Protein 2DDF (pdb70)

Secondary structure (DSSP, 8-state):
--TTS-EEEEEEEE-HHHHHHTSTT-HHHHHHHHHHHHHHHHHHHHT--TTSSS----EEEEEEEEE--SPPP--TT---TTSSS-SS-TTSSS--HHHHHHHHHHHTHHHHTTSSEEEEEE----GGG--EEESSS-----SS--EEEETTTTEEEE--EEEEESEETTEEPPHHHHHHHHHHHHHHHTT--PPPTT-TTTS--GGGT---TT-SSPP-S-STTTTS--HHHHHHHHHHHHHHHHHH-B---/----EEEEEEEE-HHHHHHTSTT-HHHHHHHHHHHHHHHHHHHHT--TTSSS----EEEEEEEEE--SPBP--TT---TTBSS-SS-TTSSS--HHHHHHHHHHHTHHHHTTSSEEEEEE----GGG--EEESSSSSSTT-S-SSS--EEEETTTTEEEE--EEEEE-EETTEEPPHHHHHHHHHHHHHHHTT--PPPSSSBTTB--GGGT---TT-SSPP-S-SGGGGS--HHHHHHHHHHHHHHHHHH-B--

Nearest PDB structures (foldseek):
  3kmc-assembly1_A  TM=1.002E+00  e=5.615E-57  Homo sapiens
  3l0t-assembly1_A  TM=1.003E+00  e=7.213E-57  Homo sapiens
  2fv5-assembly1_A  TM=1.002E+00  e=1.733E-56  Homo sapiens
  3ewj-assembly1_A  TM=9.999E-01  e=1.267E-56  Homo sapiens
  3e8r-assembly1_A  TM=1.003E+00  e=1.134E-55  Homo sapiens

Structure (mmCIF, N/CA/C/O backbone):
data_2DDF
#
_entry.id   2DDF
#
_cell.length_a   74.394
_cell.length_b   75.639
_cell.length_c   103.713
_cell.angle_alpha   90.00
_cell.angle_beta   90.00
_cell.angle_gamma   90.00
#
_symmetry.space_group_name_H-M   'P 21 21 21'
#
loop_
_entity.id
_entity.type
_entity.pdbx_description
1 polymer 'ADAM 17'
2 non-polymer 'ZINC ION'
3 non-polymer 'CALCIUM ION'
4 non-polymer N-{(2R)-2-[2-(hydroxyamino)-2-oxoethyl]-4-methylpentanoyl}-3-methyl-L-valyl-N-(2-aminoethyl)-L-alaninamide
5 non-polymer 'ISOPROPYL ALCOHOL'
6 non-polymer IMIDAZOLE
7 non-polymer 'CITRIC ACID'
8 water water
#
loop_
_atom_site.group_PDB
_atom_site.id
_atom_site.type_symbol
_atom_site.label_atom_id
_atom_site.label_alt_id
_atom_site.label_comp_id
_atom_site.label_asym_id
_atom_site.label_entity_id
_atom_site.label_seq_id
_atom_site.pdbx_PDB_ins_code
_atom_site.Cartn_x
_atom_site.Cartn_y
_atom_site.Cartn_z
_atom_site.occupancy
_atom_site.B_iso_or_equiv
_atom_site.auth_seq_id
_atom_site.auth_comp_id
_atom_site.auth_asym_id
_atom_site.auth_atom_id
_atom_site.pdbx_PDB_model_num
ATOM 1 N N . PRO A 1 1 ? 19.719 31.699 41.170 1.00 55.25 218 PRO A N 1
ATOM 2 C CA . PRO A 1 1 ? 18.279 31.527 41.015 1.00 55.32 218 PRO A CA 1
ATOM 3 C C . PRO A 1 1 ? 17.526 32.572 41.818 1.00 54.99 218 PRO A C 1
ATOM 4 O O . PRO A 1 1 ? 18.070 33.124 42.779 1.00 55.88 218 PRO A O 1
ATOM 8 N N . ASP A 1 2 ? 16.286 32.837 41.430 1.00 53.80 219 ASP A N 1
ATOM 9 C CA . ASP A 1 2 ? 15.498 33.865 42.071 1.00 52.92 219 ASP A CA 1
ATOM 10 C C . ASP A 1 2 ? 14.410 33.178 42.887 1.00 52.84 219 ASP A C 1
ATOM 11 O O . ASP A 1 2 ? 13.450 32.644 42.317 1.00 52.77 219 ASP A O 1
ATOM 16 N N . PRO A 1 3 ? 14.535 33.214 44.228 1.00 51.91 220 PRO A N 1
ATOM 17 C CA . PRO A 1 3 ? 13.640 32.427 45.073 1.00 51.26 220 PRO A CA 1
ATOM 18 C C . PRO A 1 3 ? 12.190 32.894 44.917 1.00 50.82 220 PRO A C 1
ATOM 19 O O . PRO A 1 3 ? 11.260 32.137 45.226 1.00 51.18 220 PRO A O 1
ATOM 23 N N . MET A 1 4 ? 12.005 34.116 44.413 1.00 49.61 221 MET A N 1
ATOM 24 C CA . MET A 1 4 ? 10.672 34.636 44.119 1.00 48.59 221 MET A CA 1
ATOM 25 C C . MET A 1 4 ? 10.166 34.162 42.750 1.00 46.85 221 MET A C 1
ATOM 26 O O . MET A 1 4 ? 8.978 34.343 42.429 1.00 46.84 221 MET A O 1
ATOM 31 N N . LYS A 1 5 ? 11.072 33.567 41.965 1.00 43.85 222 LYS A N 1
ATOM 32 C CA . LYS A 1 5 ? 10.773 33.073 40.610 1.00 42.10 222 LYS A CA 1
ATOM 33 C C . LYS A 1 5 ? 11.479 31.734 40.317 1.00 40.42 222 LYS A C 1
ATOM 34 O O . LYS A 1 5 ? 12.262 31.602 39.366 1.00 39.04 222 LYS A O 1
ATOM 40 N N . ASN A 1 6 ? 11.207 30.740 41.160 1.00 37.79 223 ASN A N 1
ATOM 41 C CA . ASN A 1 6 ? 11.810 29.408 40.948 1.00 37.10 223 ASN A CA 1
ATOM 42 C C . ASN A 1 6 ? 10.803 28.274 40.763 1.00 35.29 223 ASN A C 1
ATOM 43 O O . ASN A 1 6 ? 11.189 27.115 40.733 1.00 35.51 223 ASN A O 1
ATOM 48 N N . THR A 1 7 ? 9.519 28.595 40.697 1.00 33.47 224 THR A N 1
ATOM 49 C CA . THR A 1 7 ? 8.488 27.536 40.665 1.00 32.35 224 THR A CA 1
ATOM 50 C C . THR A 1 7 ? 7.514 27.762 39.517 1.00 32.95 224 THR A C 1
ATOM 51 O O . THR A 1 7 ? 6.962 28.872 39.347 1.00 32.64 224 THR A O 1
ATOM 55 N N . CYS A 1 8 ? 7.316 26.706 38.734 1.00 31.07 225 CYS A N 1
ATOM 56 C CA . CYS A 1 8 ? 6.333 26.730 37.647 1.00 30.69 225 CYS A CA 1
ATOM 57 C C . CYS A 1 8 ? 5.021 26.212 38.217 1.00 31.53 225 CYS A C 1
ATOM 58 O O . CYS A 1 8 ? 4.917 25.019 38.552 1.00 30.75 225 CYS A O 1
ATOM 61 N N . LYS A 1 9 ? 4.039 27.105 38.375 1.00 30.20 226 LYS A N 1
ATOM 62 C CA . LYS A 1 9 ? 2.753 26.726 38.947 1.00 31.37 226 LYS A CA 1
ATOM 63 C C . LYS A 1 9 ? 1.921 26.077 37.857 1.00 30.04 226 LYS A C 1
ATOM 64 O O . LYS A 1 9 ? 1.879 26.591 36.713 1.00 31.37 226 LYS A O 1
ATOM 70 N N . LEU A 1 10 ? 1.206 25.011 38.206 1.00 29.46 227 LEU A N 1
ATOM 71 C CA . LEU A 1 10 ? 0.430 24.261 37.233 1.00 27.93 227 LEU A CA 1
ATOM 72 C C . LEU A 1 10 ? -1.072 24.340 37.445 1.00 28.06 227 LEU A C 1
ATOM 73 O O . LEU A 1 10 ? -1.566 24.362 38.583 1.00 27.43 227 LEU A O 1
ATOM 78 N N . LEU A 1 11 ? -1.789 24.400 36.322 1.00 27.17 228 LEU A N 1
ATOM 79 C CA . LEU A 1 11 ? -3.180 24.042 36.304 1.00 27.92 228 LEU A CA 1
ATOM 80 C C . LEU A 1 11 ? -3.209 22.570 35.914 1.00 28.22 228 LEU A C 1
ATOM 81 O O . LEU A 1 11 ? -2.778 22.206 34.821 1.00 28.17 228 LEU A O 1
ATOM 86 N N . VAL A 1 12 ? -3.714 21.739 36.808 1.00 27.60 229 VAL A N 1
ATOM 87 C CA . VAL A 1 12 ? -3.823 20.306 36.568 1.00 26.80 229 VAL A CA 1
ATOM 88 C C . VAL A 1 12 ? -5.278 20.023 36.319 1.00 28.12 229 VAL A C 1
ATOM 89 O O . VAL A 1 12 ? -6.134 20.450 37.109 1.00 27.96 229 VAL A O 1
ATOM 93 N N . VAL A 1 13 ? -5.567 19.339 35.212 1.00 25.67 230 VAL A N 1
ATOM 94 C CA . VAL A 1 13 ? -6.944 18.953 34.891 1.00 26.67 230 VAL A CA 1
ATOM 95 C C . VAL A 1 13 ? -7.102 17.438 34.902 1.00 27.51 230 VAL A C 1
ATOM 96 O O . VAL A 1 13 ? -6.363 16.733 34.233 1.00 27.93 230 VAL A O 1
ATOM 100 N N . ALA A 1 14 ? -8.070 16.936 35.657 1.00 27.94 231 ALA A N 1
ATOM 101 C CA . ALA A 1 14 ? -8.430 15.523 35.628 1.00 28.14 231 ALA A CA 1
ATOM 102 C C . ALA A 1 14 ? -9.722 15.409 34.833 1.00 28.53 231 ALA A C 1
ATOM 103 O O . ALA A 1 14 ? -10.742 15.968 35.250 1.00 27.60 231 ALA A O 1
ATOM 105 N N . ASP A 1 15 ? -9.711 14.694 33.705 1.00 27.64 232 ASP A N 1
ATOM 106 C CA . ASP A 1 15 ? -10.965 14.584 32.921 1.00 27.75 232 ASP A CA 1
ATOM 107 C C . ASP A 1 15 ? -11.856 13.523 33.533 1.00 27.97 232 ASP A C 1
ATOM 108 O O . ASP A 1 15 ? -11.473 12.913 34.534 1.00 28.41 232 ASP A O 1
ATOM 113 N N . HIS A 1 16 ? -13.048 13.353 32.969 1.00 28.24 233 HIS A N 1
ATOM 114 C CA . HIS A 1 16 ? -14.008 12.400 33.551 1.00 29.37 233 HIS A CA 1
ATOM 115 C C . HIS A 1 16 ? -13.504 10.953 33.556 1.00 29.69 233 HIS A C 1
ATOM 116 O O . HIS A 1 16 ? -13.940 10.126 34.381 1.00 30.46 233 HIS A O 1
ATOM 123 N N . ARG A 1 17 ? -12.622 10.635 32.622 1.00 29.53 234 ARG A N 1
ATOM 124 C CA . ARG A 1 17 ? -12.094 9.272 32.529 1.00 28.98 234 ARG A CA 1
ATOM 125 C C . ARG A 1 17 ? -11.175 9.044 33.705 1.00 29.16 234 ARG A C 1
ATOM 126 O O . ARG A 1 17 ? -11.229 8.015 34.386 1.00 28.87 234 ARG A O 1
ATOM 134 N N . PHE A 1 18 ? -10.346 10.036 33.977 1.00 27.53 235 PHE A N 1
ATOM 135 C CA . PHE A 1 18 ? -9.435 9.925 35.088 1.00 27.51 235 PHE A CA 1
ATOM 136 C C . PHE A 1 18 ? -10.208 9.873 36.405 1.00 28.79 235 PHE A C 1
ATOM 137 O O . PHE A 1 18 ? -9.891 9.089 37.281 1.00 28.40 235 PHE A O 1
ATOM 145 N N . TYR A 1 19 ? -11.233 10.719 36.521 1.00 28.95 236 TYR A N 1
ATOM 146 C CA . TYR A 1 19 ? -12.062 10.762 37.729 1.00 31.03 236 TYR A CA 1
ATOM 147 C C . TYR A 1 19 ? -12.690 9.393 37.999 1.00 31.34 236 TYR A C 1
ATOM 148 O O . TYR A 1 19 ? -12.632 8.888 39.134 1.00 32.17 236 TYR A O 1
ATOM 157 N N . ARG A 1 20 ? -13.254 8.797 36.955 1.00 31.91 237 ARG A N 1
ATOM 158 C CA . ARG A 1 20 ? -13.956 7.523 37.074 1.00 32.67 237 ARG A CA 1
ATOM 159 C C . ARG A 1 20 ? -12.982 6.401 37.400 1.00 32.69 237 ARG A C 1
ATOM 160 O O . ARG A 1 20 ? -13.189 5.667 38.356 1.00 33.36 237 ARG A O 1
ATOM 168 N N . TYR A 1 21 ? -11.920 6.285 36.607 1.00 31.88 238 TYR A N 1
ATOM 169 C CA . TYR A 1 21 ? -11.063 5.094 36.656 1.00 32.52 238 TYR A CA 1
ATOM 170 C C . TYR A 1 21 ? -9.849 5.140 37.566 1.00 32.74 238 TYR A C 1
ATOM 171 O O . TYR A 1 21 ? -9.355 4.067 37.973 1.00 34.25 238 TYR A O 1
ATOM 180 N N . MET A 1 22 ? -9.335 6.338 37.851 1.00 31.01 239 MET A N 1
ATOM 181 C CA . MET A 1 22 ? -8.260 6.508 38.829 1.00 30.93 239 MET A CA 1
ATOM 182 C C . MET A 1 22 ? -8.759 7.076 40.141 1.00 31.62 239 MET A C 1
ATOM 183 O O . MET A 1 22 ? -8.232 6.751 41.214 1.00 32.64 239 MET A O 1
ATOM 188 N N . GLY A 1 23 ? -9.748 7.954 40.044 1.00 32.52 240 GLY A N 1
ATOM 189 C CA . GLY A 1 23 ? -10.282 8.606 41.218 1.00 33.33 240 GLY A CA 1
ATOM 190 C C . GLY A 1 23 ? -11.373 7.840 41.923 1.00 35.02 240 GLY A C 1
ATOM 191 O O . GLY A 1 23 ? -11.811 8.271 42.988 1.00 35.80 240 GLY A O 1
ATOM 192 N N . ARG A 1 24 ? -11.820 6.740 41.322 1.00 35.64 241 ARG A N 1
ATOM 193 C CA . ARG A 1 24 ? -12.933 5.918 41.845 1.00 37.80 241 ARG A CA 1
ATOM 194 C C . ARG A 1 24 ? -14.217 6.730 41.980 1.00 38.39 241 ARG A C 1
ATOM 195 O O . ARG A 1 24 ? -15.086 6.398 42.799 1.00 39.18 241 ARG A O 1
ATOM 197 N N . GLY A 1 25 ? -14.344 7.777 41.164 1.00 38.10 242 GLY A N 1
ATOM 198 C CA . GLY A 1 25 ? -15.488 8.680 41.230 1.00 38.79 242 GLY A CA 1
ATOM 199 C C . GLY A 1 25 ? -15.522 9.486 42.512 1.00 39.37 242 GLY A C 1
ATOM 200 O O . GLY A 1 25 ? -16.607 9.886 42.975 1.00 39.30 242 GLY A O 1
ATOM 201 N N . GLU A 1 26 ? -14.350 9.718 43.104 1.00 38.95 243 GLU A N 1
ATOM 202 C CA . GLU A 1 26 ? -14.242 10.556 44.304 1.00 39.67 243 GLU A CA 1
ATOM 203 C C . GLU A 1 26 ? -13.247 11.696 44.131 1.00 38.95 243 GLU A C 1
ATOM 204 O O . GLU A 1 26 ? -12.134 11.490 43.617 1.00 39.21 243 GLU A O 1
ATOM 210 N N . GLU A 1 27 ? -13.634 12.898 44.550 1.00 37.99 244 GLU A N 1
ATOM 211 C CA . GLU A 1 27 ? -12.708 14.037 44.483 1.00 37.34 244 GLU A CA 1
ATOM 212 C C . GLU A 1 27 ? -11.443 13.792 45.292 1.00 37.03 244 GLU A C 1
ATOM 213 O O . GLU A 1 27 ? -10.351 14.083 44.816 1.00 37.02 244 GLU A O 1
ATOM 219 N N . SER A 1 28 ? -11.582 13.285 46.514 1.00 35.01 245 SER A N 1
ATOM 220 C CA . SER A 1 28 ? -10.419 13.158 47.406 1.00 35.27 245 SER A CA 1
ATOM 221 C C . SER A 1 28 ? -9.371 12.202 46.811 1.00 34.09 245 SER A C 1
ATOM 222 O O . SER A 1 28 ? -8.176 12.515 46.803 1.00 34.55 245 SER A O 1
ATOM 225 N N . THR A 1 29 ? -9.833 11.071 46.287 1.00 33.80 246 THR A N 1
ATOM 226 C CA . THR A 1 29 ? -8.945 10.041 45.739 1.00 33.43 246 THR A CA 1
ATOM 227 C C . THR A 1 29 ? -8.247 10.630 44.501 1.00 32.78 246 THR A C 1
ATOM 228 O O . THR A 1 29 ? -7.045 10.431 44.296 1.00 32.92 246 THR A O 1
ATOM 232 N N . THR A 1 30 ? -9.015 11.382 43.711 1.00 30.95 247 THR A N 1
ATOM 233 C CA . THR A 1 30 ? -8.494 11.978 42.483 1.00 30.41 247 THR A CA 1
ATOM 234 C C . THR A 1 30 ? -7.415 13.019 42.800 1.00 29.85 247 THR A C 1
ATOM 235 O O . THR A 1 30 ? -6.333 13.023 42.194 1.00 30.19 247 THR A O 1
ATOM 239 N N . THR A 1 31 ? -7.716 13.940 43.712 1.00 28.70 248 THR A N 1
ATOM 240 C CA . THR A 1 31 ? -6.787 15.041 44.010 1.00 28.54 248 THR A CA 1
ATOM 241 C C . THR A 1 31 ? -5.548 14.526 44.766 1.00 29.27 248 THR A C 1
ATOM 242 O O . THR A 1 31 ? -4.424 14.921 44.457 1.00 28.76 248 THR A O 1
ATOM 246 N N . ASN A 1 32 ? -5.755 13.592 45.690 1.00 29.81 249 ASN A N 1
ATOM 247 C CA . ASN A 1 32 ? -4.611 12.985 46.407 1.00 29.94 249 ASN A CA 1
ATOM 248 C C . ASN A 1 32 ? -3.606 12.346 45.431 1.00 28.95 249 ASN A C 1
ATOM 249 O O . ASN A 1 32 ? -2.388 12.510 45.575 1.00 29.08 249 ASN A O 1
ATOM 254 N N . TYR A 1 33 ? -4.125 11.607 44.464 1.00 28.61 250 TYR A N 1
ATOM 255 C CA . TYR A 1 33 ? -3.246 10.932 43.486 1.00 27.58 250 TYR A CA 1
ATOM 256 C C . TYR A 1 33 ? -2.365 11.968 42.798 1.00 27.75 250 TYR A C 1
ATOM 257 O O . TYR A 1 33 ? -1.133 11.797 42.680 1.00 26.78 250 TYR A O 1
ATOM 266 N N . LEU A 1 34 ? -3.006 13.040 42.310 1.00 25.88 251 LEU A N 1
ATOM 267 C CA . LEU A 1 34 ? -2.299 14.083 41.560 1.00 26.63 251 LEU A CA 1
ATOM 268 C C . LEU A 1 34 ? -1.348 14.923 42.400 1.00 25.55 251 LEU A C 1
ATOM 269 O O . LEU A 1 34 ? -0.254 15.277 41.964 1.00 25.85 251 LEU A O 1
ATOM 274 N N . ILE A 1 35 ? -1.781 15.283 43.610 1.00 25.29 252 ILE A N 1
ATOM 275 C CA . ILE A 1 35 ? -0.935 16.029 44.522 1.00 26.86 252 ILE A CA 1
ATOM 276 C C . ILE A 1 35 ? 0.343 15.207 44.791 1.00 26.70 252 ILE A C 1
ATOM 277 O O . ILE A 1 35 ? 1.452 15.742 44.730 1.00 26.27 252 ILE A O 1
ATOM 282 N N . GLU A 1 36 ? 0.175 13.922 45.058 1.00 27.21 253 GLU A N 1
ATOM 283 C CA . GLU A 1 36 ? 1.367 13.095 45.420 1.00 27.12 253 GLU A CA 1
ATOM 284 C C . GLU A 1 36 ? 2.286 12.934 44.206 1.00 26.53 253 GLU A C 1
ATOM 285 O O . GLU A 1 36 ? 3.510 13.037 44.299 1.00 26.79 253 GLU A O 1
ATOM 291 N N . LEU A 1 37 ? 1.685 12.748 43.042 1.00 25.53 254 LEU A N 1
ATOM 292 C CA . LEU A 1 37 ? 2.479 12.568 41.825 1.00 24.15 254 LEU A CA 1
ATOM 293 C C . LEU A 1 37 ? 3.298 13.797 41.513 1.00 24.37 254 LEU A C 1
ATOM 294 O O . LEU A 1 37 ? 4.477 13.707 41.278 1.00 24.48 254 LEU A O 1
ATOM 299 N N . ILE A 1 38 ? 2.652 14.969 41.503 1.00 23.55 255 ILE A N 1
ATOM 300 C CA . ILE A 1 38 ? 3.356 16.188 41.176 1.00 24.29 255 ILE A CA 1
ATOM 301 C C . ILE A 1 38 ? 4.450 16.466 42.200 1.00 25.23 255 ILE A C 1
ATOM 302 O O . ILE A 1 38 ? 5.529 16.908 41.825 1.00 26.54 255 ILE A O 1
ATOM 307 N N . ASP A 1 39 ? 4.198 16.140 43.475 1.00 26.24 256 ASP A N 1
ATOM 308 C CA . ASP A 1 39 ? 5.239 16.344 44.510 1.00 26.30 256 ASP A CA 1
ATOM 309 C C . ASP A 1 39 ? 6.451 15.419 44.219 1.00 26.89 256 ASP A C 1
ATOM 310 O O . ASP A 1 39 ? 7.593 15.841 44.306 1.00 27.04 256 ASP A O 1
ATOM 315 N N . ARG A 1 40 ? 6.208 14.180 43.806 1.00 26.80 257 ARG A N 1
ATOM 316 C CA . ARG A 1 40 ? 7.363 13.300 43.492 1.00 27.24 257 ARG A CA 1
ATOM 317 C C . ARG A 1 40 ? 8.134 13.767 42.249 1.00 27.70 257 ARG A C 1
ATOM 318 O O . ARG A 1 40 ? 9.390 13.737 42.211 1.00 28.36 257 ARG A O 1
ATOM 326 N N . VAL A 1 41 ? 7.404 14.257 41.236 1.00 26.67 258 VAL A N 1
ATOM 327 C CA . VAL A 1 41 ? 8.047 14.833 40.053 1.00 26.83 258 VAL A CA 1
ATOM 328 C C . VAL A 1 41 ? 8.840 16.089 40.452 1.00 27.18 258 VAL A C 1
ATOM 329 O O . VAL A 1 41 ? 9.980 16.259 40.023 1.00 27.10 258 VAL A O 1
ATOM 333 N N . ASP A 1 42 ? 8.236 16.932 41.290 1.00 27.84 259 ASP A N 1
ATOM 334 C CA . ASP A 1 42 ? 8.911 18.112 41.858 1.00 28.77 259 ASP A CA 1
ATOM 335 C C . ASP A 1 42 ? 10.263 17.718 42.500 1.00 29.20 259 ASP A C 1
ATOM 336 O O . ASP A 1 42 ? 11.273 18.371 42.253 1.00 28.56 259 ASP A O 1
ATOM 341 N N . ASP A 1 43 ? 10.298 16.636 43.279 1.00 28.75 260 ASP A N 1
ATOM 342 C CA . ASP A 1 43 ? 11.586 16.174 43.885 1.00 30.26 260 ASP A CA 1
ATOM 343 C C . ASP A 1 43 ? 12.664 15.955 42.816 1.00 29.84 260 ASP A C 1
ATOM 344 O O . ASP A 1 43 ? 13.842 16.279 43.017 1.00 31.19 260 ASP A O 1
ATOM 349 N N . ILE A 1 44 ? 12.265 15.415 41.669 1.00 29.07 261 ILE A N 1
ATOM 350 C CA . ILE A 1 44 ? 13.222 15.225 40.570 1.00 29.63 261 ILE A CA 1
ATOM 351 C C . ILE A 1 44 ? 13.734 16.580 40.068 1.00 29.04 261 ILE A C 1
ATOM 352 O O . ILE A 1 44 ? 14.944 16.785 39.929 1.00 28.97 261 ILE A O 1
ATOM 357 N N . TYR A 1 45 ? 12.800 17.500 39.782 1.00 28.68 262 TYR A N 1
ATOM 358 C CA . TYR A 1 45 ? 13.158 18.778 39.229 1.00 29.03 262 TYR A CA 1
ATOM 359 C C . TYR A 1 45 ? 14.036 19.565 40.197 1.00 29.81 262 TYR A C 1
ATOM 360 O O . TYR A 1 45 ? 15.078 20.091 39.804 1.00 29.32 262 TYR A O 1
ATOM 369 N N . ARG A 1 46 ? 13.588 19.637 41.437 1.00 31.09 263 ARG A N 1
ATOM 370 C CA . ARG A 1 46 ? 14.189 20.555 42.428 1.00 33.83 263 ARG A CA 1
ATOM 371 C C . ARG A 1 46 ? 15.648 20.159 42.691 1.00 33.65 263 ARG A C 1
ATOM 372 O O . ARG A 1 46 ? 16.507 21.025 42.912 1.00 33.87 263 ARG A O 1
ATOM 380 N N . ASN A 1 47 ? 15.918 18.851 42.636 1.00 33.64 264 ASN A N 1
ATOM 381 C CA . ASN A 1 47 ? 17.266 18.289 42.874 1.00 34.85 264 ASN A CA 1
ATOM 382 C C . ASN A 1 47 ? 18.205 18.281 41.665 1.00 35.16 264 ASN A C 1
ATOM 383 O O . ASN A 1 47 ? 19.369 17.927 41.789 1.00 36.38 264 ASN A O 1
ATOM 388 N N . THR A 1 48 ? 17.693 18.685 40.500 1.00 34.36 265 THR A N 1
ATOM 389 C CA . THR A 1 48 ? 18.469 18.672 39.270 1.00 33.67 265 THR A CA 1
ATOM 390 C C . THR A 1 48 ? 19.286 19.942 39.200 1.00 34.32 265 THR A C 1
ATOM 391 O O . THR A 1 48 ? 18.741 21.045 39.290 1.00 34.17 265 THR A O 1
ATOM 395 N N . ALA A 1 49 ? 20.585 19.767 38.999 1.00 34.78 266 ALA A N 1
ATOM 396 C CA . ALA A 1 49 ? 21.501 20.876 38.805 1.00 36.27 266 ALA A CA 1
ATOM 397 C C . ALA A 1 49 ? 21.632 21.125 37.317 1.00 36.93 266 ALA A C 1
ATOM 398 O O . ALA A 1 49 ? 22.310 20.369 36.650 1.00 37.86 266 ALA A O 1
ATOM 400 N N . TRP A 1 50 ? 20.956 22.148 36.790 1.00 37.84 267 TRP A N 1
ATOM 401 C CA . TRP A 1 50 ? 20.881 22.361 35.320 1.00 39.06 267 TRP A CA 1
ATOM 402 C C . TRP A 1 50 ? 22.230 22.651 34.658 1.00 40.93 267 TRP A C 1
ATOM 403 O O . TRP A 1 50 ? 22.371 22.487 33.448 1.00 40.91 267 TRP A O 1
ATOM 414 N N . ASP A 1 51 ? 23.205 23.079 35.466 1.00 42.87 268 ASP A N 1
ATOM 415 C CA . ASP A 1 51 ? 24.575 23.322 34.998 1.00 45.87 268 ASP A CA 1
ATOM 416 C C . ASP A 1 51 ? 25.609 22.338 35.565 1.00 47.94 268 ASP A C 1
ATOM 417 O O . ASP A 1 51 ? 26.795 22.397 35.194 1.00 49.25 268 ASP A O 1
ATOM 422 N N . ASN A 1 52 ? 25.169 21.474 36.489 1.00 49.77 269 ASN A N 1
ATOM 423 C CA . ASN A 1 52 ? 26.045 20.595 37.309 1.00 50.58 269 ASN A CA 1
ATOM 424 C C . ASN A 1 52 ? 26.826 21.311 38.414 1.00 51.32 269 ASN A C 1
ATOM 425 O O . ASN A 1 52 ? 27.978 20.966 38.701 1.00 52.25 269 ASN A O 1
ATOM 430 N N . ALA A 1 53 ? 26.190 22.286 39.046 1.00 51.86 270 ALA A N 1
ATOM 431 C CA . ALA A 1 53 ? 26.833 23.088 40.069 1.00 51.87 270 ALA A CA 1
ATOM 432 C C . ALA A 1 53 ? 25.798 23.558 41.073 1.00 51.87 270 ALA A C 1
ATOM 433 O O . ALA A 1 53 ? 25.151 22.739 41.726 1.00 52.10 270 ALA A O 1
ATOM 435 N N . GLY A 1 54 ? 25.631 24.872 41.200 1.00 52.09 271 GLY A N 1
ATOM 436 C CA . GLY A 1 54 ? 24.689 25.441 42.158 1.00 51.57 271 GLY A CA 1
ATOM 437 C C . GLY A 1 54 ? 23.368 25.839 41.529 1.00 50.99 271 GLY A C 1
ATOM 438 O O . GLY A 1 54 ? 22.523 26.488 42.166 1.00 51.73 271 GLY A O 1
ATOM 439 N N . PHE A 1 55 ? 23.173 25.468 40.268 1.00 49.53 272 PHE A N 1
ATOM 440 C CA . PHE A 1 55 ? 21.976 25.911 39.611 1.00 47.34 272 PHE A CA 1
ATOM 441 C C . PHE A 1 55 ? 20.893 24.839 39.710 1.00 45.68 272 PHE A C 1
ATOM 442 O O . PHE A 1 55 ? 20.599 24.151 38.745 1.00 44.55 272 PHE A O 1
ATOM 450 N N . LYS A 1 56 ? 20.356 24.709 40.922 1.00 43.84 273 LYS A N 1
ATOM 451 C CA . LYS A 1 56 ? 19.275 23.789 41.254 1.00 42.57 273 LYS A CA 1
ATOM 452 C C . LYS A 1 56 ? 18.222 24.564 42.027 1.00 40.57 273 LYS A C 1
ATOM 453 O O . LYS A 1 56 ? 18.447 25.718 42.395 1.00 40.71 273 LYS A O 1
ATOM 459 N N . GLY A 1 57 ? 17.084 23.928 42.288 1.00 37.97 274 GLY A N 1
ATOM 460 C CA . GLY A 1 57 ? 16.038 24.523 43.099 1.00 37.15 274 GLY A CA 1
ATOM 461 C C . GLY A 1 57 ? 14.807 24.942 42.316 1.00 36.40 274 GLY A C 1
ATOM 462 O O . GLY A 1 57 ? 13.865 25.461 42.899 1.00 37.75 274 GLY A O 1
ATOM 463 N N . TYR A 1 58 ? 14.811 24.695 41.005 1.00 35.75 275 TYR A N 1
ATOM 464 C CA . TYR A 1 58 ? 13.626 24.936 40.169 1.00 34.86 275 TYR A CA 1
ATOM 465 C C . TYR A 1 58 ? 12.679 23.765 40.205 1.00 33.36 275 TYR A C 1
ATOM 466 O O . TYR A 1 58 ? 13.107 22.612 40.142 1.00 33.57 275 TYR A O 1
ATOM 475 N N . GLY A 1 59 ? 11.384 24.050 40.298 1.00 33.08 276 GLY A N 1
ATOM 476 C CA . GLY A 1 59 ? 10.424 22.961 40.364 1.00 32.06 276 GLY A CA 1
ATOM 477 C C . GLY A 1 59 ? 9.018 23.341 39.972 1.00 32.37 276 GLY A C 1
ATOM 478 O O . GLY A 1 59 ? 8.801 24.327 39.267 1.00 31.43 276 GLY A O 1
ATOM 479 N N . ILE A 1 60 ? 8.078 22.542 40.446 1.00 32.62 277 ILE A N 1
ATOM 480 C CA . ILE A 1 60 ? 6.706 22.656 39.993 1.00 33.54 277 ILE A CA 1
ATOM 481 C C . ILE A 1 60 ? 5.767 22.525 41.177 1.00 33.50 277 ILE A C 1
ATOM 482 O O . ILE A 1 60 ? 6.027 21.739 42.104 1.00 34.01 277 ILE A O 1
ATOM 487 N N . GLN A 1 61 ? 4.679 23.294 41.161 1.00 32.18 278 GLN A N 1
ATOM 488 C CA . GLN A 1 61 ? 3.660 23.212 42.205 1.00 32.63 278 GLN A CA 1
ATOM 489 C C . GLN A 1 61 ? 2.299 23.389 41.596 1.00 31.55 278 GLN A C 1
ATOM 490 O O . GLN A 1 61 ? 2.172 24.097 40.620 1.00 33.55 278 GLN A O 1
ATOM 496 N N . ILE A 1 62 ? 1.296 22.726 42.152 1.00 31.04 279 ILE A N 1
ATOM 497 C CA . ILE A 1 62 ? -0.075 22.827 41.627 1.00 30.03 279 ILE A CA 1
ATOM 498 C C . ILE A 1 62 ? -0.753 24.091 42.168 1.00 31.19 279 ILE A C 1
ATOM 499 O O . ILE A 1 62 ? -0.779 24.312 43.386 1.00 32.56 279 ILE A O 1
ATOM 504 N N . GLU A 1 63 ? -1.299 24.902 41.258 1.00 31.21 280 GLU A N 1
ATOM 505 C CA . GLU A 1 63 ? -2.083 26.096 41.595 1.00 31.56 280 GLU A CA 1
ATOM 506 C C . GLU A 1 63 ? -3.554 25.736 41.760 1.00 31.40 280 GLU A C 1
ATOM 507 O O . GLU A 1 63 ? -4.246 26.243 42.655 1.00 31.10 280 GLU A O 1
ATOM 513 N N . GLN A 1 64 ? -4.037 24.903 40.844 1.00 29.34 281 GLN A N 1
ATOM 514 C CA . GLN A 1 64 ? -5.414 24.498 40.861 1.00 30.07 281 GLN A CA 1
ATOM 515 C C . GLN A 1 64 ? -5.546 23.127 40.228 1.00 29.04 281 GLN A C 1
ATOM 516 O O . GLN A 1 64 ? -4.874 22.830 39.225 1.00 29.41 281 GLN A O 1
ATOM 522 N N . ILE A 1 65 ? -6.437 22.302 40.777 1.00 29.30 282 ILE A N 1
ATOM 523 C CA . ILE A 1 65 ? -6.899 21.100 40.090 1.00 29.56 282 ILE A CA 1
ATOM 524 C C . ILE A 1 65 ? -8.353 21.236 39.686 1.00 30.65 282 ILE A C 1
ATOM 525 O O . ILE A 1 65 ? -9.217 21.408 40.551 1.00 30.80 282 ILE A O 1
ATOM 530 N N . ARG A 1 66 ? -8.604 21.162 38.382 1.00 28.73 283 ARG A N 1
ATOM 531 C CA . ARG A 1 66 ? -9.942 21.091 37.857 1.00 29.99 283 ARG A CA 1
ATOM 532 C C . ARG A 1 66 ? -10.308 19.612 37.758 1.00 30.68 283 ARG A C 1
ATOM 533 O O . ARG A 1 66 ? -9.560 18.795 37.175 1.00 30.41 283 ARG A O 1
ATOM 541 N N . ILE A 1 67 ? -11.471 19.280 38.291 1.00 31.48 284 ILE A N 1
ATOM 542 C CA . ILE A 1 67 ? -11.935 17.898 38.336 1.00 31.91 284 ILE A CA 1
ATOM 543 C C . ILE A 1 67 ? -13.229 17.841 37.552 1.00 32.37 284 ILE A C 1
ATOM 544 O O . ILE A 1 67 ? -14.255 18.422 37.972 1.00 31.94 284 ILE A O 1
ATOM 549 N N . LEU A 1 68 ? -13.175 17.177 36.406 1.00 30.78 285 LEU A N 1
ATOM 550 C CA . LEU A 1 68 ? -14.361 17.052 35.556 1.00 30.78 285 LEU A CA 1
ATOM 551 C C . LEU A 1 68 ? -15.051 15.745 35.876 1.00 32.27 285 LEU A C 1
ATOM 552 O O . LEU A 1 68 ? -14.580 14.670 35.507 1.00 31.87 285 LEU A O 1
ATOM 557 N N . LYS A 1 69 ? -16.170 15.821 36.593 1.00 33.73 286 LYS A N 1
ATOM 558 C CA . LYS A 1 69 ? -16.800 14.596 37.087 1.00 34.98 286 LYS A CA 1
ATOM 559 C C . LYS A 1 69 ? -17.601 13.828 36.040 1.00 35.85 286 LYS A C 1
ATOM 560 O O . LYS A 1 69 ? -17.775 12.604 36.160 1.00 36.41 286 LYS A O 1
ATOM 566 N N . SER A 1 70 ? -18.079 14.516 35.004 1.00 35.40 287 SER A N 1
ATOM 567 C CA . SER A 1 70 ? -18.863 13.859 33.966 1.00 36.66 287 SER A CA 1
ATOM 568 C C . SER A 1 70 ? -18.420 14.343 32.580 1.00 35.73 287 SER A C 1
ATOM 569 O O . SER A 1 70 ? -17.735 15.359 32.474 1.00 33.55 287 SER A O 1
ATOM 572 N N . PRO A 1 71 ? -18.820 13.627 31.523 1.00 36.08 288 PRO A N 1
ATOM 573 C CA . PRO A 1 71 ? -18.396 14.058 30.194 1.00 35.66 288 PRO A CA 1
ATOM 574 C C . PRO A 1 71 ? -18.978 15.412 29.810 1.00 36.30 288 PRO A C 1
ATOM 575 O O . PRO A 1 71 ? -20.064 15.777 30.281 1.00 35.91 288 PRO A O 1
ATOM 579 N N . GLN A 1 72 ? -18.252 16.155 28.981 1.00 34.88 289 GLN A N 1
ATOM 580 C CA . GLN A 1 72 ? -18.770 17.376 28.381 1.00 34.83 289 GLN A CA 1
ATOM 581 C C . GLN A 1 72 ? -19.765 17.019 27.287 1.00 34.67 289 GLN A C 1
ATOM 582 O O . GLN A 1 72 ? -19.419 16.378 26.294 1.00 33.65 289 GLN A O 1
ATOM 588 N N . GLU A 1 73 ? -21.017 17.425 27.461 1.00 35.73 290 GLU A N 1
ATOM 589 C CA . GLU A 1 73 ? -21.986 17.221 26.394 1.00 37.63 290 GLU A CA 1
ATOM 590 C C . GLU A 1 73 ? -21.629 18.134 25.230 1.00 36.94 290 GLU A C 1
ATOM 591 O O . GLU A 1 73 ? -21.182 19.268 25.413 1.00 36.43 290 GLU A O 1
ATOM 597 N N . VAL A 1 74 ? -21.776 17.610 24.023 1.00 38.59 291 VAL A N 1
ATOM 598 C CA . VAL A 1 74 ? -21.465 18.375 22.836 1.00 39.20 291 VAL A CA 1
ATOM 599 C C . VAL A 1 74 ? -22.621 18.253 21.837 1.00 40.93 291 VAL A C 1
ATOM 600 O O . VAL A 1 74 ? -23.404 17.288 21.873 1.00 41.70 291 VAL A O 1
ATOM 604 N N . LYS A 1 75 ? -22.698 19.229 20.950 1.00 42.53 292 LYS A N 1
ATOM 605 C CA . LYS A 1 75 ? -23.666 19.197 19.849 1.00 45.11 292 LYS A CA 1
ATOM 606 C C . LYS A 1 75 ? -23.093 18.350 18.716 1.00 45.64 292 LYS A C 1
ATOM 607 O O . LYS A 1 75 ? -21.882 18.108 18.688 1.00 44.78 292 LYS A O 1
ATOM 613 N N . PRO A 1 76 ? -23.947 17.874 17.777 1.00 46.31 293 PRO A N 1
ATOM 614 C CA . PRO A 1 76 ? -23.362 17.141 16.647 1.00 46.46 293 PRO A CA 1
ATOM 615 C C . PRO A 1 76 ? -22.297 17.983 15.952 1.00 46.44 293 PRO A C 1
ATOM 616 O O . PRO A 1 76 ? -22.461 19.191 15.832 1.00 46.14 293 PRO A O 1
ATOM 620 N N . GLY A 1 77 ? -21.193 17.359 15.546 1.00 46.18 294 GLY A N 1
ATOM 621 C CA . GLY A 1 77 ? -20.108 18.098 14.892 1.00 46.08 294 GLY A CA 1
ATOM 622 C C . GLY A 1 77 ? -19.127 18.810 15.814 1.00 45.48 294 GLY A C 1
ATOM 623 O O . GLY A 1 77 ? -18.020 19.155 15.395 1.00 46.85 294 GLY A O 1
ATOM 624 N N . GLU A 1 78 ? -19.527 19.059 17.058 1.00 43.79 295 GLU A N 1
ATOM 625 C CA . GLU A 1 78 ? -18.677 19.776 18.008 1.00 42.16 295 GLU A CA 1
ATOM 626 C C . GLU A 1 78 ? -17.815 18.786 18.802 1.00 39.61 295 GLU A C 1
ATOM 627 O O . GLU A 1 78 ? -18.264 17.688 19.107 1.00 39.43 295 GLU A O 1
ATOM 633 N N . LYS A 1 79 ? -16.582 19.169 19.123 1.00 36.91 296 LYS A N 1
ATOM 634 C CA . LYS A 1 79 ? -15.757 18.315 19.992 1.00 35.55 296 LYS A CA 1
ATOM 635 C C . LYS A 1 79 ? -15.177 19.081 21.176 1.00 33.62 296 LYS A C 1
ATOM 636 O O . LYS A 1 79 ? -15.140 20.309 21.176 1.00 33.42 296 LYS A O 1
ATOM 642 N N . HIS A 1 80 ? -14.746 18.348 22.196 1.00 30.60 297 HIS A N 1
ATOM 643 C CA . HIS A 1 80 ? -14.221 18.963 23.420 1.00 29.46 297 HIS A CA 1
ATOM 644 C C . HIS A 1 80 ? -13.361 17.879 24.053 1.00 27.92 297 HIS A C 1
ATOM 645 O O . HIS A 1 80 ? -13.732 16.729 24.021 1.00 28.83 297 HIS A O 1
ATOM 652 N N . TYR A 1 81 ? -12.226 18.241 24.631 1.00 26.68 298 TYR A N 1
ATOM 653 C CA . TYR A 1 81 ? -11.351 17.203 25.173 1.00 26.77 298 TYR A CA 1
ATOM 654 C C . TYR A 1 81 ? -11.985 16.320 26.239 1.00 26.65 298 TYR A C 1
ATOM 655 O O . TYR A 1 81 ? -11.517 15.193 26.472 1.00 27.31 298 TYR A O 1
ATOM 664 N N . ASN A 1 82 ? -13.002 16.840 26.927 1.00 28.07 299 ASN A N 1
ATOM 665 C CA . ASN A 1 82 ? -13.711 16.082 27.951 1.00 28.16 299 ASN A CA 1
ATOM 666 C C . ASN A 1 82 ? -15.018 15.414 27.501 1.00 28.53 299 ASN A C 1
ATOM 667 O O . ASN A 1 82 ? -15.779 14.918 28.334 1.00 27.73 299 ASN A O 1
ATOM 672 N N . MET A 1 83 ? -15.243 15.352 26.195 1.00 28.26 300 MET A N 1
ATOM 673 C CA . MET A 1 83 ? -16.481 14.734 25.692 1.00 30.09 300 MET A CA 1
ATOM 674 C C . MET A 1 83 ? -16.420 13.218 25.887 1.00 30.09 300 MET A C 1
ATOM 675 O O . MET A 1 83 ? -15.335 12.670 26.140 1.00 29.75 300 MET A O 1
ATOM 680 N N . ALA A 1 84 ? -17.570 12.536 25.786 1.00 30.75 301 ALA A N 1
ATOM 681 C CA . ALA A 1 84 ? -17.624 11.092 26.033 1.00 31.64 301 ALA A CA 1
ATOM 682 C C . ALA A 1 84 ? -16.843 10.273 25.015 1.00 31.84 301 ALA A C 1
ATOM 683 O O . ALA A 1 84 ? -16.105 9.358 25.381 1.00 33.43 301 ALA A O 1
ATOM 685 N N . LYS A 1 85 ? -17.035 10.595 23.742 1.00 31.84 302 LYS A N 1
ATOM 686 C CA . LYS A 1 85 ? -16.509 9.831 22.622 1.00 32.46 302 LYS A CA 1
ATOM 687 C C . LYS A 1 85 ? -15.055 10.186 22.359 1.00 31.96 302 LYS A C 1
ATOM 688 O O . LYS A 1 85 ? -14.640 11.320 22.561 1.00 32.45 302 LYS A O 1
ATOM 690 N N . SER A 1 86 ? -14.302 9.195 21.893 1.00 33.08 303 SER A N 1
ATOM 691 C CA . SER A 1 86 ? -12.968 9.428 21.338 1.00 32.20 303 SER A CA 1
ATOM 692 C C . SER A 1 86 ? -13.029 10.107 19.965 1.00 32.43 303 SER A C 1
ATOM 693 O O . SER A 1 86 ? -14.009 9.952 19.207 1.00 32.78 303 SER A O 1
ATOM 696 N N . TYR A 1 87 ? -11.977 10.844 19.619 1.00 32.19 304 TYR A N 1
ATOM 697 C CA . TYR A 1 87 ? -11.895 11.507 18.330 1.00 33.74 304 TYR A CA 1
ATOM 698 C C . TYR A 1 87 ? -10.481 11.289 17.747 1.00 33.84 304 TYR A C 1
ATOM 699 O O . TYR A 1 87 ? -9.507 11.415 18.493 1.00 31.37 304 TYR A O 1
ATOM 708 N N . PRO A 1 88 ? -10.360 11.016 16.420 1.00 34.37 305 PRO A N 1
ATOM 709 C CA . PRO A 1 88 ? -11.404 11.060 15.370 1.00 35.32 305 PRO A CA 1
ATOM 710 C C . PRO A 1 88 ? -12.188 9.763 15.188 1.00 36.92 305 PRO A C 1
ATOM 711 O O . PRO A 1 88 ? -13.108 9.724 14.361 1.00 37.69 305 PRO A O 1
ATOM 715 N N . ASN A 1 89 ? -11.835 8.716 15.930 1.00 36.92 306 ASN A N 1
ATOM 716 C CA . ASN A 1 89 ? -12.534 7.424 15.803 1.00 37.91 306 ASN A CA 1
ATOM 717 C C . ASN A 1 89 ? -13.276 7.056 17.076 1.00 38.38 306 ASN A C 1
ATOM 718 O O . ASN A 1 89 ? -12.678 6.588 18.044 1.00 37.03 306 ASN A O 1
ATOM 723 N N . GLU A 1 90 ? -14.595 7.273 17.087 1.00 37.97 307 GLU A N 1
ATOM 724 C CA . GLU A 1 90 ? -15.407 7.007 18.265 1.00 39.22 307 GLU A CA 1
ATOM 725 C C . GLU A 1 90 ? -15.441 5.533 18.705 1.00 38.71 307 GLU A C 1
ATOM 726 O O . GLU A 1 90 ? -15.847 5.232 19.824 1.00 38.50 307 GLU A O 1
ATOM 732 N N . GLU A 1 91 ? -15.028 4.627 17.824 1.00 39.07 308 GLU A N 1
ATOM 733 C CA . GLU A 1 91 ? -14.985 3.194 18.157 1.00 39.36 308 GLU A CA 1
ATOM 734 C C . GLU A 1 91 ? -13.747 2.782 18.985 1.00 38.59 308 GLU A C 1
ATOM 735 O O . GLU A 1 91 ? -13.725 1.693 19.574 1.00 38.84 308 GLU A O 1
ATOM 741 N N . LYS A 1 92 ? -12.735 3.648 19.020 1.00 36.74 309 LYS A N 1
ATOM 742 C CA . LYS A 1 92 ? -11.501 3.370 19.786 1.00 34.88 309 LYS A CA 1
ATOM 743 C C . LYS A 1 92 ? -11.612 3.835 21.230 1.00 33.48 309 LYS A C 1
ATOM 744 O O . LYS A 1 92 ? -12.373 4.749 21.541 1.00 32.17 309 LYS A O 1
ATOM 746 N N . ASP A 1 93 ? -10.825 3.230 22.115 1.00 31.99 310 ASP A N 1
ATOM 747 C CA . ASP A 1 93 ? -10.823 3.623 23.530 1.00 31.59 310 ASP A CA 1
ATOM 748 C C . ASP A 1 93 ? -10.320 5.047 23.745 1.00 31.48 310 ASP A C 1
ATOM 749 O O . ASP A 1 93 ? -10.697 5.693 24.715 1.00 32.71 310 ASP A O 1
ATOM 754 N N . ALA A 1 94 ? -9.443 5.492 22.862 1.00 29.91 311 ALA A N 1
ATOM 755 C CA . ALA A 1 94 ? -8.751 6.776 23.022 1.00 29.72 311 ALA A CA 1
ATOM 756 C C . ALA A 1 94 ? -8.770 7.673 21.779 1.00 28.64 311 ALA A C 1
ATOM 757 O O . ALA A 1 94 ? -8.925 7.214 20.631 1.00 28.47 311 ALA A O 1
ATOM 759 N N . TRP A 1 95 ? -8.577 8.971 22.026 1.00 28.09 312 TRP A N 1
ATOM 760 C CA . TRP A 1 95 ? -8.324 9.929 20.954 1.00 27.87 312 TRP A CA 1
ATOM 761 C C . TRP A 1 95 ? -7.023 9.620 20.253 1.00 28.21 312 TRP A C 1
ATOM 762 O O . TRP A 1 95 ? -6.158 8.907 20.821 1.00 28.08 312 TRP A O 1
ATOM 773 N N . ASP A 1 96 ? -6.852 10.191 19.059 1.00 27.45 313 ASP A N 1
ATOM 774 C CA . ASP A 1 96 ? -5.512 10.369 18.499 1.00 28.54 313 ASP A CA 1
ATOM 775 C C . ASP A 1 96 ? -4.816 11.347 19.455 1.00 27.68 313 ASP A C 1
ATOM 776 O O . ASP A 1 96 ? -5.326 12.421 19.713 1.00 26.70 313 ASP A O 1
ATOM 781 N N . VAL A 1 97 ? -3.643 10.968 19.975 1.00 27.85 314 VAL A N 1
ATOM 782 C CA . VAL A 1 97 ? -3.045 11.742 21.069 1.00 27.41 314 VAL A CA 1
ATOM 783 C C . VAL A 1 97 ? -2.689 13.196 20.649 1.00 28.27 314 VAL A C 1
ATOM 784 O O . VAL A 1 97 ? -2.874 14.137 21.423 1.00 27.48 314 VAL A O 1
ATOM 788 N N . LYS A 1 98 ? -2.182 13.386 19.427 1.00 28.80 315 LYS A N 1
ATOM 789 C CA . LYS A 1 98 ? -1.834 14.747 18.963 1.00 30.03 315 LYS A CA 1
ATOM 790 C C . LYS A 1 98 ? -3.088 15.631 18.886 1.00 29.29 315 LYS A C 1
ATOM 791 O O . LYS A 1 98 ? -3.090 16.763 19.359 1.00 28.85 315 LYS A O 1
ATOM 797 N N . MET A 1 99 ? -4.160 15.098 18.301 1.00 28.88 316 MET A N 1
ATOM 798 C CA . MET A 1 99 ? -5.436 15.807 18.253 1.00 30.15 316 MET A CA 1
ATOM 799 C C . MET A 1 99 ? -5.977 16.118 19.654 1.00 29.60 316 MET A C 1
ATOM 800 O O . MET A 1 99 ? -6.535 17.202 19.882 1.00 29.21 316 MET A O 1
ATOM 805 N N . LEU A 1 100 ? -5.808 15.194 20.601 1.00 27.71 317 LEU A N 1
ATOM 806 C CA . LEU A 1 100 ? -6.286 15.446 21.971 1.00 26.40 317 LEU A CA 1
ATOM 807 C C . LEU A 1 100 ? -5.503 16.617 22.603 1.00 25.94 317 LEU A C 1
ATOM 808 O O . LEU A 1 100 ? -6.076 17.488 23.265 1.00 25.74 317 LEU A O 1
ATOM 813 N N . LEU A 1 101 ? -4.182 16.628 22.429 1.00 25.82 318 LEU A N 1
ATOM 814 C CA . LEU A 1 101 ? -3.407 17.743 23.001 1.00 25.81 318 LEU A CA 1
ATOM 815 C C . LEU A 1 101 ? -3.820 19.114 22.429 1.00 26.44 318 LEU A C 1
ATOM 816 O O . LEU A 1 101 ? -3.933 20.115 23.166 1.00 26.65 318 LEU A O 1
ATOM 821 N N . GLU A 1 102 ? -4.022 19.137 21.106 1.00 26.96 319 GLU A N 1
ATOM 822 C CA . GLU A 1 102 ? -4.483 20.339 20.396 1.00 29.50 319 GLU A CA 1
ATOM 823 C C . GLU A 1 102 ? -5.838 20.768 20.950 1.00 28.08 319 GLU A C 1
ATOM 824 O O . GLU A 1 102 ? -6.055 21.961 21.254 1.00 28.46 319 GLU A O 1
ATOM 830 N N . GLN A 1 103 ? -6.741 19.796 21.113 1.00 26.72 320 GLN A N 1
ATOM 831 C CA . GLN A 1 103 ? -8.081 20.117 21.582 1.00 26.58 320 GLN A CA 1
ATOM 832 C C . GLN A 1 103 ? -8.078 20.651 23.016 1.00 26.59 320 GLN A C 1
ATOM 833 O O . GLN A 1 103 ? -8.784 21.614 23.354 1.00 26.25 320 GLN A O 1
ATOM 839 N N . PHE A 1 104 ? -7.301 19.995 23.870 1.00 26.05 321 PHE A N 1
ATOM 840 C CA . PHE A 1 104 ? -7.183 20.419 25.262 1.00 25.66 321 PHE A CA 1
ATOM 841 C C . PHE A 1 104 ? -6.691 21.860 25.301 1.00 26.46 321 PHE A C 1
ATOM 842 O O . PHE A 1 104 ? -7.279 22.719 25.959 1.00 26.15 321 PHE A O 1
ATOM 850 N N . SER A 1 105 ? -5.625 22.116 24.556 1.00 27.13 322 SER A N 1
ATOM 851 C CA . SER A 1 105 ? -5.050 23.477 24.500 1.00 27.03 322 SER A CA 1
ATOM 852 C C . SER A 1 105 ? -6.086 24.518 24.022 1.00 27.55 322 SER A C 1
ATOM 853 O O . SER A 1 105 ? -6.212 25.608 24.600 1.00 27.62 322 SER A O 1
ATOM 856 N N . PHE A 1 106 ? -6.886 24.125 23.036 1.00 27.07 323 PHE A N 1
ATOM 857 C CA . PHE A 1 106 ? -7.973 25.000 22.560 1.00 27.25 323 PHE A CA 1
ATOM 858 C C . PHE A 1 106 ? -8.973 25.286 23.679 1.00 27.35 323 PHE A C 1
ATOM 859 O O . PHE A 1 106 ? -9.311 26.453 23.975 1.00 28.32 323 PHE A O 1
ATOM 867 N N . ASP A 1 107 ? -9.479 24.226 24.299 1.00 27.18 324 ASP A N 1
ATOM 868 C CA . ASP A 1 107 ? -10.559 24.365 25.276 1.00 26.31 324 ASP A CA 1
ATOM 869 C C . ASP A 1 107 ? -10.155 25.068 26.561 1.00 27.62 324 ASP A C 1
ATOM 870 O O . ASP A 1 107 ? -10.987 25.735 27.201 1.00 28.72 324 ASP A O 1
ATOM 875 N N . ILE A 1 108 ? -8.876 24.927 26.925 1.00 27.59 325 ILE A N 1
ATOM 876 C CA . ILE A 1 108 ? -8.325 25.465 28.178 1.00 28.54 325 ILE A CA 1
ATOM 877 C C . ILE A 1 108 ? -7.604 26.816 27.999 1.00 27.72 325 ILE A C 1
ATOM 878 O O . ILE A 1 108 ? -7.011 27.346 28.942 1.00 27.96 325 ILE A O 1
ATOM 883 N N . ALA A 1 109 ? -7.675 27.375 26.791 1.00 28.34 326 ALA A N 1
ATOM 884 C CA . ALA A 1 109 ? -6.866 28.553 26.440 1.00 28.82 326 ALA A CA 1
ATOM 885 C C . ALA A 1 109 ? -6.962 29.708 27.432 1.00 29.21 326 ALA A C 1
ATOM 886 O O . ALA A 1 109 ? -5.927 30.281 27.796 1.00 30.00 326 ALA A O 1
ATOM 888 N N . GLU A 1 110 ? -8.179 30.070 27.839 1.00 30.70 327 GLU A N 1
ATOM 889 C CA . GLU A 1 110 ? -8.355 31.208 28.767 1.00 31.85 327 GLU A CA 1
ATOM 890 C C . GLU A 1 110 ? -7.580 30.937 30.052 1.00 31.00 327 GLU A C 1
ATOM 891 O O . GLU A 1 110 ? -6.831 31.785 30.526 1.00 30.69 327 GLU A O 1
ATOM 897 N N . GLU A 1 111 ? -7.757 29.729 30.587 1.00 30.09 328 GLU A N 1
ATOM 898 C CA . GLU A 1 111 ? -7.076 29.344 31.816 1.00 30.05 328 GLU A CA 1
ATOM 899 C C . GLU A 1 111 ? -5.549 29.219 31.630 1.00 28.66 328 GLU A C 1
ATOM 900 O O . GLU A 1 111 ? -4.777 29.616 32.505 1.00 27.71 328 GLU A O 1
ATOM 906 N N . ALA A 1 112 ? -5.137 28.669 30.492 1.00 28.31 329 ALA A N 1
ATOM 907 C CA . ALA A 1 112 ? -3.728 28.417 30.244 1.00 27.22 329 ALA A CA 1
ATOM 908 C C . ALA A 1 112 ? -2.954 29.721 30.130 1.00 27.28 329 ALA A C 1
ATOM 909 O O . ALA A 1 112 ? -1.792 29.758 30.466 1.00 27.48 329 ALA A O 1
ATOM 911 N N . SER A 1 113 ? -3.623 30.789 29.702 1.00 26.88 330 SER A N 1
ATOM 912 C CA . SER A 1 113 ? -2.947 32.098 29.603 1.00 27.92 330 SER A CA 1
ATOM 913 C C . SER A 1 113 ? -2.484 32.661 30.957 1.00 28.22 330 SER A C 1
ATOM 914 O O . SER A 1 113 ? -1.651 33.578 31.002 1.00 29.90 330 SER A O 1
ATOM 917 N N . LYS A 1 114 ? -3.014 32.120 32.047 1.00 29.05 331 LYS A N 1
ATOM 918 C CA . LYS A 1 114 ? -2.772 32.686 33.382 1.00 30.22 331 LYS A CA 1
ATOM 919 C C . LYS A 1 114 ? -1.822 31.850 34.228 1.00 30.52 331 LYS A C 1
ATOM 920 O O . LYS A 1 114 ? -1.584 32.191 35.409 1.00 31.08 331 LYS A O 1
ATOM 926 N N . VAL A 1 115 ? -1.313 30.750 33.663 1.00 28.85 332 VAL A N 1
ATOM 927 C CA . VAL A 1 115 ? -0.441 29.844 34.414 1.00 29.34 332 VAL A CA 1
ATOM 928 C C . VAL A 1 115 ? 0.808 29.484 33.627 1.00 29.01 332 VAL A C 1
ATOM 929 O O . VAL A 1 115 ? 0.836 29.540 32.395 1.00 27.61 332 VAL A O 1
ATOM 933 N N . CYS A 1 116 ? 1.847 29.081 34.354 1.00 28.53 333 CYS A N 1
ATOM 934 C CA . CYS A 1 116 ? 3.075 28.608 33.724 1.00 28.34 333 CYS A CA 1
ATOM 935 C C . CYS A 1 116 ? 2.819 27.421 32.770 1.00 28.08 333 CYS A C 1
ATOM 936 O O . CYS A 1 116 ? 3.256 27.459 31.613 1.00 28.75 333 CYS A O 1
ATOM 939 N N . LEU A 1 117 ? 2.090 26.409 33.260 1.00 27.51 334 LEU A N 1
ATOM 940 C CA . LEU A 1 117 ? 1.736 25.219 32.471 1.00 26.52 334 LEU A CA 1
ATOM 941 C C . LEU A 1 117 ? 0.373 24.705 32.822 1.00 25.61 334 LEU A C 1
ATOM 942 O O . LEU A 1 117 ? -0.049 24.825 33.983 1.00 26.32 334 LEU A O 1
ATOM 947 N N . ALA A 1 118 ? -0.271 24.089 31.838 1.00 24.72 335 ALA A N 1
ATOM 948 C CA . ALA A 1 118 ? -1.472 23.305 32.074 1.00 24.90 335 ALA A CA 1
ATOM 949 C C . ALA A 1 118 ? -1.130 21.870 31.713 1.00 24.99 335 ALA A C 1
ATOM 950 O O . ALA A 1 118 ? -0.422 21.614 30.718 1.00 25.57 335 ALA A O 1
ATOM 952 N N . HIS A 1 119 ? -1.663 20.939 32.495 1.00 25.57 336 HIS A N 1
ATOM 953 C CA . HIS A 1 119 ? -1.435 19.498 32.193 1.00 24.50 336 HIS A CA 1
ATOM 954 C C . HIS A 1 119 ? -2.732 18.717 32.382 1.00 25.51 336 HIS A C 1
ATOM 955 O O . HIS A 1 119 ? -3.397 18.870 33.425 1.00 26.53 336 HIS A O 1
ATOM 962 N N . LEU A 1 120 ? -3.087 17.934 31.364 1.00 23.27 337 LEU A N 1
ATOM 963 C CA . LEU A 1 120 ? -4.256 17.045 31.379 1.00 23.98 337 LEU A CA 1
ATOM 964 C C . LEU A 1 120 ? -3.829 15.677 31.833 1.00 24.53 337 LEU A C 1
ATOM 965 O O . LEU A 1 120 ? -2.931 15.085 31.219 1.00 25.06 337 LEU A O 1
ATOM 970 N N . PHE A 1 121 ? -4.538 15.165 32.841 1.00 24.41 338 PHE A N 1
ATOM 971 C CA . PHE A 1 121 ? -4.422 13.763 33.256 1.00 24.42 338 PHE A CA 1
ATOM 972 C C . PHE A 1 121 ? -5.661 13.023 32.800 1.00 26.02 338 PHE A C 1
ATOM 973 O O . PHE A 1 121 ? -6.781 13.417 33.124 1.00 26.34 338 PHE A O 1
ATOM 981 N N . THR A 1 122 ? -5.450 11.970 32.023 1.00 24.56 339 THR A N 1
ATOM 982 C CA . THR A 1 122 ? -6.577 11.220 31.450 1.00 25.63 339 THR A CA 1
ATOM 983 C C . THR A 1 122 ? -6.356 9.724 31.661 1.00 25.24 339 THR A C 1
ATOM 984 O O . THR A 1 122 ? -5.357 9.304 32.256 1.00 26.55 339 THR A O 1
ATOM 988 N N . TYR A 1 123 ? -7.329 8.930 31.222 1.00 25.10 340 TYR A N 1
ATOM 989 C CA . TYR A 1 123 ? -7.252 7.486 31.378 1.00 26.02 340 TYR A CA 1
ATOM 990 C C . TYR A 1 123 ? -7.849 6.903 30.118 1.00 27.07 340 TYR A C 1
ATOM 991 O O . TYR A 1 123 ? -9.046 6.585 30.076 1.00 27.74 340 TYR A O 1
ATOM 1000 N N . GLN A 1 124 ? -7.019 6.746 29.090 1.00 26.27 341 GLN A N 1
ATOM 1001 C CA . GLN A 1 124 ? -7.429 6.186 27.805 1.00 27.05 341 GLN A CA 1
ATOM 1002 C C . GLN A 1 124 ? -6.223 5.540 27.116 1.00 27.24 341 GLN A C 1
ATOM 1003 O O . GLN A 1 124 ? -5.077 5.975 27.291 1.00 25.93 341 GLN A O 1
ATOM 1009 N N . ASP A 1 125 ? -6.477 4.483 26.354 1.00 26.96 342 ASP A N 1
ATOM 1010 C CA . ASP A 1 125 ? -5.410 3.635 25.869 1.00 26.96 342 ASP A CA 1
ATOM 1011 C C . ASP A 1 125 ? -5.010 4.110 24.482 1.00 26.98 342 ASP A C 1
ATOM 1012 O O . ASP A 1 125 ? -5.547 3.626 23.450 1.00 26.75 342 ASP A O 1
ATOM 1017 N N . PHE A 1 126 ? -4.083 5.071 24.429 1.00 26.39 343 PHE A N 1
ATOM 1018 C CA . PHE A 1 126 ? -3.562 5.511 23.134 1.00 26.43 343 PHE A CA 1
ATOM 1019 C C . PHE A 1 126 ? -2.966 4.364 22.355 1.00 26.90 343 PHE A C 1
ATOM 1020 O O . PHE A 1 126 ? -2.322 3.485 22.917 1.00 26.54 343 PHE A O 1
ATOM 1028 N N . ASP A 1 127 ? -3.214 4.367 21.059 1.00 29.54 344 ASP A N 1
ATOM 1029 C CA . ASP A 1 127 ? -2.646 3.352 20.165 1.00 30.22 344 ASP A CA 1
ATOM 1030 C C . ASP A 1 127 ? -1.130 3.167 20.314 1.00 30.87 344 ASP A C 1
ATOM 1031 O O . ASP A 1 127 ? -0.349 4.122 20.526 1.00 30.19 344 ASP A O 1
ATOM 1036 N N . MET A 1 128 ? -0.715 1.914 20.195 1.00 31.08 345 MET A N 1
ATOM 1037 C CA . MET A 1 128 ? 0.694 1.563 20.056 1.00 34.25 345 MET A CA 1
ATOM 1038 C C . MET A 1 128 ? 1.580 2.000 21.225 1.00 31.42 345 MET A C 1
ATOM 1039 O O . MET A 1 128 ? 2.768 2.224 21.060 1.00 31.18 345 MET A O 1
ATOM 1044 N N . GLY A 1 129 ? 1.000 2.034 22.417 1.00 29.18 346 GLY A N 1
ATOM 1045 C CA . GLY A 1 129 ? 1.804 2.139 23.630 1.00 27.59 346 GLY A CA 1
ATOM 1046 C C . GLY A 1 129 ? 2.140 3.562 24.056 1.00 26.77 346 GLY A C 1
ATOM 1047 O O . GLY A 1 129 ? 2.820 3.763 25.069 1.00 26.41 346 GLY A O 1
ATOM 1048 N N . THR A 1 130 ? 1.607 4.545 23.350 1.00 26.16 347 THR A N 1
ATOM 1049 C CA . THR A 1 130 ? 1.847 5.949 23.739 1.00 26.27 347 THR A CA 1
ATOM 1050 C C . THR A 1 130 ? 1.265 6.308 25.118 1.00 26.51 347 THR A C 1
ATOM 1051 O O . THR A 1 130 ? 0.110 5.993 25.408 1.00 26.25 347 THR A O 1
ATOM 1055 N N . LEU A 1 131 ? 2.052 7.025 25.934 1.00 25.05 348 LEU A N 1
ATOM 1056 C CA . LEU A 1 131 ? 1.653 7.345 27.307 1.00 24.11 348 LEU A CA 1
ATOM 1057 C C . LEU A 1 131 ? 1.341 8.822 27.530 1.00 24.36 348 LEU A C 1
ATOM 1058 O O . LEU A 1 131 ? 0.634 9.172 28.477 1.00 24.58 348 LEU A O 1
ATOM 1063 N N . GLY A 1 132 ? 1.907 9.673 26.698 1.00 24.38 349 GLY A N 1
ATOM 1064 C CA . GLY A 1 132 ? 1.729 11.138 26.894 1.00 25.27 349 GLY A CA 1
ATOM 1065 C C . GLY A 1 132 ? 2.303 11.952 25.755 1.00 25.87 349 GLY A C 1
ATOM 1066 O O . GLY A 1 132 ? 2.854 11.403 24.790 1.00 25.24 349 GLY A O 1
ATOM 1067 N N . LEU A 1 133 ? 2.156 13.277 25.853 1.00 25.35 350 LEU A N 1
ATOM 1068 C CA . LEU A 1 133 ? 2.591 14.180 24.786 1.00 25.38 350 LEU A CA 1
ATOM 1069 C C . LEU A 1 133 ? 2.660 15.587 25.353 1.00 25.65 350 LEU A C 1
ATOM 1070 O O . LEU A 1 133 ? 1.928 15.935 26.300 1.00 24.80 350 LEU A O 1
ATOM 1075 N N . ALA A 1 134 ? 3.557 16.391 24.798 1.00 25.38 351 ALA A N 1
ATOM 1076 C CA . ALA A 1 134 ? 3.706 17.755 25.291 1.00 25.59 351 ALA A CA 1
ATOM 1077 C C . ALA A 1 134 ? 4.222 18.646 24.196 1.00 27.08 351 ALA A C 1
ATOM 1078 O O . ALA A 1 134 ? 4.853 18.156 23.232 1.00 27.42 351 ALA A O 1
ATOM 1080 N N . TYR A 1 135 ? 3.958 19.953 24.327 1.00 26.26 352 TYR A N 1
ATOM 1081 C CA . TYR A 1 135 ? 4.627 20.957 23.463 1.00 27.69 352 TYR A CA 1
ATOM 1082 C C . TYR A 1 135 ? 5.925 21.398 24.103 1.00 28.43 352 TYR A C 1
ATOM 1083 O O . TYR A 1 135 ? 6.054 21.423 25.337 1.00 28.62 352 TYR A O 1
ATOM 1092 N N . GLY A 1 136 ? 6.878 21.764 23.250 1.00 30.25 353 GLY A N 1
ATOM 1093 C CA . GLY A 1 136 ? 8.210 22.169 23.691 1.00 31.82 353 GLY A CA 1
ATOM 1094 C C . GLY A 1 136 ? 9.160 21.038 23.401 1.00 33.25 353 GLY A C 1
ATOM 1095 O O . GLY A 1 136 ? 8.757 19.879 23.361 1.00 34.35 353 GLY A O 1
ATOM 1096 N N . GLY A 1 137 ? 10.431 21.365 23.202 1.00 35.16 354 GLY A N 1
ATOM 1097 C CA . GLY A 1 137 ? 11.449 20.335 23.075 1.00 35.70 354 GLY A CA 1
ATOM 1098 C C . GLY A 1 137 ? 11.179 19.350 21.948 1.00 37.80 354 GLY A C 1
ATOM 1099 O O . GLY A 1 137 ? 11.448 18.164 22.084 1.00 37.11 354 GLY A O 1
ATOM 1100 N N . SER A 1 138 ? 10.636 19.844 20.844 1.00 38.85 355 SER A N 1
ATOM 1101 C CA . SER A 1 138 ? 10.440 19.025 19.652 1.00 41.52 355 SER A CA 1
ATOM 1102 C C . SER A 1 138 ? 11.348 19.494 18.523 1.00 43.11 355 SER A C 1
ATOM 1103 O O . SER A 1 138 ? 11.463 20.708 18.278 1.00 43.71 355 SER A O 1
ATOM 1106 N N . PRO A 1 139 ? 11.995 18.536 17.824 1.00 44.46 356 PRO A N 1
ATOM 1107 C CA . PRO A 1 139 ? 12.836 18.910 16.701 1.00 45.55 356 PRO A CA 1
ATOM 1108 C C . PRO A 1 139 ? 11.953 19.225 15.499 1.00 46.21 356 PRO A C 1
ATOM 1109 O O . PRO A 1 139 ? 12.415 19.885 14.572 1.00 47.77 356 PRO A O 1
ATOM 1113 N N . HIS A 1 144 ? 6.875 24.990 18.392 1.00 42.35 361 HIS A N 1
ATOM 1114 C CA . HIS A 1 144 ? 7.427 25.386 19.689 1.00 41.69 361 HIS A CA 1
ATOM 1115 C C . HIS A 1 144 ? 6.404 25.202 20.813 1.00 40.48 361 HIS A C 1
ATOM 1116 O O . HIS A 1 144 ? 5.406 24.476 20.636 1.00 40.51 361 HIS A O 1
ATOM 1118 N N . GLY A 1 145 ? 6.665 25.844 21.957 1.00 38.57 362 GLY A N 1
ATOM 1119 C CA . GLY A 1 145 ? 5.828 25.726 23.145 1.00 35.20 362 GLY A CA 1
ATOM 1120 C C . GLY A 1 145 ? 6.590 25.386 24.424 1.00 33.41 362 GLY A C 1
ATOM 1121 O O . GLY A 1 145 ? 7.830 25.419 24.467 1.00 34.21 362 GLY A O 1
ATOM 1122 N N . GLY A 1 146 ? 5.834 25.056 25.465 1.00 30.96 363 GLY A N 1
ATOM 1123 C CA . GLY A 1 146 ? 6.414 24.675 26.750 1.00 30.15 363 GLY A CA 1
ATOM 1124 C C . GLY A 1 146 ? 6.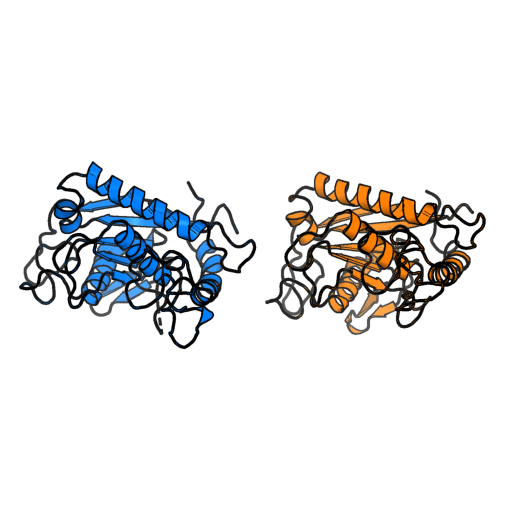143 25.753 27.790 1.00 29.34 363 GLY A C 1
ATOM 1125 O O . GLY A 1 146 ? 5.152 26.479 27.690 1.00 28.55 363 GLY A O 1
ATOM 1126 N N . VAL A 1 147 ? 7.018 25.866 28.797 1.00 28.85 364 VAL A N 1
ATOM 1127 C CA . VAL A 1 147 ? 6.729 26.703 29.959 1.00 28.65 364 VAL A CA 1
ATOM 1128 C C . VAL A 1 147 ? 6.473 28.145 29.536 1.00 29.33 364 VAL A C 1
ATOM 1129 O O . VAL A 1 147 ? 7.117 28.627 28.617 1.00 29.70 364 VAL A O 1
ATOM 1133 N N . CYS A 1 148 ? 5.505 28.756 30.211 1.00 29.50 365 CYS A N 1
ATOM 1134 C CA . CYS A 1 148 ? 5.017 30.133 29.970 1.00 29.24 365 CYS A CA 1
ATOM 1135 C C . CYS A 1 148 ? 4.173 30.236 28.708 1.00 28.12 365 CYS A C 1
ATOM 1136 O O . CYS A 1 148 ? 4.623 29.833 27.649 1.00 28.41 365 CYS A O 1
ATOM 1139 N N . PRO A 1 149 ? 2.943 30.769 28.827 1.00 28.66 366 PRO A N 1
ATOM 1140 C CA . PRO A 1 149 ? 2.049 30.654 27.661 1.00 28.49 366 PRO A CA 1
ATOM 1141 C C . PRO A 1 149 ? 2.613 31.388 26.457 1.00 28.71 366 PRO A C 1
ATOM 1142 O O . PRO A 1 149 ? 3.043 32.534 26.564 1.00 28.46 366 PRO A O 1
ATOM 1146 N N . LYS A 1 150 ? 2.613 30.701 25.323 1.00 29.35 367 LYS A N 1
ATOM 1147 C CA . LYS A 1 150 ? 3.033 31.279 24.046 1.00 28.90 367 LYS A CA 1
ATOM 1148 C C . LYS A 1 150 ? 1.865 31.096 23.080 1.00 29.36 367 LYS A C 1
ATOM 1149 O O . LYS A 1 150 ? 1.321 29.979 22.926 1.00 27.99 367 LYS A O 1
ATOM 1155 N N . ALA A 1 151 ? 1.421 32.208 22.491 1.00 28.54 368 ALA A N 1
ATOM 1156 C CA . ALA A 1 151 ? 0.229 32.157 21.660 1.00 28.75 368 ALA A CA 1
ATOM 1157 C C . ALA A 1 151 ? 0.511 31.507 20.301 1.00 27.86 368 ALA A C 1
ATOM 1158 O O . ALA A 1 151 ? 1.602 31.635 19.733 1.00 29.02 368 ALA A O 1
ATOM 1160 N N . TYR A 1 152 ? -0.505 30.808 19.805 1.00 28.39 369 TYR A N 1
ATOM 1161 C CA . TYR A 1 152 ? -0.512 30.304 18.466 1.00 28.92 369 TYR A CA 1
ATOM 1162 C C . TYR A 1 152 ? -1.896 30.633 17.941 1.00 28.50 369 TYR A C 1
ATOM 1163 O O . TYR A 1 152 ? -2.882 30.229 18.542 1.00 27.95 369 TYR A O 1
ATOM 1172 N N . TYR A 1 153 ? -1.981 31.366 16.836 1.00 28.88 370 TYR A N 1
ATOM 1173 C CA . TYR A 1 153 ? -3.314 31.595 16.266 1.00 29.47 370 TYR A CA 1
ATOM 1174 C C . TYR A 1 153 ? -3.731 30.391 15.428 1.00 30.36 370 TYR A C 1
ATOM 1175 O O . TYR A 1 153 ? -3.119 30.082 14.403 1.00 31.94 370 TYR A O 1
ATOM 1184 N N . SER A 1 154 ? -4.779 29.728 15.868 1.00 31.17 371 SER A N 1
ATOM 1185 C CA . SER A 1 154 ? -5.241 28.511 15.201 1.00 32.98 371 SER A CA 1
ATOM 1186 C C . SER A 1 154 ? -6.173 28.892 14.047 1.00 33.52 371 SER A C 1
ATOM 1187 O O . SER A 1 154 ? -7.262 29.387 14.291 1.00 33.25 371 SER A O 1
ATOM 1190 N N . PRO A 1 155 ? -5.737 28.665 12.798 1.00 35.25 372 PRO A N 1
ATOM 1191 C CA . PRO A 1 155 ? -6.579 29.056 11.648 1.00 36.34 372 PRO A CA 1
ATOM 1192 C C . PRO A 1 155 ? -7.901 28.303 11.655 1.00 36.88 372 PRO A C 1
ATOM 1193 O O . PRO A 1 155 ? -8.952 28.877 11.338 1.00 38.32 372 PRO A O 1
ATOM 1197 N N . VAL A 1 156 ? -7.850 27.036 12.066 1.00 37.52 373 VAL A N 1
ATOM 1198 C CA . VAL A 1 156 ? -9.054 26.221 12.225 1.00 37.98 373 VAL A CA 1
ATOM 1199 C C . VAL A 1 156 ? -9.905 26.646 13.431 1.00 37.66 373 VAL A C 1
ATOM 1200 O O . VAL A 1 156 ? -11.134 26.802 13.317 1.00 37.95 373 VAL A O 1
ATOM 1204 N N . GLY A 1 157 ? -9.268 26.874 14.583 1.00 36.80 374 GLY A N 1
ATOM 1205 C CA . GLY A 1 157 ? -9.999 27.278 15.794 1.00 36.48 374 GLY A CA 1
ATOM 1206 C C . GLY A 1 157 ? -10.510 28.710 15.820 1.00 35.21 374 GLY A C 1
ATOM 1207 O O . GLY A 1 157 ? -11.397 29.068 16.634 1.00 35.24 374 GLY A O 1
ATOM 1208 N N . LYS A 1 158 ? -9.926 29.533 14.944 1.00 34.10 375 LYS A N 1
ATOM 1209 C CA . LYS A 1 158 ? -10.213 30.973 14.827 1.00 32.79 375 LYS A CA 1
ATOM 1210 C C . LYS A 1 158 ? -9.926 31.823 16.078 1.00 32.57 375 LYS A C 1
ATOM 1211 O O . LYS A 1 158 ? -10.546 32.869 16.305 1.00 32.20 375 LYS A O 1
ATOM 1217 N N . LYS A 1 159 ? -8.972 31.396 16.893 1.00 30.83 376 LYS A N 1
ATOM 1218 C CA . LYS A 1 159 ? -8.621 32.167 18.101 1.00 30.63 376 LYS A CA 1
ATOM 1219 C C . LYS A 1 159 ? -7.227 31.756 18.523 1.00 28.78 376 LYS A C 1
ATOM 1220 O O . LYS A 1 159 ? -6.691 30.758 18.018 1.00 28.57 376 LYS A O 1
ATOM 1226 N N . ASN A 1 160 ? -6.641 32.521 19.445 1.00 28.27 377 ASN A N 1
ATOM 1227 C CA . ASN A 1 160 ? -5.350 32.119 19.995 1.00 28.33 377 ASN A CA 1
ATOM 1228 C C . ASN A 1 160 ? -5.515 30.978 20.991 1.00 28.39 377 ASN A C 1
ATOM 1229 O O . ASN A 1 160 ? -6.421 31.005 21.799 1.00 28.07 377 ASN A O 1
ATOM 1234 N N . ILE A 1 161 ? -4.637 29.986 20.892 1.00 27.86 378 ILE A N 1
ATOM 1235 C CA . ILE A 1 161 ? -4.471 28.954 21.923 1.00 29.22 378 ILE A CA 1
ATOM 1236 C C . ILE A 1 161 ? -3.060 29.115 22.454 1.00 28.17 378 ILE A C 1
ATOM 1237 O O . ILE A 1 161 ? -2.260 29.860 21.868 1.00 28.55 378 ILE A O 1
ATOM 1242 N N . TYR A 1 162 ? -2.741 28.471 23.570 1.00 27.02 379 TYR A N 1
ATOM 1243 C CA . TYR A 1 162 ? -1.389 28.640 24.134 1.00 25.98 379 TYR A CA 1
ATOM 1244 C C . TYR A 1 162 ? -0.713 27.293 24.210 1.00 26.99 379 TYR A C 1
ATOM 1245 O O . TYR A 1 162 ? -1.373 26.281 24.410 1.00 27.13 379 TYR A O 1
ATOM 1254 N N . LEU A 1 163 ? 0.585 27.300 23.996 1.00 26.67 380 LEU A N 1
ATOM 1255 C CA . LEU A 1 163 ? 1.367 26.078 23.805 1.00 26.19 380 LEU A CA 1
ATOM 1256 C C . LEU A 1 163 ? 2.063 25.619 25.075 1.00 26.45 380 LEU A C 1
ATOM 1257 O O . LEU A 1 163 ? 3.011 24.822 25.013 1.00 25.57 380 LEU A O 1
ATOM 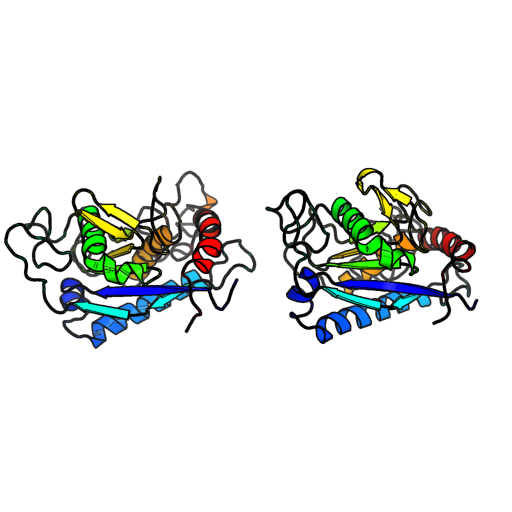1262 N N . ASN A 1 164 ? 1.554 26.059 26.210 1.00 24.85 381 ASN A N 1
ATOM 1263 C CA . ASN A 1 164 ? 2.138 25.718 27.514 1.00 25.44 381 ASN A CA 1
ATOM 1264 C C . ASN A 1 164 ? 1.388 24.516 28.114 1.00 25.51 381 ASN A C 1
ATOM 1265 O O . ASN A 1 164 ? 0.787 24.603 29.185 1.00 26.74 381 ASN A O 1
ATOM 1270 N N . SER A 1 165 ? 1.381 23.411 27.365 1.00 24.25 382 SER A N 1
ATOM 1271 C CA . SER A 1 165 ? 0.469 22.304 27.728 1.00 24.38 382 SER A CA 1
ATOM 1272 C C . SER A 1 165 ? 1.107 20.941 27.485 1.00 24.05 382 SER A C 1
ATOM 1273 O O . SER A 1 165 ? 2.077 20.821 26.753 1.00 24.70 382 SER A O 1
ATOM 1276 N N . GLY A 1 166 ? 0.487 19.915 28.061 1.00 24.15 383 GLY A N 1
ATOM 1277 C CA . GLY A 1 166 ? 0.986 18.538 27.968 1.00 23.77 383 GLY A CA 1
ATOM 1278 C C . GLY A 1 166 ? -0.079 17.641 28.529 1.00 24.05 383 GLY A C 1
ATOM 1279 O O . GLY A 1 166 ? -1.014 18.121 29.176 1.00 24.59 383 GLY A O 1
ATOM 1280 N N . LEU A 1 167 ? 0.078 16.327 28.338 1.00 22.96 384 LEU A N 1
ATOM 1281 C CA . LEU A 1 167 ? -0.876 15.383 28.922 1.00 23.48 384 LEU A CA 1
ATOM 1282 C C . LEU A 1 167 ? -0.206 14.074 29.267 1.00 23.56 384 LEU A C 1
ATOM 1283 O O . LEU A 1 167 ? 0.828 13.717 28.663 1.00 23.08 384 LEU A O 1
ATOM 1288 N N . THR A 1 168 ? -0.851 13.360 30.190 1.00 23.91 385 THR A N 1
ATOM 1289 C CA . THR A 1 168 ? -0.399 12.050 30.663 1.00 23.52 385 THR A CA 1
ATOM 1290 C C . THR A 1 168 ? -1.620 11.162 30.713 1.00 24.17 385 THR A C 1
ATOM 1291 O O . THR A 1 168 ? -2.668 11.579 31.241 1.00 23.99 385 THR A O 1
ATOM 1295 N N . SER A 1 169 ? -1.506 9.938 30.172 1.00 23.44 386 SER A N 1
ATOM 1296 C CA . SER A 1 169 ? -2.544 8.937 30.460 1.00 23.90 386 SER A CA 1
ATOM 1297 C C . SER A 1 169 ? -1.955 7.906 31.402 1.00 24.54 386 SER A C 1
ATOM 1298 O O . SER A 1 169 ? -0.810 7.498 31.214 1.00 25.50 386 SER A O 1
ATOM 1301 N N . THR A 1 170 ? -2.743 7.463 32.378 1.00 24.75 387 THR A N 1
ATOM 1302 C CA . THR A 1 170 ? -2.298 6.415 33.290 1.00 24.71 387 THR A CA 1
ATOM 1303 C C . THR A 1 170 ? -2.916 5.050 32.941 1.00 25.32 387 THR A C 1
ATOM 1304 O O . THR A 1 170 ? -2.893 4.141 33.786 1.00 25.60 387 THR A O 1
ATOM 1308 N N . LYS A 1 171 ? -3.440 4.934 31.709 1.00 25.29 388 LYS A N 1
ATOM 1309 C CA . LYS A 1 171 ? -3.841 3.642 31.132 1.00 25.85 388 LYS A CA 1
ATOM 1310 C C . LYS A 1 171 ? -2.957 3.268 29.960 1.00 25.67 388 LYS A C 1
ATOM 1311 O O . LYS A 1 171 ? -2.702 4.095 29.073 1.00 24.81 388 LYS A O 1
ATOM 1317 N N . ASN A 1 172 ? -2.522 2.013 29.921 1.00 25.22 389 ASN A N 1
ATOM 1318 C CA . ASN A 1 172 ? -1.758 1.552 28.781 1.00 25.83 389 ASN A CA 1
ATOM 1319 C C . ASN A 1 172 ? -1.897 0.035 28.660 1.00 25.67 389 ASN A C 1
ATOM 1320 O O . ASN A 1 172 ? -1.696 -0.702 29.635 1.00 25.62 389 ASN A O 1
ATOM 1325 N N . TYR A 1 173 ? -2.245 -0.394 27.458 1.00 27.22 390 TYR A N 1
ATOM 1326 C CA . TYR A 1 173 ? -2.443 -1.823 27.179 1.00 27.61 390 TYR A CA 1
ATOM 1327 C C . TYR A 1 173 ? -3.435 -2.430 28.153 1.00 27.41 390 TYR A C 1
ATOM 1328 O O . TYR A 1 173 ? -3.164 -3.458 28.756 1.00 28.12 390 TYR A O 1
ATOM 1337 N N . GLY A 1 174 ? -4.573 -1.756 28.326 1.00 26.84 391 GLY A N 1
ATOM 1338 C CA . GLY A 1 174 ? -5.702 -2.272 29.064 1.00 28.88 391 GLY A CA 1
ATOM 1339 C C . GLY A 1 174 ? -5.547 -2.351 30.575 1.00 29.77 391 GLY A C 1
ATOM 1340 O O . GLY A 1 174 ? -6.332 -3.035 31.266 1.00 31.88 391 GLY A O 1
ATOM 1341 N N . LYS A 1 175 ? -4.544 -1.678 31.127 1.00 29.03 392 LYS A N 1
ATOM 1342 C CA . LYS A 1 175 ? -4.478 -1.609 32.570 1.00 29.90 392 LYS A CA 1
ATOM 1343 C C . LYS A 1 175 ? -3.883 -0.307 33.083 1.00 28.96 392 LYS A C 1
ATOM 1344 O O . LYS A 1 175 ? -3.247 0.427 32.333 1.00 29.04 392 LYS A O 1
ATOM 1350 N N . THR A 1 176 ? -4.112 -0.043 34.355 1.00 27.35 393 THR A N 1
ATOM 1351 C CA . THR A 1 176 ? -3.526 1.113 35.017 1.00 27.01 393 THR A CA 1
ATOM 1352 C C . THR A 1 176 ? -2.038 0.907 35.147 1.00 26.85 393 THR A C 1
ATOM 1353 O O . THR A 1 176 ? -1.570 -0.120 35.630 1.00 26.36 393 THR A O 1
ATOM 1357 N N . ILE A 1 177 ? -1.280 1.918 34.743 1.00 25.38 394 ILE A N 1
ATOM 1358 C CA . ILE A 1 177 ? 0.174 1.808 34.857 1.00 24.92 394 ILE A CA 1
ATOM 1359 C C . ILE A 1 177 ? 0.586 1.932 36.323 1.00 24.52 394 ILE A C 1
ATOM 1360 O O . ILE A 1 177 ? -0.167 2.467 37.131 1.00 24.99 394 ILE A O 1
ATOM 1365 N N . LEU A 1 178 ? 1.792 1.468 36.677 1.00 24.66 395 LEU A N 1
ATOM 1366 C CA . LEU A 1 178 ? 2.254 1.611 38.063 1.00 25.13 395 LEU A CA 1
ATOM 1367 C C . LEU A 1 178 ? 2.427 3.089 38.402 1.00 26.23 395 LEU A C 1
ATOM 1368 O O . LEU A 1 178 ? 2.779 3.884 37.515 1.00 26.54 395 LEU A O 1
ATOM 1373 N N . THR A 1 179 ? 2.272 3.456 39.674 1.00 26.42 396 THR A N 1
ATOM 1374 C CA . THR A 1 179 ? 2.654 4.832 40.027 1.00 28.97 396 THR A CA 1
ATOM 1375 C C . THR A 1 179 ? 4.094 5.177 39.650 1.00 28.23 396 THR A C 1
ATOM 1376 O O . THR A 1 179 ? 4.368 6.311 39.237 1.00 28.40 396 THR A O 1
ATOM 1380 N N . LYS A 1 180 ? 5.036 4.219 39.767 1.00 28.48 397 LYS A N 1
ATOM 1381 C CA . LYS A 1 180 ? 6.429 4.517 39.435 1.00 28.66 397 LYS A CA 1
ATOM 1382 C C . LYS A 1 180 ? 6.610 4.821 37.935 1.00 28.33 397 LYS A C 1
ATOM 1383 O O . LYS A 1 180 ? 7.531 5.561 37.538 1.00 29.82 397 LYS A O 1
ATOM 1389 N N . GLU A 1 181 ? 5.731 4.238 37.123 1.00 26.70 398 GLU A N 1
ATOM 1390 C CA . GLU A 1 181 ? 5.676 4.485 35.687 1.00 26.66 398 GLU A CA 1
ATOM 1391 C C . GLU A 1 181 ? 4.981 5.815 35.402 1.00 26.55 398 GLU A C 1
ATOM 1392 O O . GLU A 1 181 ? 5.445 6.558 34.536 1.00 27.10 398 GLU A O 1
ATOM 1398 N N . ALA A 1 182 ? 3.892 6.086 36.111 1.00 26.60 399 ALA A N 1
ATOM 1399 C CA . ALA A 1 182 ? 3.140 7.381 35.927 1.00 26.01 399 ALA A CA 1
ATOM 1400 C C . ALA A 1 182 ? 4.045 8.587 36.192 1.00 26.47 399 ALA A C 1
ATOM 1401 O O . ALA A 1 182 ? 4.059 9.581 35.428 1.00 27.23 399 ALA A O 1
ATOM 1403 N N . ASP A 1 183 ? 4.823 8.496 37.273 1.00 26.57 400 ASP A N 1
ATOM 1404 C CA . ASP A 1 183 ? 5.779 9.562 37.614 1.00 26.80 400 ASP A CA 1
ATOM 1405 C C . A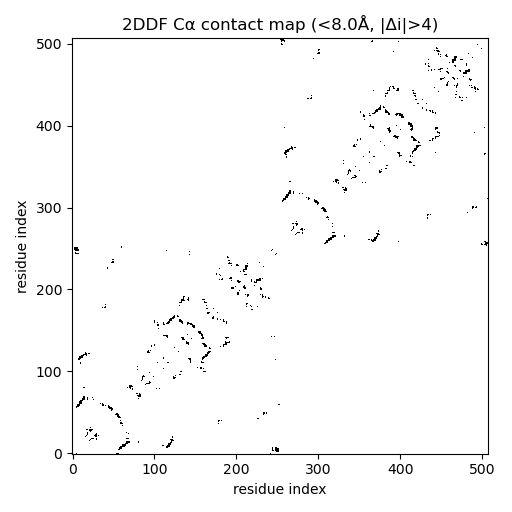SP A 1 183 ? 6.732 9.859 36.463 1.00 27.44 400 ASP A C 1
ATOM 1406 O O . ASP A 1 183 ? 7.025 11.026 36.171 1.00 27.91 400 ASP A O 1
ATOM 1411 N N . LEU A 1 184 ? 7.210 8.792 35.819 1.00 26.86 401 LEU A N 1
ATOM 1412 C CA . LEU A 1 184 ? 8.123 8.914 34.687 1.00 28.29 401 LEU A CA 1
ATOM 1413 C C . LEU A 1 184 ? 7.443 9.581 33.486 1.00 26.50 401 LEU A C 1
ATOM 1414 O O . LEU A 1 184 ? 8.080 10.386 32.795 1.00 26.24 401 LEU A O 1
ATOM 1419 N N . VAL A 1 185 ? 6.185 9.225 33.200 1.00 26.54 402 VAL A N 1
ATOM 1420 C CA . VAL A 1 185 ? 5.469 9.828 32.050 1.00 25.61 402 VAL A CA 1
ATOM 1421 C C . VAL A 1 185 ? 5.399 11.355 32.272 1.00 25.19 402 VAL A C 1
ATOM 1422 O O . VAL A 1 185 ? 5.834 12.165 31.435 1.00 24.42 402 VAL A O 1
ATOM 1426 N N . THR A 1 186 ? 4.871 11.743 33.420 1.00 24.74 403 THR A N 1
ATOM 1427 C CA . THR A 1 186 ? 4.657 13.186 33.674 1.00 24.44 403 THR A CA 1
ATOM 1428 C C . THR A 1 186 ? 6.001 13.927 33.720 1.00 24.55 403 THR A C 1
ATOM 1429 O O . THR A 1 186 ? 6.126 15.024 33.212 1.00 24.79 403 THR A O 1
ATOM 1433 N N . THR A 1 187 ? 7.035 13.285 34.267 1.00 24.36 404 THR A N 1
ATOM 1434 C CA . THR A 1 187 ? 8.383 13.914 34.277 1.00 24.37 404 THR A CA 1
ATOM 1435 C C . THR A 1 187 ? 8.882 14.133 32.840 1.00 24.66 404 THR A C 1
ATOM 1436 O O . THR A 1 187 ? 9.399 15.206 32.494 1.00 24.56 404 THR A O 1
ATOM 1440 N N . HIS A 1 188 ? 8.730 13.111 31.988 1.00 25.09 405 HIS A N 1
ATOM 1441 C CA . HIS A 1 188 ? 9.106 13.211 30.581 1.00 24.71 405 HIS A CA 1
ATOM 1442 C C . HIS A 1 188 ? 8.364 14.350 29.838 1.00 24.62 405 HIS A C 1
ATOM 1443 O O . HIS A 1 188 ? 8.997 15.146 29.130 1.00 24.58 405 HIS A O 1
ATOM 1450 N N . GLU A 1 189 ? 7.039 14.413 29.990 1.00 24.64 406 GLU A N 1
ATOM 1451 C CA . GLU A 1 189 ? 6.265 15.431 29.278 1.00 24.88 406 GLU A CA 1
ATOM 1452 C C . GLU A 1 189 ? 6.602 16.826 29.797 1.00 24.32 406 GLU A C 1
ATOM 1453 O O . GLU A 1 189 ? 6.765 17.766 29.007 1.00 25.34 406 GLU A O 1
ATOM 1459 N N . LEU A 1 190 ? 6.681 16.973 31.114 1.00 24.13 407 LEU A N 1
ATOM 1460 C CA . LEU A 1 190 ? 7.128 18.261 31.659 1.00 27.01 407 LEU A CA 1
ATOM 1461 C C . LEU A 1 190 ? 8.542 18.571 31.208 1.00 25.80 407 LEU A C 1
ATOM 1462 O O . LEU A 1 190 ? 8.911 19.733 31.090 1.00 26.48 407 LEU A O 1
ATOM 1467 N N . GLY A 1 191 ? 9.349 17.539 30.970 1.00 26.15 408 GLY A N 1
ATOM 1468 C CA . GLY A 1 191 ? 10.714 17.768 30.466 1.00 25.94 408 GLY A CA 1
ATOM 1469 C C . GLY A 1 191 ? 10.732 18.423 29.101 1.00 26.12 408 GLY A C 1
ATOM 1470 O O . GLY A 1 191 ? 11.510 19.336 28.837 1.00 26.66 408 GLY A O 1
ATOM 1471 N N . HIS A 1 192 ? 9.875 17.952 28.197 1.00 24.79 409 HIS A N 1
ATOM 1472 C CA . HIS A 1 192 ? 9.675 18.639 26.924 1.00 25.88 409 HIS A CA 1
ATOM 1473 C C . HIS A 1 192 ? 9.247 20.079 27.181 1.00 26.14 409 HIS A C 1
ATOM 1474 O O . HIS A 1 192 ? 9.777 21.025 26.540 1.00 26.67 409 HIS A O 1
ATOM 1481 N N . ASN A 1 193 ? 8.280 20.248 28.095 1.00 26.36 410 ASN A N 1
ATOM 1482 C CA . ASN A 1 193 ? 7.778 21.611 28.414 1.00 26.42 410 ASN A CA 1
ATOM 1483 C C . ASN A 1 193 ? 8.914 22.531 28.837 1.00 27.69 410 ASN A C 1
ATOM 1484 O O . ASN A 1 193 ? 8.921 23.710 28.476 1.00 27.62 410 ASN A O 1
ATOM 1489 N N . PHE A 1 194 ? 9.832 22.001 29.646 1.00 26.13 411 PHE A N 1
ATOM 1490 C CA . PHE A 1 194 ? 11.006 22.765 30.092 1.00 28.31 411 PHE A CA 1
ATOM 1491 C C . PHE A 1 194 ? 12.053 22.923 29.031 1.00 29.94 411 PHE A C 1
ATOM 1492 O O . PHE A 1 194 ? 13.007 23.680 29.254 1.00 30.92 411 PHE A O 1
ATOM 1500 N N . GLY A 1 195 ? 11.884 22.267 27.885 1.00 28.68 412 GLY A N 1
ATOM 1501 C CA . GLY A 1 195 ? 12.794 22.465 26.743 1.00 30.26 412 GLY A CA 1
ATOM 1502 C C . GLY A 1 195 ? 13.667 21.312 26.282 1.00 30.41 412 GLY A C 1
ATOM 1503 O O . GLY A 1 195 ? 14.415 21.466 25.318 1.00 30.57 412 GLY A O 1
ATOM 1504 N N . ALA A 1 196 ? 13.562 20.153 26.932 1.00 30.42 413 ALA A N 1
ATOM 1505 C CA . ALA A 1 196 ? 14.386 19.008 26.567 1.00 29.12 413 ALA A CA 1
ATOM 1506 C C . ALA A 1 196 ? 13.833 18.285 25.338 1.00 29.68 413 ALA A C 1
ATOM 1507 O O . ALA A 1 196 ? 12.606 18.104 25.225 1.00 29.24 413 ALA A O 1
ATOM 1509 N N . GLU A 1 197 ? 14.732 17.850 24.455 1.00 29.52 414 GLU A N 1
ATOM 1510 C CA . GLU A 1 197 ? 14.382 16.898 23.389 1.00 30.04 414 GLU A CA 1
ATOM 1511 C C . GLU A 1 197 ? 14.649 15.457 23.834 1.00 28.47 414 GLU A C 1
ATOM 1512 O O . GLU A 1 197 ? 15.149 15.214 24.947 1.00 27.94 414 GLU A O 1
ATOM 1518 N N . HIS A 1 198 ? 14.278 14.489 23.001 1.00 27.81 415 HIS A N 1
ATOM 1519 C CA . HIS A 1 198 ? 14.617 13.097 23.342 1.00 27.88 415 HIS A CA 1
ATOM 1520 C C . HIS A 1 198 ? 16.123 12.835 23.329 1.00 29.57 415 HIS A C 1
ATOM 1521 O O . HIS A 1 198 ? 16.858 13.337 22.457 1.00 30.73 415 HIS A O 1
ATOM 1528 N N . ASP A 1 199 ? 16.574 12.057 24.303 1.00 29.93 416 ASP A N 1
ATOM 1529 C CA . ASP A 1 199 ? 17.987 11.583 24.336 1.00 29.28 416 ASP A CA 1
ATOM 1530 C C . ASP A 1 199 ? 18.291 10.663 23.146 1.00 29.92 416 ASP A C 1
ATOM 1531 O O . ASP A 1 199 ? 17.553 9.729 22.887 1.00 29.86 416 ASP A O 1
ATOM 1536 N N . PRO A 1 200 ? 19.378 10.945 22.398 1.00 30.68 417 PRO A N 1
ATOM 1537 C CA . PRO A 1 200 ? 19.746 10.103 21.239 1.00 31.95 417 PRO A CA 1
ATOM 1538 C C . PRO A 1 200 ? 20.719 8.974 21.551 1.00 32.22 417 PRO A C 1
ATOM 1539 O O . PRO A 1 200 ? 21.645 9.157 22.349 1.00 32.19 417 PRO A O 1
ATOM 1543 N N . ASP A 1 201 ? 20.519 7.812 20.925 1.00 32.08 418 ASP A N 1
ATOM 1544 C CA . ASP A 1 201 ? 21.446 6.675 21.068 1.00 33.82 418 ASP A CA 1
ATOM 1545 C C . ASP A 1 201 ? 22.898 7.040 20.745 1.00 34.27 418 ASP A C 1
ATOM 1546 O O . ASP A 1 201 ? 23.859 6.486 21.327 1.00 34.60 418 ASP A O 1
ATOM 1551 N N . GLY A 1 202 ? 23.047 7.963 19.810 1.00 33.22 419 GLY A N 1
ATOM 1552 C CA . GLY A 1 202 ? 24.362 8.369 19.331 1.00 34.21 419 GLY A CA 1
ATOM 1553 C C . GLY A 1 202 ? 25.200 9.159 20.317 1.00 33.87 419 GLY A C 1
ATOM 1554 O O . GLY A 1 202 ? 26.349 9.475 20.021 1.00 33.92 419 GLY A O 1
ATOM 1555 N N . LEU A 1 203 ? 24.623 9.534 21.461 1.00 33.28 420 LEU A N 1
ATOM 1556 C CA . LEU A 1 203 ? 25.413 10.153 22.544 1.00 33.84 420 LEU A CA 1
ATOM 1557 C C . LEU A 1 203 ? 25.333 9.251 23.769 1.00 33.95 420 LEU A C 1
ATOM 1558 O O . LEU A 1 203 ? 24.381 9.331 24.549 1.00 34.40 420 LEU A O 1
ATOM 1563 N N . ALA A 1 204 ? 26.323 8.362 23.911 1.00 34.13 421 ALA A N 1
ATOM 1564 C CA . ALA A 1 204 ? 26.357 7.382 25.001 1.00 34.17 421 ALA A CA 1
ATOM 1565 C C . ALA A 1 204 ? 26.180 7.975 26.403 1.00 34.15 421 ALA A C 1
ATOM 1566 O O . ALA A 1 204 ? 25.550 7.360 27.263 1.00 33.57 421 ALA A O 1
ATOM 1568 N N . GLU A 1 205 ? 26.706 9.177 26.607 1.00 33.58 422 GLU A N 1
ATOM 1569 C CA . GLU A 1 205 ? 26.564 9.882 27.881 1.00 35.27 422 GLU A CA 1
ATOM 1570 C C . GLU A 1 205 ? 25.092 10.087 28.214 1.00 34.30 422 GLU A C 1
ATOM 1571 O O . GLU A 1 205 ? 24.704 10.014 29.394 1.00 33.60 422 GLU A O 1
ATOM 1577 N N . CYS A 1 206 ? 24.307 10.350 27.168 1.00 32.99 423 CYS A N 1
ATOM 1578 C CA . CYS A 1 206 ? 22.876 10.682 27.349 1.00 32.94 423 CYS A CA 1
ATOM 1579 C C . CYS A 1 206 ? 21.954 9.492 27.217 1.00 32.86 423 CYS A C 1
ATOM 1580 O O . CYS A 1 206 ? 20.758 9.606 27.516 1.00 31.62 423 CYS A O 1
ATOM 1583 N N . ALA A 1 207 ? 22.497 8.360 26.792 1.00 32.05 424 ALA A N 1
ATOM 1584 C CA . ALA A 1 207 ? 21.700 7.147 26.633 1.00 33.37 424 ALA A CA 1
ATOM 1585 C C . ALA A 1 207 ? 22.547 5.923 26.994 1.00 35.05 424 ALA A C 1
ATOM 1586 O O . ALA A 1 207 ? 22.983 5.174 26.118 1.00 35.38 424 ALA A O 1
ATOM 1588 N N . PRO A 1 208 ? 22.832 5.751 28.291 1.00 36.32 425 PRO A N 1
ATOM 1589 C CA . PRO A 1 208 ? 23.699 4.655 28.757 1.00 37.15 425 PRO A CA 1
ATOM 1590 C C . PRO A 1 208 ? 23.110 3.263 28.618 1.00 38.48 425 PRO A C 1
ATOM 1591 O O . PRO A 1 208 ? 21.893 3.100 28.485 1.00 36.96 425 PRO A O 1
ATOM 1595 N N . ASN A 1 209 ? 23.992 2.255 28.631 1.00 40.24 426 ASN A N 1
ATOM 1596 C CA . ASN A 1 209 ? 23.568 0.863 28.642 1.00 42.97 426 ASN A CA 1
ATOM 1597 C C . ASN A 1 209 ? 22.999 0.471 30.005 1.00 44.15 426 ASN A C 1
ATOM 1598 O O . ASN A 1 209 ? 23.177 1.188 30.990 1.00 44.02 426 ASN A O 1
ATOM 1603 N N . GLU A 1 210 ? 22.303 -0.660 30.056 1.00 46.88 427 GLU A N 1
ATOM 1604 C CA . GLU A 1 210 ? 21.677 -1.139 31.294 1.00 49.41 427 GLU A CA 1
ATOM 1605 C C . GLU A 1 210 ? 22.651 -1.359 32.451 1.00 51.03 427 GLU A C 1
ATOM 1606 O O . GLU A 1 210 ? 22.270 -1.215 33.619 1.00 52.32 427 GLU A O 1
ATOM 1608 N N . ASP A 1 211 ? 23.903 -1.703 32.151 1.00 52.38 428 ASP A N 1
ATOM 1609 C CA . ASP A 1 211 ? 24.878 -1.906 33.229 1.00 53.23 428 ASP A CA 1
ATOM 1610 C C . ASP A 1 211 ? 25.660 -0.645 33.596 1.00 52.81 428 ASP A C 1
ATOM 1611 O O . ASP A 1 211 ? 26.617 -0.703 34.373 1.00 53.51 428 ASP A O 1
ATOM 1616 N N . GLN A 1 212 ? 25.237 0.497 33.056 1.00 51.37 429 GLN A N 1
ATOM 1617 C CA . GLN A 1 212 ? 25.783 1.786 33.471 1.00 50.48 429 GLN A CA 1
ATOM 1618 C C . GLN A 1 212 ? 24.671 2.710 33.955 1.00 48.07 429 GLN A C 1
ATOM 1619 O O . GLN A 1 212 ? 24.808 3.941 33.937 1.00 47.86 429 GLN A O 1
ATOM 1625 N N . GLY A 1 213 ? 23.576 2.100 34.404 1.00 45.34 430 GLY A N 1
ATOM 1626 C CA . GLY A 1 213 ? 22.489 2.839 35.038 1.00 42.74 430 GLY A CA 1
ATOM 1627 C C . GLY A 1 213 ? 21.262 2.983 34.148 1.00 40.10 430 GLY A C 1
ATOM 1628 O O . GLY A 1 213 ? 20.248 3.529 34.584 1.00 39.69 430 GLY A O 1
ATOM 1629 N N . GLY A 1 214 ? 21.374 2.502 32.910 1.00 38.45 431 GLY A N 1
ATOM 1630 C CA . GLY A 1 214 ? 20.283 2.554 31.919 1.00 36.30 431 GLY A CA 1
ATOM 1631 C C . GLY A 1 214 ? 19.950 3.956 31.443 1.00 34.97 431 GLY A C 1
ATOM 1632 O O . GLY A 1 214 ? 20.727 4.896 31.639 1.00 33.03 431 GLY A O 1
ATOM 1633 N N . LYS A 1 215 ? 18.772 4.098 30.833 1.00 33.18 432 LYS A N 1
ATOM 1634 C CA . LYS A 1 215 ? 18.429 5.331 30.126 1.00 32.92 432 LYS A CA 1
ATOM 1635 C C . LYS A 1 215 ? 17.929 6.404 31.098 1.00 32.28 432 LYS A C 1
ATOM 1636 O O . LYS A 1 215 ? 17.470 6.089 32.216 1.00 32.83 432 LYS A O 1
ATOM 1642 N N . TYR A 1 216 ? 18.035 7.667 30.673 1.00 30.35 433 TYR A N 1
ATOM 1643 C CA . TYR A 1 216 ? 17.527 8.804 31.434 1.00 29.75 433 TYR A CA 1
ATOM 1644 C C . TYR A 1 216 ? 16.089 9.087 31.014 1.00 28.47 433 TYR A C 1
ATOM 1645 O O . TYR A 1 216 ? 15.604 8.495 30.045 1.00 27.68 433 TYR A O 1
ATOM 1654 N N . VAL A 1 217 ? 15.450 10.029 31.701 1.00 28.17 434 VAL A N 1
ATOM 1655 C CA . VAL A 1 217 ? 13.989 10.153 31.594 1.00 28.61 434 VAL A CA 1
ATOM 1656 C C . VAL A 1 217 ? 13.529 10.620 30.222 1.00 27.86 434 VAL A C 1
ATOM 1657 O O . VAL A 1 217 ? 12.412 10.276 29.798 1.00 28.07 434 VAL A O 1
ATOM 1661 N N . MET A 1 218 ? 14.377 11.372 29.506 1.00 27.11 435 MET A N 1
ATOM 1662 C CA . MET A 1 218 ? 13.994 11.850 28.153 1.00 27.19 435 MET A CA 1
ATOM 1663 C C . MET A 1 218 ? 14.247 10.861 26.995 1.00 27.57 435 MET A C 1
ATOM 1664 O O . MET A 1 218 ? 14.114 11.226 25.805 1.00 27.63 435 MET A O 1
ATOM 1669 N N . TYR A 1 219 ? 14.559 9.607 27.323 1.00 27.43 436 TYR A N 1
ATOM 1670 C CA . TYR A 1 219 ? 14.668 8.586 26.280 1.00 28.52 436 TYR A CA 1
ATOM 1671 C C . TYR A 1 219 ? 13.310 8.393 25.600 1.00 28.30 436 TYR A C 1
ATOM 1672 O O . TYR A 1 219 ? 12.292 8.491 26.277 1.00 28.29 436 TYR A O 1
ATOM 1681 N N . PRO A 1 220 ? 13.289 8.189 24.267 1.00 28.56 437 PRO A N 1
ATOM 1682 C CA . PRO A 1 220 ? 11.979 8.097 23.578 1.00 28.50 437 PRO A CA 1
ATOM 1683 C C . PRO A 1 220 ? 11.136 6.877 23.930 1.00 29.57 437 PRO A C 1
ATOM 1684 O O . PRO A 1 220 ? 9.910 6.910 23.718 1.00 27.84 437 PRO A O 1
ATOM 1688 N N . ILE A 1 221 ? 11.790 5.832 24.429 1.00 28.67 438 ILE A N 1
ATOM 1689 C CA . ILE A 1 221 ? 11.122 4.563 24.764 1.00 31.32 438 ILE A CA 1
ATOM 1690 C C . ILE A 1 221 ? 10.972 4.507 26.280 1.00 33.00 438 ILE A C 1
ATOM 1691 O O . ILE A 1 221 ? 11.946 4.706 27.013 1.00 33.32 438 ILE A O 1
ATOM 1696 N N . ALA A 1 222 ? 9.772 4.185 26.757 1.00 35.06 439 ALA A N 1
ATOM 1697 C CA . ALA A 1 222 ? 9.434 4.276 28.171 1.00 39.10 439 ALA A CA 1
ATOM 1698 C C . ALA A 1 222 ? 10.464 3.586 29.039 1.00 42.15 439 ALA A C 1
ATOM 1699 O O . ALA A 1 222 ? 10.692 2.397 28.871 1.00 43.29 439 ALA A O 1
ATOM 1701 N N . VAL A 1 223 ? 11.133 4.377 29.887 1.00 45.75 440 VAL A N 1
ATOM 1702 C CA . VAL A 1 223 ? 12.017 3.851 30.933 1.00 48.66 440 VAL A CA 1
ATOM 1703 C C . VAL A 1 223 ? 11.119 3.172 31.960 1.00 50.25 440 VAL A C 1
ATOM 1704 O O . VAL A 1 223 ? 10.198 3.794 32.491 1.00 51.21 440 VAL A O 1
ATOM 1708 N N . SER A 1 224 ? 11.348 1.875 32.161 1.00 51.39 441 SER A N 1
ATOM 1709 C CA . SER A 1 224 ? 10.507 1.043 33.041 1.00 52.22 441 SER A CA 1
ATOM 1710 C C . SER A 1 224 ? 10.659 1.404 34.530 1.00 51.81 441 SER A C 1
ATOM 1711 O O . SER A 1 224 ? 9.776 1.114 35.338 1.00 52.71 441 SER A O 1
ATOM 1714 N N . GLY A 1 225 ? 11.787 2.016 34.884 1.00 50.95 442 GLY A N 1
ATOM 1715 C CA . GLY A 1 225 ? 11.902 2.740 36.143 1.00 49.33 442 GLY A CA 1
ATOM 1716 C C . GLY A 1 225 ? 12.709 2.073 37.238 1.00 48.22 442 GLY A C 1
ATOM 1717 O O . GLY A 1 225 ? 12.898 2.657 38.300 1.00 48.27 442 GLY A O 1
ATOM 1718 N N . ASP A 1 226 ? 13.183 0.858 36.995 1.00 47.28 443 ASP A N 1
ATOM 1719 C CA . ASP A 1 226 ? 13.954 0.161 38.024 1.00 46.59 443 ASP A CA 1
ATOM 1720 C C . ASP A 1 226 ? 15.462 0.334 37.859 1.00 45.61 443 ASP A C 1
ATOM 1721 O O . ASP A 1 226 ? 16.240 -0.213 38.647 1.00 44.95 443 ASP A O 1
ATOM 1726 N N . HIS A 1 227 ? 15.882 1.100 36.849 1.00 44.14 444 HIS A N 1
ATOM 1727 C CA . HIS A 1 227 ? 17.307 1.398 36.687 1.00 43.83 444 HIS A CA 1
ATOM 1728 C C . HIS A 1 227 ? 17.668 2.770 37.234 1.00 42.86 444 HIS A C 1
ATOM 1729 O O . HIS A 1 227 ? 16.835 3.677 37.260 1.00 42.33 444 HIS A O 1
ATOM 1736 N N . GLU A 1 228 ? 18.931 2.906 37.647 1.00 42.24 445 GLU A N 1
ATOM 1737 C CA . GLU A 1 228 ? 19.433 4.082 38.341 1.00 41.22 445 GLU A CA 1
ATOM 1738 C C . GLU A 1 228 ? 19.150 5.409 37.639 1.00 39.99 445 GLU A C 1
ATOM 1739 O O . GLU A 1 228 ? 18.859 6.406 38.291 1.00 41.46 445 GLU A O 1
ATOM 1741 N N . ASN A 1 229 ? 19.272 5.437 36.317 1.00 37.67 446 ASN A N 1
ATOM 1742 C CA . ASN A 1 229 ? 19.193 6.700 35.603 1.00 35.91 446 ASN A CA 1
ATOM 1743 C C . ASN A 1 229 ? 17.777 7.112 35.247 1.00 34.70 446 ASN A C 1
ATOM 1744 O O . ASN A 1 229 ? 17.536 8.252 34.878 1.00 35.02 446 ASN A O 1
ATOM 1749 N N . ASN A 1 230 ? 16.847 6.173 35.381 1.00 34.38 447 ASN A N 1
ATOM 1750 C CA . ASN A 1 230 ? 15.505 6.302 34.825 1.00 34.84 447 ASN A CA 1
ATOM 1751 C C . ASN A 1 230 ? 14.780 7.563 35.322 1.00 34.99 447 ASN A C 1
ATOM 1752 O O . ASN A 1 230 ? 14.020 8.177 34.560 1.00 35.62 447 ASN A O 1
ATOM 1757 N N . LYS A 1 231 ? 15.046 7.949 36.576 1.00 35.53 448 LYS A N 1
ATOM 1758 C CA . LYS A 1 231 ? 14.392 9.083 37.233 1.00 36.43 448 LYS A CA 1
ATOM 1759 C C . LYS A 1 231 ? 15.289 10.335 37.289 1.00 36.99 448 LYS A C 1
ATOM 1760 O O . LYS A 1 231 ? 15.196 11.189 38.211 1.00 37.73 448 LYS A O 1
ATOM 1762 N N . MET A 1 232 ? 16.168 10.454 36.313 1.00 35.63 449 MET A N 1
ATOM 1763 C CA . MET A 1 232 ? 17.097 11.565 36.287 1.00 35.91 449 MET A CA 1
ATOM 1764 C C . MET A 1 232 ? 17.094 12.139 34.878 1.00 33.18 449 MET A C 1
ATOM 1765 O O . MET A 1 232 ? 16.787 11.418 33.922 1.00 32.67 449 MET A O 1
ATOM 1773 N N . PHE A 1 233 ? 17.474 13.411 34.761 1.00 31.74 450 PHE A N 1
ATOM 1774 C CA . PHE A 1 233 ? 1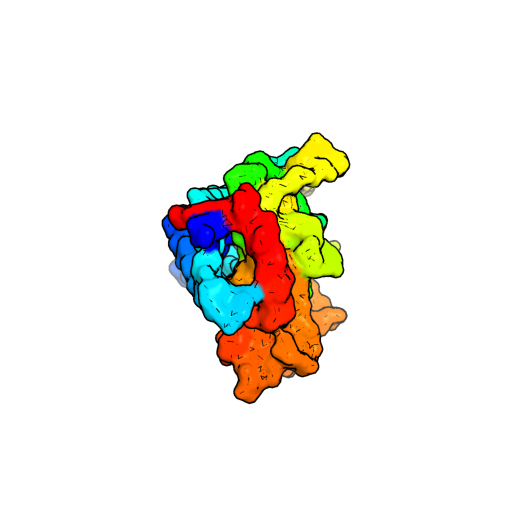7.705 14.043 33.470 1.00 31.77 450 PHE A CA 1
ATOM 1775 C C . PHE A 1 233 ? 19.144 13.815 33.021 1.00 32.35 450 PHE A C 1
ATOM 1776 O O . PHE A 1 233 ? 20.083 13.969 33.824 1.00 33.58 450 PHE A O 1
ATOM 1784 N N . SER A 1 234 ? 19.310 13.482 31.745 1.00 30.97 451 SER A N 1
ATOM 1785 C CA . SER A 1 234 ? 20.618 13.327 31.129 1.00 30.69 451 SER A CA 1
ATOM 1786 C C . SER A 1 234 ? 21.347 14.675 31.068 1.00 30.47 451 SER A C 1
ATOM 1787 O O . SER A 1 234 ? 20.755 15.745 31.189 1.00 29.64 451 SER A O 1
ATOM 1790 N N . GLN A 1 235 ? 22.646 14.647 30.796 1.00 31.75 452 GLN A N 1
ATOM 1791 C CA . GLN A 1 235 ? 23.328 15.904 30.536 1.00 32.55 452 GLN A CA 1
ATOM 1792 C C . GLN A 1 235 ? 22.789 16.659 29.308 1.00 32.24 452 GLN A C 1
ATOM 1793 O O . GLN A 1 235 ? 22.800 17.884 29.277 1.00 32.74 452 GLN A O 1
ATOM 1799 N N . CYS A 1 236 ? 22.326 15.919 28.303 1.00 32.01 453 CYS A N 1
ATOM 1800 C CA . CYS A 1 236 ? 21.686 16.512 27.111 1.00 31.23 453 CYS A CA 1
ATOM 1801 C C . CYS A 1 236 ? 20.441 17.317 27.512 1.00 30.73 453 CYS A C 1
ATOM 1802 O O . CYS A 1 236 ? 20.259 18.470 27.105 1.00 30.11 453 CYS A O 1
ATOM 1805 N N . SER A 1 237 ? 19.587 16.694 28.312 1.00 29.85 454 SER A N 1
ATOM 1806 C CA . SER A 1 237 ? 18.402 17.392 28.813 1.00 30.66 454 SER A CA 1
ATOM 1807 C C . SER A 1 237 ? 18.786 18.627 29.619 1.00 30.80 454 SER A C 1
ATOM 1808 O O . SER A 1 237 ? 18.159 19.678 29.497 1.00 31.21 454 SER A O 1
ATOM 1811 N N . LYS A 1 238 ? 19.814 18.500 30.452 1.00 31.62 455 LYS A N 1
ATOM 1812 C CA . LYS A 1 238 ? 20.208 19.606 31.306 1.00 32.79 455 LYS A CA 1
ATOM 1813 C C . LYS A 1 238 ? 20.659 20.789 30.486 1.00 32.77 455 LYS A C 1
ATOM 1814 O O . LYS A 1 238 ? 20.221 21.916 30.729 1.00 33.44 455 LYS A O 1
ATOM 1820 N N . GLN A 1 239 ? 21.516 20.542 29.501 1.00 33.89 456 GLN A N 1
ATOM 1821 C CA . GLN A 1 239 ? 21.999 21.639 28.645 1.00 35.38 456 GLN A CA 1
ATOM 1822 C C . GLN A 1 239 ? 20.853 22.337 27.912 1.00 35.38 456 GLN A C 1
ATOM 1823 O O . GLN A 1 239 ? 20.795 23.550 27.876 1.00 34.79 456 GLN A O 1
ATOM 1829 N N . SER A 1 240 ? 19.924 21.550 27.361 1.00 35.28 457 SER A N 1
ATOM 1830 C CA . SER A 1 240 ? 18.783 22.108 26.666 1.00 35.67 457 SER A CA 1
ATOM 1831 C C . SER A 1 240 ? 17.925 22.962 27.592 1.00 35.81 457 SER A C 1
ATOM 1832 O O . SER A 1 240 ? 17.531 24.070 27.229 1.00 37.19 457 SER A O 1
ATOM 1835 N N . ILE A 1 241 ? 17.609 22.439 28.775 1.00 35.82 458 ILE A N 1
ATOM 1836 C CA . ILE A 1 241 ? 16.712 23.116 29.694 1.00 36.09 458 ILE A CA 1
ATOM 1837 C C . ILE A 1 241 ? 17.426 24.367 30.260 1.00 38.22 458 ILE A C 1
ATOM 1838 O O . ILE A 1 241 ? 16.847 25.463 30.367 1.00 36.87 458 ILE A O 1
ATOM 1843 N N . TYR A 1 242 ? 18.703 24.196 30.558 1.00 38.20 459 TYR A N 1
ATOM 1844 C CA . TYR A 1 242 ? 19.506 25.296 31.072 1.00 40.73 459 TYR A CA 1
ATOM 1845 C C . TYR A 1 242 ? 19.392 26.541 30.210 1.00 41.83 459 TYR A C 1
ATOM 1846 O O . TYR A 1 242 ? 19.314 27.642 30.736 1.00 43.70 459 TYR A O 1
ATOM 1855 N N . LYS A 1 243 ? 19.371 26.385 28.894 1.00 42.73 460 LYS A N 1
ATOM 1856 C CA . LYS A 1 243 ? 19.076 27.512 28.030 1.00 44.26 460 LYS A CA 1
ATOM 1857 C C . LYS A 1 243 ? 17.641 28.029 28.312 1.00 45.12 460 LYS A C 1
ATOM 1858 O O . LYS A 1 243 ? 17.410 29.224 28.365 1.00 47.36 460 LYS A O 1
ATOM 1860 N N . THR A 1 244 ? 16.682 27.129 28.515 1.00 46.44 461 THR A N 1
ATOM 1861 C CA . THR A 1 244 ? 15.292 27.538 28.792 1.00 46.13 461 THR A CA 1
ATOM 1862 C C . THR A 1 244 ? 15.187 28.408 30.072 1.00 45.44 461 THR A C 1
ATOM 1863 O O . THR A 1 244 ? 14.744 29.574 30.051 1.00 44.08 461 THR A O 1
ATOM 1867 N N . ILE A 1 245 ? 15.652 27.839 31.175 1.00 43.97 462 ILE A N 1
ATOM 1868 C CA . ILE A 1 245 ? 15.080 28.127 32.475 1.00 43.23 462 ILE A CA 1
ATOM 1869 C C . ILE A 1 245 ? 15.073 29.564 32.975 1.00 42.61 462 ILE A C 1
ATOM 1870 O O . ILE A 1 245 ? 14.024 30.042 33.399 1.00 42.58 462 ILE A O 1
ATOM 1875 N N . GLU A 1 246 ? 16.204 30.260 32.922 1.00 41.84 463 GLU A N 1
ATOM 1876 C CA . GLU A 1 246 ? 16.309 31.533 33.674 1.00 41.89 463 GLU A CA 1
ATOM 1877 C C . GLU A 1 246 ? 15.414 32.609 33.065 1.00 41.14 463 GLU A C 1
ATOM 1878 O O . GLU A 1 246 ? 14.672 33.299 33.786 1.00 40.77 463 GLU A O 1
ATOM 1880 N N . SER A 1 247 ? 15.521 32.715 31.736 1.00 40.59 464 SER A N 1
ATOM 1881 C CA . SER A 1 247 ? 14.631 33.472 30.851 1.00 40.02 464 SER A CA 1
ATOM 1882 C C . SER A 1 247 ? 13.167 33.228 31.170 1.00 39.40 464 SER A C 1
ATOM 1883 O O . SER A 1 247 ? 12.397 34.163 31.478 1.00 39.77 464 SER A O 1
ATOM 1885 N N . LYS A 1 248 ? 12.771 31.959 31.095 1.00 36.73 465 LYS A N 1
ATOM 1886 C CA . LYS A 1 248 ? 11.378 31.630 31.319 1.00 36.11 465 LYS A CA 1
ATOM 1887 C C . LYS A 1 248 ? 10.962 31.893 32.767 1.00 35.03 465 LYS A C 1
ATOM 1888 O O . LYS A 1 248 ? 9.819 32.283 33.043 1.00 35.32 465 LYS A O 1
ATOM 1894 N N . ALA A 1 249 ? 11.891 31.661 33.691 1.00 35.66 466 ALA A N 1
ATOM 1895 C CA . ALA A 1 249 ? 11.624 31.853 35.111 1.00 35.40 466 ALA A CA 1
ATOM 1896 C C . ALA A 1 249 ? 11.222 33.308 35.351 1.00 35.55 466 ALA A C 1
ATOM 1897 O O . ALA A 1 249 ? 10.196 33.583 35.963 1.00 35.49 466 ALA A O 1
ATOM 1899 N N . GLN A 1 250 ? 11.979 34.231 34.782 1.00 36.78 467 GLN A N 1
ATOM 1900 C CA . GLN A 1 250 ? 11.628 35.652 34.895 1.00 37.66 467 GLN A CA 1
ATOM 1901 C C . GLN A 1 250 ? 10.269 35.934 34.253 1.00 37.64 467 GLN A C 1
ATOM 1902 O O . GLN A 1 250 ? 9.469 36.708 34.791 1.00 38.14 467 GLN A O 1
ATOM 1908 N N . GLU A 1 251 ? 9.986 35.245 33.150 1.00 37.04 468 GLU A N 1
ATOM 1909 C CA . GLU A 1 251 ? 8.728 35.431 32.429 1.00 36.86 468 GLU A CA 1
ATOM 1910 C C . GLU A 1 251 ? 7.494 34.948 33.202 1.00 36.78 468 GLU A C 1
ATOM 1911 O O . GLU A 1 251 ? 6.496 35.663 33.255 1.00 37.43 468 GLU A O 1
ATOM 1917 N N . CYS A 1 252 ? 7.530 33.755 33.812 1.00 35.61 469 CYS A N 1
ATOM 1918 C CA . CYS A 1 252 ? 6.286 33.228 34.398 1.00 34.70 469 CYS A CA 1
ATOM 1919 C C . CYS A 1 252 ? 6.404 32.364 35.655 1.00 35.03 469 CYS A C 1
ATOM 1920 O O . CYS A 1 252 ? 5.393 31.829 36.144 1.00 34.85 469 CYS A O 1
ATOM 1923 N N . PHE A 1 253 ? 7.606 32.211 36.179 1.00 34.99 470 PHE A N 1
ATOM 1924 C CA . PHE A 1 253 ? 7.762 31.393 37.387 1.00 35.66 470 PHE A CA 1
ATOM 1925 C C . PHE A 1 253 ? 7.427 32.220 38.621 1.00 36.60 470 PHE A C 1
ATOM 1926 O O . PHE A 1 253 ? 7.518 33.462 38.582 1.00 37.63 470 PHE A O 1
ATOM 1934 N N . GLN A 1 254 ? 7.052 31.545 39.705 1.00 37.59 471 GLN A N 1
ATOM 1935 C CA . GLN A 1 254 ? 6.639 32.219 40.944 1.00 38.87 471 GLN A CA 1
ATOM 1936 C C . GLN A 1 254 ? 7.431 31.681 42.145 1.00 39.46 471 GLN A C 1
ATOM 1937 O O . GLN A 1 254 ? 8.259 30.765 42.012 1.00 38.23 471 GLN A O 1
ATOM 1943 N N . GLU A 1 255 ? 7.186 32.272 43.309 1.00 40.38 472 GLU A N 1
ATOM 1944 C CA . GLU A 1 255 ? 7.788 31.800 44.546 1.00 42.52 472 GLU A CA 1
ATOM 1945 C C . GLU A 1 255 ? 7.145 30.495 45.001 1.00 42.10 472 GLU A C 1
ATOM 1946 O O . GLU A 1 255 ? 5.915 30.366 45.012 1.00 42.01 472 GLU A O 1
ATOM 1952 N N . ARG A 1 256 ? 7.988 29.543 45.389 1.00 43.91 473 ARG A N 1
ATOM 1953 C CA . ARG A 1 256 ? 7.551 28.274 45.951 1.00 45.79 473 ARG A CA 1
ATOM 1954 C C . ARG A 1 256 ? 6.702 28.527 47.177 1.00 46.88 473 ARG A C 1
ATOM 1955 O O . ARG A 1 256 ? 7.084 29.309 48.060 1.00 46.64 473 ARG A O 1
ATOM 1963 N N . SER A 1 257 ? 5.528 27.904 47.215 1.00 48.38 474 SER A N 1
ATOM 1964 C CA . SER A 1 257 ? 4.683 27.966 48.395 1.00 50.34 474 SER A CA 1
ATOM 1965 C C . SER A 1 257 ? 5.258 27.080 49.491 1.00 51.17 474 SER A C 1
ATOM 1966 O O . SER A 1 257 ? 5.876 26.034 49.233 1.00 51.43 474 SER A O 1
ATOM 1970 N N . PRO B 1 3 ? 62.695 54.841 60.079 1.00 55.48 220 PRO B N 1
ATOM 1971 C CA . PRO B 1 3 ? 61.995 53.565 60.423 1.00 55.15 220 PRO B CA 1
ATOM 1972 C C . PRO B 1 3 ? 60.518 53.739 60.712 1.00 55.02 220 PRO B C 1
ATOM 1973 O O . PRO B 1 3 ? 59.820 52.766 61.016 1.00 55.20 220 PRO B O 1
ATOM 1974 N N . MET B 1 4 ? 60.031 54.974 60.610 1.00 54.41 221 MET B N 1
ATOM 1975 C CA . MET B 1 4 ? 58.629 55.269 60.908 1.00 54.23 221 MET B CA 1
ATOM 1976 C C . MET B 1 4 ? 57.703 54.877 59.756 1.00 51.93 221 MET B C 1
ATOM 1977 O O . MET B 1 4 ? 56.599 54.395 59.980 1.00 52.98 221 MET B O 1
ATOM 1982 N N . LYS B 1 5 ? 58.157 55.106 58.532 1.00 49.29 222 LYS B N 1
ATOM 1983 C CA . LYS B 1 5 ? 57.407 54.767 57.337 1.00 46.43 222 LYS B CA 1
ATOM 1984 C C . LYS B 1 5 ? 57.524 53.260 57.086 1.00 44.37 222 LYS B C 1
ATOM 1985 O O . LYS B 1 5 ? 58.334 52.810 56.263 1.00 43.35 222 LYS B O 1
ATOM 1987 N N . ASN B 1 6 ? 56.716 52.479 57.814 1.00 41.62 223 ASN B N 1
ATOM 1988 C CA . ASN B 1 6 ? 56.804 51.013 57.728 1.00 38.92 223 ASN B CA 1
ATOM 1989 C C . ASN B 1 6 ? 55.527 50.334 57.223 1.00 37.45 223 ASN B C 1
ATOM 1990 O O . ASN B 1 6 ? 55.454 49.109 57.201 1.00 36.29 223 ASN B O 1
ATOM 1995 N N . THR B 1 7 ? 54.541 51.137 56.830 1.00 35.08 224 THR B N 1
ATOM 1996 C CA . THR B 1 7 ? 53.224 50.614 56.451 1.00 34.28 224 THR B CA 1
ATOM 1997 C C . THR B 1 7 ? 52.779 51.047 55.058 1.00 34.24 224 THR B C 1
ATOM 1998 O O . THR B 1 7 ? 52.776 52.249 54.737 1.00 34.54 224 THR B O 1
ATOM 2002 N N . CYS B 1 8 ? 52.387 50.074 54.238 1.00 31.97 225 CYS B N 1
ATOM 2003 C CA . CYS B 1 8 ? 51.766 50.348 52.962 1.00 31.70 225 CYS B CA 1
ATOM 2004 C C . CYS B 1 8 ? 50.255 50.347 53.178 1.00 31.48 225 CYS B C 1
ATOM 2005 O O . CYS B 1 8 ? 49.651 49.300 53.446 1.00 30.80 225 CYS B O 1
ATOM 2008 N N . LYS B 1 9 ? 49.645 51.526 53.097 1.00 31.17 226 LYS B N 1
ATOM 2009 C CA . LYS B 1 9 ? 48.201 51.636 53.276 1.00 32.00 226 LYS B CA 1
ATOM 2010 C C . LYS B 1 9 ? 47.480 51.113 52.052 1.00 32.43 226 LYS B C 1
ATOM 2011 O O . LYS B 1 9 ? 47.896 51.364 50.916 1.00 32.67 226 LYS B O 1
ATOM 2017 N N . LEU B 1 10 ? 46.392 50.379 52.278 1.00 31.92 227 LEU B N 1
ATOM 2018 C CA . LEU B 1 10 ? 45.660 49.723 51.192 1.00 32.07 227 LEU B CA 1
ATOM 2019 C C . LEU B 1 10 ? 44.271 50.262 50.987 1.00 33.86 227 LEU B C 1
ATOM 2020 O O . LEU B 1 10 ? 43.560 50.537 51.967 1.00 33.81 227 LEU B O 1
ATOM 2025 N N . LEU B 1 11 ? 43.900 50.396 49.716 1.00 33.51 228 LEU B N 1
ATOM 2026 C CA . LEU B 1 11 ? 42.502 50.462 49.322 1.00 34.87 228 LEU B CA 1
ATOM 2027 C C . LEU B 1 11 ? 42.052 49.045 49.010 1.00 34.38 228 LEU B C 1
ATOM 2028 O O . LEU B 1 11 ? 42.558 48.417 48.093 1.00 33.56 228 LEU B O 1
ATOM 2033 N N . VAL B 1 12 ? 41.095 48.542 49.782 1.00 34.10 229 VAL B N 1
ATOM 2034 C CA . VAL B 1 12 ? 40.555 47.210 49.563 1.00 34.53 229 VAL B CA 1
ATOM 2035 C C . VAL B 1 12 ? 39.167 47.314 48.946 1.00 36.01 229 VAL B C 1
ATOM 2036 O O . VAL B 1 12 ? 38.308 48.030 49.479 1.00 36.42 229 VAL B O 1
ATOM 2040 N N . VAL B 1 13 ? 38.974 46.628 47.821 1.00 35.63 230 VAL B N 1
ATOM 2041 C CA . VAL B 1 13 ? 37.700 46.635 47.087 1.00 36.34 230 VAL B CA 1
ATOM 2042 C C . VAL B 1 13 ? 37.126 45.225 46.966 1.00 37.04 230 VAL B C 1
ATOM 2043 O O . VAL B 1 13 ? 37.793 44.277 46.503 1.00 36.79 230 VAL B O 1
ATOM 2047 N N . ALA B 1 14 ? 35.875 45.074 47.402 1.00 37.47 231 ALA B N 1
ATOM 2048 C CA . ALA B 1 14 ? 35.166 43.825 47.236 1.00 38.11 231 ALA B CA 1
ATOM 2049 C C . ALA B 1 14 ? 34.115 44.044 46.148 1.00 39.08 231 ALA B C 1
ATOM 2050 O O . ALA B 1 14 ? 33.293 44.960 46.273 1.00 38.86 231 ALA B O 1
ATOM 2052 N N . ASP B 1 15 ? 34.145 43.248 45.077 1.00 38.78 232 ASP B N 1
ATOM 2053 C CA . ASP B 1 15 ? 33.184 43.473 43.980 1.00 40.68 232 ASP B CA 1
ATOM 2054 C C . ASP B 1 15 ? 31.863 42.786 44.301 1.00 41.29 232 ASP B C 1
ATOM 2055 O O . ASP B 1 15 ? 31.780 42.017 45.264 1.00 41.44 232 ASP B O 1
ATOM 2060 N N . HIS B 1 16 ? 30.842 43.030 43.485 1.00 42.78 233 HIS B N 1
ATOM 2061 C CA . HIS B 1 16 ? 29.522 42.461 43.785 1.00 43.48 233 HIS B CA 1
ATOM 2062 C C . HIS B 1 16 ? 29.547 40.936 43.900 1.00 43.89 233 HIS B C 1
ATOM 2063 O O . HIS B 1 16 ? 28.765 40.362 44.660 1.00 44.61 233 HIS B O 1
ATOM 2070 N N . ARG B 1 17 ? 30.440 40.276 43.157 1.00 44.29 234 ARG B N 1
ATOM 2071 C CA . ARG B 1 17 ? 30.589 38.820 43.251 1.00 43.99 234 ARG B CA 1
ATOM 2072 C C . ARG B 1 17 ? 31.054 38.400 44.647 1.00 44.28 234 ARG B C 1
ATOM 2073 O O . ARG B 1 17 ? 30.443 37.542 45.274 1.00 44.58 234 ARG B O 1
ATOM 2081 N N . PHE B 1 18 ? 32.135 39.014 45.133 1.00 43.95 235 PHE B N 1
ATOM 2082 C CA . PHE B 1 18 ? 32.628 38.750 46.486 1.00 43.38 235 PHE B CA 1
ATOM 2083 C C . PHE B 1 18 ? 31.561 39.041 47.553 1.00 44.08 235 PHE B C 1
ATOM 2084 O O . PHE B 1 18 ? 31.334 38.230 48.446 1.00 44.05 235 PHE B O 1
ATOM 2092 N N . TYR B 1 19 ? 30.930 40.203 47.457 1.00 45.05 236 TYR B N 1
ATOM 2093 C CA . TYR B 1 19 ? 29.875 40.607 48.389 1.00 46.72 236 TYR B CA 1
ATOM 2094 C C . TYR B 1 19 ? 28.755 39.560 48.467 1.00 46.89 236 TYR B C 1
ATOM 2095 O O . TYR B 1 19 ? 28.349 39.174 49.559 1.00 47.45 236 TYR B O 1
ATOM 2104 N N . ARG B 1 20 ? 28.281 39.102 47.312 1.00 47.38 237 ARG B N 1
ATOM 2105 C CA . ARG B 1 20 ? 27.195 38.127 47.251 1.00 47.79 237 ARG B CA 1
ATOM 2106 C C . ARG B 1 20 ? 27.609 36.731 47.708 1.00 48.40 237 ARG B C 1
ATOM 2107 O O . ARG B 1 20 ? 26.989 36.162 48.616 1.00 48.91 237 ARG B O 1
ATOM 2109 N N . TYR B 1 21 ? 28.676 36.194 47.125 1.00 48.53 238 TYR B N 1
ATOM 2110 C CA . TYR B 1 21 ? 29.038 34.796 47.342 1.00 48.64 238 TYR B CA 1
ATOM 2111 C C . TYR B 1 21 ? 30.005 34.513 48.491 1.00 48.59 238 TYR B C 1
ATOM 2112 O O . TYR B 1 21 ? 30.115 33.365 48.911 1.00 48.67 238 TYR B O 1
ATOM 2121 N N . MET B 1 22 ? 30.707 35.537 48.979 1.00 47.43 239 MET B N 1
ATOM 2122 C CA . MET B 1 22 ? 31.571 35.382 50.149 1.00 47.14 239 MET B CA 1
ATOM 2123 C C . MET B 1 22 ? 31.037 36.116 51.361 1.00 47.26 239 MET B C 1
ATOM 2124 O O . MET B 1 22 ? 31.235 35.676 52.485 1.00 47.75 239 MET B O 1
ATOM 2129 N N . GLY B 1 23 ? 30.388 37.249 51.136 1.00 47.48 240 GLY B N 1
ATOM 2130 C CA . GLY B 1 23 ? 29.993 38.131 52.225 1.00 48.67 240 GLY B CA 1
ATOM 2131 C C . GLY B 1 23 ? 28.539 37.994 52.633 1.00 49.50 240 GLY B C 1
ATOM 2132 O O . GLY B 1 23 ? 28.015 38.841 53.355 1.00 49.51 240 GLY B O 1
ATOM 2133 N N . ARG B 1 24 ? 27.905 36.923 52.161 1.00 50.39 241 ARG B N 1
ATOM 2134 C CA . ARG B 1 24 ? 26.492 36.613 52.440 1.00 51.67 241 ARG B CA 1
ATOM 2135 C C . ARG B 1 24 ? 25.540 37.779 52.133 1.00 52.25 241 ARG B C 1
ATOM 2136 O O . ARG B 1 24 ? 24.496 37.941 52.783 1.00 52.92 241 ARG B O 1
ATOM 2138 N N . GLY B 1 25 ? 25.894 38.583 51.131 1.00 52.36 242 GLY B N 1
ATOM 2139 C CA . GLY B 1 25 ? 25.130 39.781 50.809 1.00 52.47 242 GLY B CA 1
ATOM 2140 C C . GLY B 1 25 ? 25.032 40.783 51.949 1.00 52.57 242 GLY B C 1
ATOM 2141 O O . GLY B 1 25 ? 24.054 41.535 52.033 1.00 52.77 242 GLY B O 1
ATOM 2142 N N . GLU B 1 26 ? 26.043 40.801 52.825 1.00 52.32 243 GLU B N 1
ATOM 2143 C CA . GLU B 1 26 ? 26.074 41.705 53.982 1.00 51.97 243 GLU B CA 1
ATOM 2144 C C . GLU B 1 26 ? 27.355 42.544 54.062 1.00 52.02 243 GLU B C 1
ATOM 2145 O O . GLU B 1 26 ? 28.454 42.027 53.848 1.00 52.20 243 GLU B O 1
ATOM 2151 N N . GLU B 1 27 ? 27.197 43.828 54.380 1.00 51.30 244 GLU B N 1
ATOM 2152 C CA . GLU B 1 27 ? 28.309 44.756 54.568 1.00 51.68 244 GLU B CA 1
ATOM 2153 C C . GLU B 1 27 ? 29.249 44.243 55.665 1.00 50.49 244 GLU B C 1
ATOM 2154 O O . GLU B 1 27 ? 30.459 44.092 55.439 1.00 50.17 244 GLU B O 1
ATOM 2160 N N . SER B 1 28 ? 28.687 43.941 56.839 1.00 48.56 245 SER B N 1
ATOM 2161 C CA . SER B 1 28 ? 29.486 43.527 58.002 1.00 47.33 245 SER B CA 1
ATOM 2162 C C . SER B 1 28 ? 30.280 42.232 57.761 1.00 46.50 245 SER B C 1
ATOM 2163 O O . SER B 1 28 ? 31.476 42.160 58.076 1.00 45.73 245 SER B O 1
ATOM 2166 N N . THR B 1 29 ? 29.616 41.222 57.208 1.00 44.92 246 THR B N 1
ATOM 2167 C CA . THR B 1 29 ? 30.241 39.926 56.955 1.00 44.68 246 THR B CA 1
ATOM 2168 C C . THR B 1 29 ? 31.397 40.055 55.969 1.00 43.91 246 THR B C 1
ATOM 2169 O O . THR B 1 29 ? 32.493 39.525 56.203 1.00 44.05 246 THR B O 1
ATOM 2173 N N . THR B 1 30 ? 31.132 40.748 54.870 1.00 42.86 247 THR B N 1
ATOM 2174 C CA . THR B 1 30 ? 32.162 41.052 53.861 1.00 42.01 247 THR B CA 1
ATOM 2175 C C . THR B 1 30 ? 33.339 41.808 54.467 1.00 41.09 247 THR B C 1
ATOM 2176 O O . THR B 1 30 ? 34.488 41.446 54.232 1.00 40.33 247 THR B O 1
ATOM 2180 N N . THR B 1 31 ? 33.041 42.859 55.230 1.00 39.84 248 THR B N 1
ATOM 2181 C CA . THR B 1 31 ? 34.049 43.693 55.889 1.00 39.07 248 THR B CA 1
ATOM 2182 C C . THR B 1 31 ? 34.924 42.848 56.824 1.00 38.11 248 THR B C 1
ATOM 2183 O O . THR B 1 31 ? 36.157 42.951 56.815 1.00 37.19 248 THR B O 1
ATOM 2187 N N . ASN B 1 32 ? 34.275 42.024 57.636 1.00 36.95 249 ASN B N 1
ATOM 2188 C CA . ASN B 1 32 ? 34.983 41.245 58.647 1.00 37.39 249 ASN B CA 1
ATOM 2189 C C . ASN B 1 32 ? 35.954 40.232 58.032 1.00 36.06 249 ASN B C 1
ATOM 2190 O O . ASN B 1 32 ? 37.070 40.089 58.531 1.00 35.02 249 ASN B O 1
ATOM 2195 N N . TYR B 1 33 ? 35.530 39.564 56.956 1.00 35.04 250 TYR B N 1
ATOM 2196 C CA . TYR B 1 33 ? 36.391 38.608 56.244 1.00 34.60 250 TYR B CA 1
ATOM 2197 C C . TYR B 1 33 ? 37.660 39.353 55.805 1.00 34.54 250 TYR B C 1
ATOM 2198 O O . TYR B 1 33 ? 38.783 38.883 56.047 1.00 33.01 250 TYR B O 1
ATOM 2207 N N . LEU B 1 34 ? 37.474 40.524 55.203 1.00 33.42 251 LEU B N 1
ATOM 2208 C CA . LEU B 1 34 ? 38.620 41.294 54.671 1.00 33.20 251 LEU B CA 1
ATOM 2209 C C . LEU B 1 34 ? 39.517 41.871 55.755 1.00 32.35 251 LEU B C 1
ATOM 2210 O O . LEU B 1 34 ? 40.731 41.854 55.604 1.00 31.25 251 LEU B O 1
ATOM 2215 N N . ILE B 1 35 ? 38.941 42.394 56.845 1.00 30.71 252 ILE B N 1
ATOM 2216 C CA . ILE B 1 35 ? 39.739 42.887 57.961 1.00 30.71 252 ILE B CA 1
ATOM 2217 C C . ILE B 1 35 ? 40.609 41.756 58.500 1.00 29.02 252 ILE B C 1
ATOM 2218 O O . ILE B 1 35 ? 41.804 41.932 58.682 1.00 28.81 252 ILE B O 1
ATOM 2223 N N . GLU B 1 36 ? 40.001 40.589 58.763 1.00 28.67 253 GLU B N 1
ATOM 2224 C CA . GLU B 1 36 ? 40.775 39.480 59.325 1.00 28.57 253 GLU B CA 1
ATOM 2225 C C . GLU B 1 36 ? 41.818 38.949 58.369 1.00 27.85 253 GLU B C 1
ATOM 2226 O O . GLU B 1 36 ? 42.930 38.639 58.804 1.00 27.24 253 GLU B O 1
ATOM 2232 N N . LEU B 1 37 ? 41.463 38.837 57.083 1.00 27.93 254 LEU B N 1
ATOM 2233 C CA . LEU B 1 37 ? 42.434 38.358 56.066 1.00 28.12 254 LEU B CA 1
ATOM 2234 C C . LEU B 1 37 ? 43.637 39.306 56.026 1.00 27.11 254 LEU B C 1
ATOM 2235 O O . LEU B 1 37 ? 44.779 38.860 56.139 1.00 26.47 254 LEU B O 1
ATOM 2240 N N . ILE B 1 38 ? 43.380 40.611 55.900 1.00 27.24 255 ILE B N 1
ATOM 2241 C CA . ILE B 1 38 ? 44.515 41.568 55.820 1.00 26.67 255 ILE B CA 1
ATOM 2242 C C . ILE B 1 38 ? 45.355 41.532 57.106 1.00 26.58 255 ILE B C 1
ATOM 2243 O O . ILE B 1 38 ? 46.594 41.626 57.067 1.00 25.93 255 ILE B O 1
ATOM 2248 N N . ASP B 1 39 ? 44.695 41.347 58.260 1.00 25.47 256 ASP B N 1
ATOM 2249 C CA . ASP B 1 39 ? 45.429 41.324 59.519 1.00 26.38 256 ASP B CA 1
ATOM 2250 C C . ASP B 1 39 ? 46.382 40.113 59.562 1.00 25.45 256 ASP B C 1
ATOM 2251 O O . ASP B 1 39 ? 47.517 40.225 60.031 1.00 27.14 256 ASP B O 1
ATOM 2256 N N . ARG B 1 40 ? 45.907 38.952 59.109 1.00 25.56 257 ARG B N 1
ATOM 2257 C CA . ARG B 1 40 ? 46.761 37.745 59.070 1.00 25.64 257 ARG B CA 1
ATOM 2258 C C . ARG B 1 40 ? 47.900 37.867 58.046 1.00 25.90 257 ARG B C 1
ATOM 2259 O O . ARG B 1 40 ? 49.024 37.410 58.323 1.00 27.00 257 ARG B O 1
ATOM 2267 N N . VAL B 1 41 ? 47.604 38.451 56.879 1.00 26.17 258 VAL B N 1
ATOM 2268 C CA . VAL B 1 41 ? 48.635 38.686 55.849 1.00 25.94 258 VAL B CA 1
ATOM 2269 C C . VAL B 1 41 ? 49.685 39.648 56.438 1.00 26.35 258 VAL B C 1
ATOM 2270 O O . VAL B 1 41 ? 50.877 39.430 56.306 1.00 25.88 258 VAL B O 1
ATOM 2274 N N . ASP B 1 42 ? 49.220 40.680 57.146 1.00 26.66 259 ASP B N 1
ATOM 2275 C CA . ASP B 1 42 ? 50.124 41.655 57.773 1.00 27.33 259 ASP B CA 1
ATOM 2276 C C . ASP B 1 42 ? 51.061 40.951 58.753 1.00 27.36 259 ASP B C 1
ATOM 2277 O O . ASP B 1 42 ? 52.265 41.235 58.799 1.00 27.96 259 ASP B O 1
ATOM 2282 N N . ASP B 1 43 ? 50.558 39.973 59.512 1.00 26.83 260 ASP B N 1
ATOM 2283 C CA . ASP B 1 43 ? 51.420 39.237 60.451 1.00 27.35 260 ASP B CA 1
ATOM 2284 C C . ASP B 1 43 ? 52.610 38.582 59.741 1.00 28.23 260 ASP B C 1
ATOM 2285 O O . ASP B 1 43 ? 53.719 38.572 60.281 1.00 29.28 260 ASP B O 1
ATOM 2290 N N . ILE B 1 44 ? 52.354 38.004 58.568 1.00 27.87 261 ILE B N 1
ATOM 2291 C CA . ILE B 1 44 ? 53.411 37.401 57.732 1.00 29.31 261 ILE B CA 1
ATOM 2292 C C . ILE B 1 44 ? 54.463 38.462 57.356 1.00 29.30 261 ILE B C 1
ATOM 2293 O O . ILE B 1 44 ? 55.654 38.238 57.522 1.00 30.53 261 ILE B O 1
ATOM 2298 N N . TYR B 1 45 ? 54.002 39.608 56.860 1.00 28.77 262 TYR B N 1
ATOM 2299 C CA . TYR B 1 45 ? 54.889 40.694 56.425 1.00 28.19 262 TYR B CA 1
ATOM 2300 C C . TYR B 1 45 ? 55.665 41.252 57.592 1.00 28.70 262 TYR B C 1
ATOM 2301 O O . TYR B 1 45 ? 56.898 41.403 57.509 1.00 28.16 262 TYR B O 1
ATOM 2310 N N . ARG B 1 46 ? 54.981 41.507 58.701 1.00 27.70 263 ARG B N 1
ATOM 2311 C CA . ARG B 1 46 ? 55.658 42.186 59.834 1.00 29.75 263 ARG B CA 1
ATOM 2312 C C . ARG B 1 46 ? 56.776 41.352 60.402 1.00 31.02 263 ARG B C 1
ATOM 2313 O O . ARG B 1 46 ? 57.785 41.911 60.835 1.00 32.29 263 ARG B O 1
ATOM 2321 N N . ASN B 1 47 ? 56.587 40.040 60.419 1.00 31.36 264 ASN B N 1
ATOM 2322 C CA . ASN B 1 47 ? 57.567 39.128 61.002 1.00 33.29 264 ASN B CA 1
ATOM 2323 C C . ASN B 1 47 ? 58.731 38.857 60.061 1.00 33.12 264 ASN B C 1
ATOM 2324 O O . ASN B 1 47 ? 59.682 38.172 60.440 1.00 34.51 264 ASN B O 1
ATOM 2329 N N . THR B 1 48 ? 58.655 39.358 58.836 1.00 32.10 265 THR B N 1
ATOM 2330 C CA . THR B 1 48 ? 59.712 39.074 57.853 1.00 32.48 265 THR B CA 1
ATOM 2331 C C . THR B 1 48 ? 60.891 40.026 58.047 1.00 32.86 265 THR B C 1
ATOM 2332 O O . THR B 1 48 ? 60.719 41.239 57.999 1.00 33.33 265 THR B O 1
ATOM 2336 N N . ALA B 1 49 ? 62.095 39.459 58.207 1.00 34.38 266 ALA B N 1
ATOM 2337 C CA . ALA B 1 49 ? 63.323 40.246 58.277 1.00 35.61 266 ALA B CA 1
ATOM 2338 C C . ALA B 1 49 ? 63.973 40.300 56.896 1.00 35.87 266 ALA B C 1
ATOM 2339 O O . ALA B 1 49 ? 64.575 39.328 56.458 1.00 37.00 266 ALA B O 1
ATOM 2341 N N . TRP B 1 50 ? 63.829 41.429 56.216 1.00 37.30 267 TRP B N 1
ATOM 2342 C CA . TRP B 1 50 ? 64.190 41.559 54.804 1.00 38.27 267 TRP B CA 1
ATOM 2343 C C . TRP B 1 50 ? 65.704 41.446 54.592 1.00 40.90 267 TRP B C 1
ATOM 2344 O O . TRP B 1 50 ? 66.158 41.194 53.473 1.00 41.12 267 TRP B O 1
ATOM 2355 N N . ASP B 1 51 ? 66.465 41.647 55.668 1.00 43.16 268 ASP B N 1
ATOM 2356 C CA . ASP B 1 51 ? 67.932 41.495 55.642 1.00 45.97 268 ASP B CA 1
ATOM 2357 C C . ASP B 1 51 ? 68.434 40.343 56.534 1.00 47.46 268 ASP B C 1
ATOM 2358 O O . ASP B 1 51 ? 69.627 40.284 56.875 1.00 48.00 268 ASP B O 1
ATOM 2363 N N . ASN B 1 52 ? 67.532 39.444 56.927 1.00 48.90 269 ASN B N 1
ATOM 2364 C CA . ASN B 1 52 ? 67.842 38.332 57.850 1.00 50.46 269 ASN B CA 1
ATOM 2365 C C . ASN B 1 52 ? 68.470 38.760 59.179 1.00 51.58 269 ASN B C 1
ATOM 2366 O O . ASN B 1 52 ? 69.242 38.011 59.795 1.00 52.83 269 ASN B O 1
ATOM 2371 N N . ALA B 1 53 ? 68.139 39.969 59.611 1.00 52.17 270 ALA B N 1
ATOM 2372 C CA . ALA B 1 53 ? 68.606 40.481 60.883 1.00 52.48 270 ALA B CA 1
ATOM 2373 C C . ALA B 1 53 ? 67.420 41.088 61.604 1.00 52.42 270 ALA B C 1
ATOM 2374 O O . ALA B 1 53 ? 66.509 40.367 62.026 1.00 53.09 270 ALA B O 1
ATOM 2376 N N . GLY B 1 54 ? 67.422 42.408 61.738 1.00 52.39 271 GLY B N 1
ATOM 2377 C CA . GLY B 1 54 ? 66.386 43.092 62.493 1.00 51.44 271 GLY B CA 1
ATOM 2378 C C . GLY B 1 54 ? 65.643 44.103 61.653 1.00 50.69 271 GLY B C 1
ATOM 2379 O O . GLY B 1 54 ? 64.889 44.921 62.184 1.00 51.30 271 GLY B O 1
ATOM 2380 N N . PHE B 1 55 ? 65.864 44.070 60.339 1.00 49.18 272 PHE B N 1
ATOM 2381 C CA . PHE B 1 55 ? 65.131 44.949 59.449 1.00 47.65 272 PHE B CA 1
ATOM 2382 C C . PHE B 1 55 ? 63.766 44.313 59.174 1.00 46.41 272 PHE B C 1
ATOM 2383 O O . PHE B 1 55 ? 63.525 43.743 58.110 1.00 45.86 272 PHE B O 1
ATOM 2391 N N . LYS B 1 56 ? 62.900 44.390 60.175 1.00 44.67 273 LYS B N 1
ATOM 2392 C CA . LYS B 1 56 ? 61.568 43.829 60.079 1.00 42.91 273 LYS B CA 1
ATOM 2393 C C . LYS B 1 56 ? 60.534 44.857 60.523 1.00 41.45 273 LYS B C 1
ATOM 2394 O O . LYS B 1 56 ? 60.863 46.037 60.706 1.00 41.34 273 LYS B O 1
ATOM 2400 N N . GLY B 1 57 ? 59.291 44.423 60.676 1.00 38.65 274 GLY B N 1
ATOM 2401 C CA . GLY B 1 57 ? 58.223 45.325 61.089 1.00 36.84 274 GLY B CA 1
ATOM 2402 C C . GLY B 1 57 ? 57.615 46.136 59.968 1.00 35.68 274 GLY B C 1
ATOM 2403 O O . GLY B 1 57 ? 56.932 47.131 60.224 1.00 35.15 274 GLY B O 1
ATOM 2404 N N . TYR B 1 58 ? 57.847 45.715 58.721 1.00 34.30 275 TYR B N 1
ATOM 2405 C CA . TYR B 1 58 ? 57.173 46.320 57.587 1.00 33.84 275 TYR B CA 1
ATOM 2406 C C . TYR B 1 58 ? 55.922 45.526 57.216 1.00 32.59 275 TYR B C 1
ATOM 2407 O O . TYR B 1 58 ? 55.930 44.318 57.290 1.00 31.76 275 TYR B O 1
ATOM 2416 N N . GLY B 1 59 ? 54.879 46.208 56.770 1.00 31.51 276 GLY B N 1
ATOM 2417 C CA . GLY B 1 59 ? 53.622 45.518 56.485 1.00 31.24 276 GLY B CA 1
ATOM 2418 C C . GLY B 1 59 ? 52.557 46.391 55.859 1.00 30.63 276 GLY B C 1
ATOM 2419 O O . GLY B 1 59 ? 52.849 47.375 55.165 1.00 30.94 276 GLY B O 1
ATOM 2420 N N . ILE B 1 60 ? 51.303 46.020 56.100 1.00 29.03 277 ILE B N 1
ATOM 2421 C CA . ILE B 1 60 ? 50.192 46.596 55.377 1.00 29.30 277 ILE B CA 1
ATOM 2422 C C . ILE B 1 60 ? 49.086 46.962 56.357 1.00 29.66 277 ILE B C 1
ATOM 2423 O O . ILE B 1 60 ? 49.054 46.459 57.491 1.00 29.78 277 ILE B O 1
ATOM 2428 N N . GLN B 1 61 ? 48.155 47.790 55.910 1.00 30.62 278 GLN B N 1
ATOM 2429 C CA . GLN B 1 61 ? 47.061 48.215 56.788 1.00 31.71 278 GLN B CA 1
ATOM 2430 C C . GLN B 1 61 ? 45.967 48.745 55.901 1.00 32.19 278 GLN B C 1
ATOM 2431 O O . GLN B 1 61 ? 46.242 49.518 54.987 1.00 31.07 278 GLN B O 1
ATOM 2437 N N . ILE B 1 62 ? 44.731 48.292 56.132 1.00 31.78 279 ILE B N 1
ATOM 2438 C CA . ILE B 1 62 ? 43.604 48.792 55.348 1.00 32.89 279 ILE B CA 1
ATOM 2439 C C . ILE B 1 62 ? 43.369 50.264 55.684 1.00 34.48 279 ILE B C 1
ATOM 2440 O O . ILE B 1 62 ? 43.256 50.630 56.866 1.00 34.43 279 ILE B O 1
ATOM 2445 N N . GLU B 1 63 ? 43.309 51.092 54.650 1.00 35.36 280 GLU B N 1
ATOM 2446 C CA . GLU B 1 63 ? 42.975 52.495 54.815 1.00 38.76 280 GLU B CA 1
ATOM 2447 C C . GLU B 1 63 ? 41.504 52.747 54.518 1.00 39.29 280 GLU B C 1
ATOM 2448 O O . GLU B 1 63 ? 40.855 53.546 55.209 1.00 38.99 280 GLU B O 1
ATOM 2454 N N . GLN B 1 64 ? 41.010 52.103 53.464 1.00 39.81 281 GLN B N 1
ATOM 2455 C CA . GLN B 1 64 ? 39.623 52.212 53.033 1.00 42.00 281 GLN B CA 1
ATOM 2456 C C . GLN B 1 64 ? 39.145 50.879 52.488 1.00 41.56 281 GLN B C 1
ATOM 2457 O O . GLN B 1 64 ? 39.876 50.188 51.761 1.00 39.37 281 GLN B O 1
ATOM 2463 N N . ILE B 1 65 ? 37.914 50.518 52.842 1.00 41.26 282 ILE B N 1
ATOM 2464 C CA . ILE B 1 65 ? 37.229 49.376 52.253 1.00 42.43 282 ILE B CA 1
ATOM 2465 C C . ILE B 1 65 ? 36.068 49.888 51.393 1.00 43.16 282 ILE B C 1
ATOM 2466 O O . ILE B 1 65 ? 35.240 50.691 51.861 1.00 43.78 282 ILE B O 1
ATOM 2471 N N . ARG B 1 66 ? 36.006 49.436 50.149 1.00 42.78 283 ARG B N 1
ATOM 2472 C CA . ARG B 1 66 ? 34.875 49.744 49.291 1.00 43.29 283 ARG B CA 1
ATOM 2473 C C . ARG B 1 66 ? 34.172 48.457 48.950 1.00 43.90 283 ARG B C 1
ATOM 2474 O O . ARG B 1 66 ? 34.758 47.532 48.380 1.00 44.16 283 ARG B O 1
ATOM 2476 N N . ILE B 1 67 ? 32.896 48.389 49.304 1.00 44.09 284 ILE B N 1
ATOM 2477 C CA . ILE B 1 67 ? 32.091 47.227 48.990 1.00 44.56 284 ILE B CA 1
ATOM 2478 C C . ILE B 1 67 ? 31.105 47.676 47.935 1.00 45.43 284 ILE B C 1
ATOM 2479 O O . ILE B 1 67 ? 30.361 48.642 48.158 1.00 45.18 284 ILE B O 1
ATOM 2484 N N . LEU B 1 68 ? 31.139 47.006 46.787 1.00 46.00 285 LEU B N 1
ATOM 2485 C CA . LEU B 1 68 ? 30.222 47.278 45.676 1.00 47.11 285 LEU B CA 1
ATOM 2486 C C . LEU B 1 68 ? 29.077 46.273 45.735 1.00 48.04 285 LEU B C 1
ATOM 2487 O O . LEU B 1 68 ? 29.244 45.106 45.394 1.00 47.90 285 LEU B O 1
ATOM 2492 N N . LYS B 1 69 ? 27.906 46.728 46.177 1.00 49.31 286 LYS B N 1
ATOM 2493 C CA . LYS B 1 69 ? 26.805 45.803 46.497 1.00 50.83 286 LYS B CA 1
ATOM 2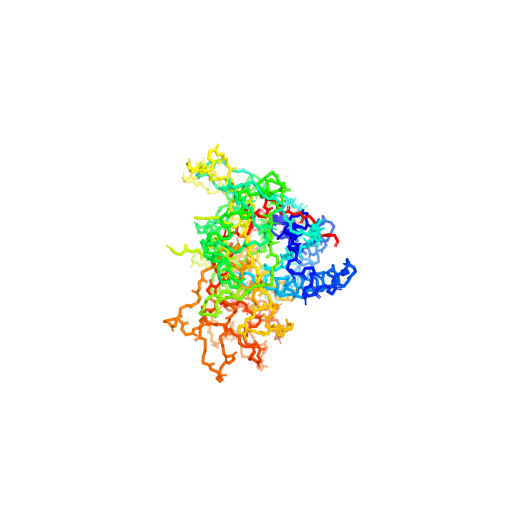494 C C . LYS B 1 69 ? 26.064 45.234 45.285 1.00 51.13 286 LYS B C 1
ATOM 2495 O O . LYS B 1 69 ? 25.529 44.126 45.353 1.00 51.07 286 LYS B O 1
ATOM 2501 N N . SER B 1 70 ? 26.053 45.977 44.179 1.00 51.67 287 SER B N 1
ATOM 2502 C CA . SER B 1 70 ? 25.463 45.485 42.936 1.00 52.00 287 SER B CA 1
ATOM 2503 C C . SER B 1 70 ? 26.395 45.707 41.742 1.00 52.31 287 SER B C 1
ATOM 2504 O O . SER B 1 70 ? 27.341 46.497 41.842 1.00 51.72 287 SER B O 1
ATOM 2507 N N . PRO B 1 71 ? 26.127 45.018 40.609 1.00 52.66 288 PRO B N 1
ATOM 2508 C CA . PRO B 1 71 ? 26.930 45.192 39.392 1.00 52.74 288 PRO B CA 1
ATOM 2509 C C . PRO B 1 71 ? 26.822 46.597 38.812 1.00 52.87 288 PRO B C 1
ATOM 2510 O O . PRO B 1 71 ? 25.775 47.232 38.906 1.00 53.09 288 PRO B O 1
ATOM 2514 N N . GLN B 1 72 ? 27.910 47.069 38.215 1.00 52.84 289 GLN B N 1
ATOM 2515 C CA . GLN B 1 72 ? 27.948 48.361 37.549 1.00 52.48 289 GLN B CA 1
ATOM 2516 C C . GLN B 1 72 ? 27.218 48.264 36.220 1.00 52.70 289 GLN B C 1
ATOM 2517 O O . GLN B 1 72 ? 27.451 47.326 35.444 1.00 52.21 289 GLN B O 1
ATOM 2523 N N . GLU B 1 73 ? 26.334 49.228 35.957 1.00 52.79 290 GLU B N 1
ATOM 2524 C CA . GLU B 1 73 ? 25.659 49.297 34.660 1.00 52.88 290 GLU B CA 1
ATOM 2525 C C . GLU B 1 73 ? 26.604 49.901 33.631 1.00 53.26 290 GLU B C 1
ATOM 2526 O O . GLU B 1 73 ? 27.314 50.868 33.924 1.00 53.17 290 GLU B O 1
ATOM 2528 N N . VAL B 1 74 ? 26.614 49.326 32.434 1.00 53.75 291 VAL B N 1
ATOM 2529 C CA . VAL B 1 74 ? 27.492 49.802 31.366 1.00 54.82 291 VAL B CA 1
ATOM 2530 C C . VAL B 1 74 ? 26.754 50.070 30.044 1.00 55.47 291 VAL B C 1
ATOM 2531 O O . VAL B 1 74 ? 25.749 49.428 29.760 1.00 55.39 291 VAL B O 1
ATOM 2535 N N . LYS B 1 75 ? 27.260 51.029 29.261 1.00 56.37 292 LYS B N 1
ATOM 2536 C CA . LYS B 1 75 ? 26.796 51.270 27.884 1.00 57.22 292 LYS B CA 1
ATOM 2537 C C . LYS B 1 75 ? 27.367 50.197 26.946 1.00 57.40 292 LYS B C 1
ATOM 2538 O O . LYS B 1 75 ? 28.348 49.530 27.305 1.00 57.92 292 LYS B O 1
ATOM 2544 N N . PRO B 1 76 ? 26.758 50.003 25.751 1.00 57.42 293 PRO B N 1
ATOM 2545 C CA . PRO B 1 76 ? 27.251 48.950 24.844 1.00 57.23 293 PRO B CA 1
ATOM 2546 C C . PRO B 1 76 ? 28.692 49.183 24.393 1.00 57.26 293 PRO B C 1
ATOM 2547 O O . PRO B 1 76 ? 29.077 50.318 24.079 1.00 57.29 293 PRO B O 1
ATOM 2551 N N . GLY B 1 77 ? 29.475 48.107 24.386 1.00 57.00 294 GLY B N 1
ATOM 2552 C CA . GLY B 1 77 ? 30.898 48.179 24.051 1.00 56.52 294 GLY B CA 1
ATOM 2553 C C . GLY B 1 77 ? 31.754 48.607 25.225 1.00 56.20 294 GLY B C 1
ATOM 2554 O O . GLY B 1 77 ? 32.985 48.527 25.161 1.00 56.55 294 GLY B O 1
ATOM 2555 N N . GLU B 1 78 ? 31.106 49.065 26.295 1.00 55.24 295 GLU B N 1
ATOM 2556 C CA . GLU B 1 78 ? 31.803 49.562 27.468 1.00 54.67 295 GLU B CA 1
ATOM 2557 C C . GLU B 1 78 ? 32.028 48.436 28.474 1.00 53.55 295 GLU B C 1
ATOM 2558 O O . GLU B 1 78 ? 31.196 47.531 28.617 1.00 53.82 295 GLU B O 1
ATOM 2564 N N . LYS B 1 79 ? 33.155 48.485 29.174 1.00 51.82 296 LYS B N 1
ATOM 2565 C CA . LYS B 1 79 ? 33.351 47.545 30.275 1.00 50.32 296 LYS B CA 1
ATOM 2566 C C . LYS B 1 79 ? 33.697 48.193 31.601 1.00 47.98 296 LYS B C 1
ATOM 2567 O O . LYS B 1 79 ? 34.034 49.386 31.675 1.00 47.60 296 LYS B O 1
ATOM 2573 N N . HIS B 1 80 ? 33.563 47.399 32.659 1.00 46.19 297 HIS B N 1
ATOM 2574 C CA . HIS B 1 80 ? 33.854 47.833 34.021 1.00 44.39 297 HIS B CA 1
ATOM 2575 C C . HIS B 1 80 ? 34.127 46.578 34.843 1.00 43.49 297 HIS B C 1
ATOM 2576 O O . HIS B 1 80 ? 33.477 45.555 34.649 1.00 43.61 297 HIS B O 1
ATOM 2583 N N . TYR B 1 81 ? 35.091 46.641 35.757 1.00 42.20 298 TYR B N 1
ATOM 2584 C CA . TYR B 1 81 ? 35.498 45.418 36.450 1.00 41.32 298 TYR B CA 1
ATOM 2585 C C . TYR B 1 81 ? 34.369 44.854 37.292 1.00 41.53 298 TYR B C 1
ATOM 2586 O O . TYR B 1 81 ? 34.340 43.668 37.585 1.00 41.83 298 TYR B O 1
ATOM 2595 N N . ASN B 1 82 ? 33.455 45.729 37.687 1.00 42.71 299 ASN B N 1
ATOM 2596 C CA . ASN B 1 82 ? 32.344 45.340 38.548 1.00 43.04 299 ASN B CA 1
ATOM 2597 C C . ASN B 1 82 ? 31.055 45.164 37.779 1.00 44.27 299 ASN B C 1
ATOM 2598 O O . ASN B 1 82 ? 29.991 45.103 38.390 1.00 43.71 299 ASN B O 1
ATOM 2603 N N . MET B 1 83 ? 31.141 45.093 36.451 1.00 45.66 300 MET B N 1
ATOM 2604 C CA . MET B 1 83 ? 29.944 44.874 35.630 1.00 47.37 300 MET B CA 1
ATOM 2605 C C . MET B 1 83 ? 29.484 43.433 35.805 1.00 47.63 300 MET B C 1
ATOM 2606 O O . MET B 1 83 ? 30.231 42.591 36.298 1.00 48.19 300 MET B O 1
ATOM 2611 N N . ALA B 1 84 ? 28.249 43.151 35.407 1.00 48.21 301 ALA B N 1
ATOM 2612 C CA . ALA B 1 84 ? 27.620 41.856 35.675 1.00 48.54 301 ALA B CA 1
ATOM 2613 C C . ALA B 1 84 ? 28.200 40.705 34.852 1.00 48.59 301 ALA B C 1
ATOM 2614 O O . ALA B 1 84 ? 28.386 39.598 35.357 1.00 48.49 301 ALA B O 1
ATOM 2616 N N . LYS B 1 85 ? 28.498 40.972 33.586 1.00 49.21 302 LYS B N 1
ATOM 2617 C CA . LYS B 1 85 ? 29.019 39.945 32.688 1.00 49.64 302 LYS B CA 1
ATOM 2618 C C . LYS B 1 85 ? 30.537 39.835 32.796 1.00 49.94 302 LYS B C 1
ATOM 2619 O O . LYS B 1 85 ? 31.204 40.787 33.183 1.00 50.13 302 LYS B O 1
ATOM 2621 N N . SER B 1 86 ? 31.059 38.669 32.444 1.00 50.53 303 SER B N 1
ATOM 2622 C CA . SER B 1 86 ? 32.497 38.479 32.309 1.00 51.11 303 SER B CA 1
ATOM 2623 C C . SER B 1 86 ? 32.961 38.920 30.925 1.00 51.55 303 SER B C 1
ATOM 2624 O O . SER B 1 86 ? 32.159 38.994 29.989 1.00 51.74 303 SER B O 1
ATOM 2627 N N . TYR B 1 87 ? 34.257 39.208 30.806 1.00 51.52 304 TYR B N 1
ATOM 2628 C CA . TYR B 1 87 ? 34.872 39.634 29.556 1.00 51.90 304 TYR B CA 1
ATOM 2629 C C . TYR B 1 87 ? 36.225 38.918 29.410 1.00 52.59 304 TYR B C 1
ATOM 2630 O O . TYR B 1 87 ? 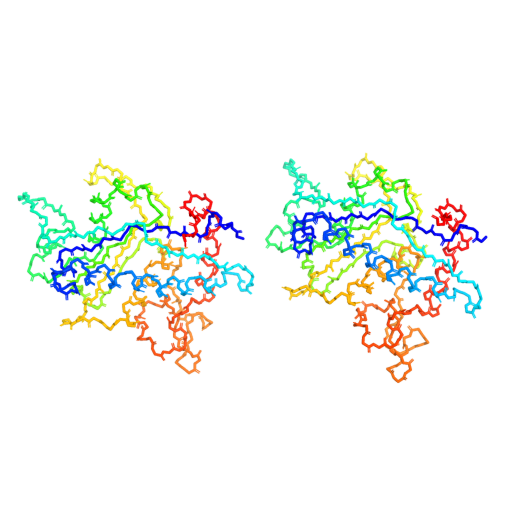36.988 38.852 30.385 1.00 51.35 304 TYR B O 1
ATOM 2639 N N . PRO B 1 88 ? 36.544 38.399 28.201 1.00 52.99 305 PRO B N 1
ATOM 2640 C CA . PRO B 1 88 ? 35.833 38.571 26.928 1.00 54.22 305 PRO B CA 1
ATOM 2641 C C . PRO B 1 88 ? 34.690 37.589 26.661 1.00 55.26 305 PRO B C 1
ATOM 2642 O O . PRO B 1 88 ? 33.814 37.890 25.848 1.00 55.94 305 PRO B O 1
ATOM 2646 N N . ASN B 1 89 ? 34.700 36.436 27.323 1.00 56.21 306 ASN B N 1
ATOM 2647 C CA . ASN B 1 89 ? 33.682 35.409 27.101 1.00 57.19 306 ASN B CA 1
ATOM 2648 C C . ASN B 1 89 ? 32.568 35.480 28.147 1.00 57.86 306 ASN B C 1
ATOM 2649 O O . ASN B 1 89 ? 32.698 34.947 29.258 1.00 58.17 306 ASN B O 1
ATOM 2651 N N . GLU B 1 90 ? 31.471 36.138 27.782 1.00 58.43 307 GLU B N 1
ATOM 2652 C CA . GLU B 1 90 ? 30.320 36.287 28.678 1.00 59.05 307 GLU B CA 1
ATOM 2653 C C . GLU B 1 90 ? 29.739 34.941 29.098 1.00 59.31 307 GLU B C 1
ATOM 2654 O O . GLU B 1 90 ? 29.034 34.853 30.107 1.00 59.84 307 GLU B O 1
ATOM 2656 N N . GLU B 1 91 ? 30.041 33.903 28.318 1.00 59.07 308 GLU B N 1
ATOM 2657 C CA . GLU B 1 91 ? 29.562 32.546 28.580 1.00 59.10 308 GLU B CA 1
ATOM 2658 C C . GLU B 1 91 ? 30.313 31.887 29.732 1.00 58.39 308 GLU B C 1
ATOM 2659 O O . GLU B 1 91 ? 29.798 30.965 30.370 1.00 58.74 308 GLU B O 1
ATOM 2665 N N . LYS B 1 92 ? 31.531 32.360 29.994 1.00 57.30 309 LYS B N 1
ATOM 2666 C CA . LYS B 1 92 ? 32.354 31.832 31.082 1.00 55.88 309 LYS B CA 1
ATOM 2667 C C . LYS B 1 92 ? 32.051 32.529 32.411 1.00 54.84 309 LYS B C 1
ATOM 2668 O O . LYS B 1 92 ? 31.607 33.678 32.439 1.00 54.97 309 LYS B O 1
ATOM 2670 N N . ASP B 1 93 ? 32.295 31.820 33.508 1.00 53.29 310 ASP B N 1
ATOM 2671 C CA . ASP B 1 93 ? 32.068 32.344 34.848 1.00 51.65 310 ASP B CA 1
ATOM 2672 C C . ASP B 1 93 ? 32.980 33.540 35.181 1.00 50.16 310 ASP B C 1
ATOM 2673 O O . ASP B 1 93 ? 32.625 34.396 35.997 1.00 49.95 310 ASP B O 1
ATOM 2678 N N . ALA B 1 94 ? 34.137 33.600 34.525 1.00 48.22 311 ALA B N 1
ATOM 2679 C CA . ALA B 1 94 ? 35.185 34.544 34.885 1.00 45.92 311 ALA B CA 1
ATOM 2680 C C . ALA B 1 94 ? 35.759 35.331 33.694 1.00 44.58 311 ALA B C 1
ATOM 2681 O O . ALA B 1 94 ? 35.751 34.856 32.560 1.00 43.80 311 ALA B O 1
ATOM 2683 N N . TRP B 1 95 ? 36.262 36.529 33.982 1.00 42.70 312 TRP B N 1
ATOM 2684 C CA . TRP B 1 95 ? 37.114 37.279 33.046 1.00 41.49 312 TRP B CA 1
ATOM 2685 C C . TRP B 1 95 ? 38.395 36.541 32.680 1.00 40.44 312 TRP B C 1
ATOM 2686 O O . TRP B 1 95 ? 38.847 35.651 33.413 1.00 39.54 312 TRP B O 1
ATOM 2697 N N . ASP B 1 96 ? 39.014 36.936 31.563 1.00 39.25 313 ASP B N 1
ATOM 2698 C CA . ASP B 1 96 ? 40.448 36.684 31.411 1.00 38.43 313 ASP B CA 1
ATOM 2699 C C . ASP B 1 96 ? 41.106 37.483 32.545 1.00 36.76 313 ASP B C 1
ATOM 2700 O O . ASP B 1 96 ? 40.851 38.674 32.697 1.00 36.79 313 ASP B O 1
ATOM 2705 N N . VAL B 1 97 ? 41.954 36.845 33.341 1.00 34.97 314 VAL B N 1
ATOM 2706 C CA . VAL B 1 97 ? 42.438 37.497 34.570 1.00 34.56 314 VAL B CA 1
ATOM 2707 C C . VAL B 1 97 ? 43.302 38.728 34.286 1.00 33.78 314 VAL B C 1
ATOM 2708 O O . VAL B 1 97 ? 43.247 39.734 35.011 1.00 33.40 314 VAL B O 1
ATOM 2712 N N . LYS B 1 98 ? 44.115 38.645 33.234 1.00 33.96 315 LYS B N 1
ATOM 2713 C CA . LYS B 1 98 ? 44.975 39.784 32.879 1.00 34.33 315 LYS B CA 1
ATOM 2714 C C . LYS B 1 98 ? 44.141 41.003 32.455 1.00 33.96 315 LYS B C 1
ATOM 2715 O O . LYS B 1 98 ? 44.431 42.145 32.836 1.00 32.99 315 LYS B O 1
ATOM 2721 N N . MET B 1 99 ? 43.104 40.765 31.656 1.00 35.44 316 MET B N 1
ATOM 2722 C CA . MET B 1 99 ? 42.174 41.866 31.293 1.00 36.31 316 MET B CA 1
ATOM 2723 C C . MET B 1 99 ? 41.458 42.470 32.492 1.00 35.52 316 MET B C 1
ATOM 2724 O O . MET B 1 99 ? 41.308 43.683 32.575 1.00 35.03 316 MET B O 1
ATOM 2729 N N . LEU B 1 100 ? 41.035 41.620 33.428 1.00 34.80 317 LEU B N 1
ATOM 2730 C CA . LEU B 1 100 ? 40.377 42.092 34.642 1.00 34.61 317 LEU B CA 1
ATOM 2731 C C . LEU B 1 100 ? 41.267 42.997 35.482 1.00 33.99 317 LEU B C 1
ATOM 2732 O O . LEU B 1 100 ? 40.834 44.053 35.923 1.00 34.56 317 LEU B O 1
ATOM 2737 N N . LEU B 1 101 ? 42.521 42.596 35.706 1.00 33.02 318 LEU B N 1
ATOM 2738 C CA . LEU B 1 101 ? 43.407 43.452 36.470 1.00 32.73 318 LEU B CA 1
ATOM 2739 C C . LEU B 1 101 ? 43.601 44.812 35.789 1.00 32.60 318 LEU B C 1
ATOM 2740 O O . LEU B 1 101 ? 43.510 45.847 36.443 1.00 32.36 318 LEU B O 1
ATOM 2745 N N . GLU B 1 102 ? 43.817 44.812 34.472 1.00 32.74 319 GLU B N 1
ATOM 2746 C CA . GLU B 1 102 ? 43.991 46.070 33.734 1.00 34.09 319 GLU B CA 1
ATOM 2747 C C . GLU B 1 102 ? 42.713 46.947 33.808 1.00 34.66 319 GLU B C 1
ATOM 2748 O O . GLU B 1 102 ? 42.798 48.173 33.987 1.00 34.46 319 GLU B O 1
ATOM 2754 N N . GLN B 1 103 ? 41.547 46.297 33.720 1.00 34.78 320 GLN B N 1
ATOM 2755 C CA . GLN B 1 103 ? 40.253 47.023 33.823 1.00 35.79 320 GLN B CA 1
ATOM 2756 C C . GLN B 1 103 ? 40.051 47.639 35.202 1.00 35.83 320 GLN B C 1
ATOM 2757 O O . GLN B 1 103 ? 39.639 48.800 35.324 1.00 36.53 320 GLN B O 1
ATOM 2763 N N . PHE B 1 104 ? 40.341 46.851 36.239 1.00 35.81 321 PHE B N 1
ATOM 2764 C CA . PHE B 1 104 ? 40.273 47.332 37.609 1.00 35.46 321 PHE B CA 1
ATOM 2765 C C . PHE B 1 104 ? 41.163 48.557 37.788 1.00 35.87 321 PHE B C 1
ATOM 2766 O O . PHE B 1 104 ? 40.713 49.578 38.290 1.00 35.75 321 PHE B O 1
ATOM 2774 N N . SER B 1 105 ? 42.419 48.470 37.336 1.00 35.50 322 SER B N 1
ATOM 2775 C CA . SER B 1 105 ? 43.341 49.597 37.395 1.00 35.37 322 SER B CA 1
ATOM 2776 C C . SER B 1 105 ? 42.777 50.844 36.699 1.00 35.54 322 SER B C 1
ATOM 2777 O O . SER B 1 105 ? 42.888 51.950 37.226 1.00 35.94 322 SER B O 1
ATOM 2780 N N . PHE B 1 106 ? 42.159 50.641 35.542 1.00 36.88 323 PHE B N 1
ATOM 2781 C CA . PHE B 1 106 ? 41.574 51.755 34.784 1.00 37.70 323 PHE B CA 1
ATOM 2782 C C . PHE B 1 106 ? 40.469 52.451 35.612 1.00 38.16 323 PHE B C 1
ATOM 2783 O O . PHE B 1 106 ? 40.520 53.650 35.876 1.00 37.70 323 PHE B O 1
ATOM 2791 N N . ASP B 1 107 ? 39.507 51.661 36.058 1.00 38.72 324 ASP B N 1
ATOM 2792 C CA . ASP B 1 107 ? 38.332 52.164 36.795 1.00 39.04 324 ASP B CA 1
ATOM 2793 C C . ASP B 1 107 ? 38.636 52.768 38.171 1.00 39.51 324 ASP B C 1
ATOM 2794 O O . ASP B 1 107 ? 37.978 53.724 38.601 1.00 39.77 324 ASP B O 1
ATOM 2799 N N . ILE B 1 108 ? 39.618 52.214 38.877 1.00 38.37 325 ILE B N 1
ATOM 2800 C CA . ILE B 1 108 ? 39.924 52.649 40.238 1.00 39.06 325 ILE B CA 1
ATOM 2801 C C . ILE B 1 108 ? 41.020 53.713 40.266 1.00 38.65 325 ILE B C 1
ATOM 2802 O O . ILE B 1 108 ? 41.475 54.120 41.337 1.00 38.46 325 ILE B O 1
ATOM 2807 N N . ALA B 1 109 ? 41.431 54.183 39.080 1.00 38.78 326 ALA B N 1
ATOM 2808 C CA . ALA B 1 109 ? 42.566 55.101 38.956 1.00 39.20 326 ALA B CA 1
ATOM 2809 C C . ALA B 1 109 ? 42.535 56.300 39.915 1.00 39.39 326 ALA B C 1
ATOM 2810 O O . ALA B 1 109 ? 43.493 56.542 40.621 1.00 38.96 326 ALA B O 1
ATOM 2812 N N . GLU B 1 110 ? 41.412 57.021 39.978 1.00 40.16 327 GLU B N 1
ATOM 2813 C CA . GLU B 1 110 ? 41.359 58.207 40.840 1.00 41.00 327 GLU B CA 1
ATOM 2814 C C . GLU B 1 110 ? 41.702 57.876 42.294 1.00 40.88 327 GLU B C 1
ATOM 2815 O O . GLU B 1 110 ? 42.550 58.548 42.919 1.00 41.94 327 GLU B O 1
ATOM 2817 N N . GLU B 1 111 ? 41.058 56.830 42.809 1.00 40.73 328 GLU B N 1
ATOM 2818 C CA . GLU B 1 111 ? 41.299 56.341 44.169 1.00 39.97 328 GLU B CA 1
ATOM 2819 C C . GLU B 1 111 ? 42.698 55.764 44.366 1.00 39.60 328 GLU B C 1
ATOM 2820 O O . GLU B 1 111 ? 43.333 56.043 45.389 1.00 38.86 328 GLU B O 1
ATOM 2822 N N . ALA B 1 112 ? 43.177 54.978 43.391 1.00 39.32 329 ALA B N 1
ATOM 2823 C CA . ALA B 1 112 ? 44.509 54.340 43.486 1.00 38.82 329 ALA B CA 1
ATOM 2824 C C . ALA B 1 112 ? 45.621 55.380 43.510 1.00 38.62 329 ALA B C 1
ATOM 2825 O O . ALA B 1 112 ? 46.688 55.151 44.070 1.00 38.22 329 ALA B O 1
ATOM 2827 N N . SER B 1 113 ? 45.359 56.554 42.934 1.00 39.22 330 SER B N 1
ATOM 2828 C CA . SER B 1 113 ? 46.342 57.614 42.943 1.00 39.97 330 SER B CA 1
ATOM 2829 C C . SER B 1 113 ? 46.649 58.117 44.355 1.00 39.59 330 SER B C 1
ATOM 2830 O O . SER B 1 113 ? 47.656 58.779 44.562 1.00 41.26 330 SER B O 1
ATOM 2833 N N . LYS B 1 114 ? 45.790 57.810 45.323 1.00 39.60 331 LYS B N 1
ATOM 2834 C CA . LYS B 1 114 ? 45.950 58.374 46.664 1.00 39.42 331 LYS B CA 1
ATOM 2835 C C . LYS B 1 114 ? 46.389 57.361 47.712 1.00 38.99 331 LYS B C 1
ATOM 2836 O O . LYS B 1 114 ? 46.377 57.664 48.909 1.00 39.23 331 LYS B O 1
ATOM 2838 N N . VAL B 1 115 ? 46.754 56.151 47.283 1.00 38.10 332 VAL B N 1
ATOM 2839 C CA . VAL B 1 115 ? 47.108 55.106 48.255 1.00 36.95 332 VAL B CA 1
ATOM 2840 C C . VAL B 1 115 ? 48.294 54.283 47.786 1.00 36.15 332 VAL B C 1
ATOM 2841 O O . VAL B 1 115 ? 48.524 54.171 46.577 1.00 35.65 332 VAL B O 1
ATOM 2845 N N . CYS B 1 116 ? 49.015 53.691 48.739 1.00 34.60 333 CYS B N 1
ATOM 2846 C CA . CYS B 1 116 ? 50.144 52.796 48.429 1.00 33.22 333 CYS B CA 1
ATOM 2847 C C . CYS B 1 116 ? 49.763 51.668 47.443 1.00 33.11 333 CYS B C 1
ATOM 2848 O O . CYS B 1 116 ? 50.410 51.496 46.408 1.00 31.57 333 CYS B O 1
ATOM 2851 N N . LEU B 1 117 ? 48.716 50.902 47.767 1.00 32.15 334 LEU B N 1
ATOM 2852 C CA . LEU B 1 117 ? 48.214 49.839 46.892 1.00 31.38 334 LEU B CA 1
ATOM 2853 C C . LEU B 1 117 ? 46.705 49.754 46.935 1.00 32.14 334 LEU B C 1
ATOM 2854 O O . LEU B 1 117 ? 46.099 50.068 47.970 1.00 32.32 334 LEU B O 1
ATOM 2859 N N . ALA B 1 118 ? 46.114 49.331 45.814 1.00 31.58 335 ALA B N 1
ATOM 2860 C CA . ALA B 1 118 ? 44.702 48.928 45.725 1.00 31.53 335 ALA B CA 1
ATOM 2861 C C . ALA B 1 118 ? 44.614 47.434 45.446 1.00 31.57 335 ALA B C 1
ATOM 2862 O O . ALA B 1 118 ? 45.385 46.894 44.615 1.00 29.59 335 ALA B O 1
ATOM 2864 N N . HIS B 1 119 ? 43.675 46.749 46.103 1.00 29.86 336 HIS B N 1
ATOM 2865 C CA . HIS B 1 119 ? 43.534 45.310 45.863 1.00 30.49 336 HIS B CA 1
ATOM 2866 C C . HIS B 1 119 ? 42.070 44.962 45.656 1.00 31.22 336 HIS B C 1
ATOM 2867 O O . HIS B 1 119 ? 41.226 45.401 46.436 1.00 31.79 336 HIS B O 1
ATOM 2874 N N . LEU B 1 120 ? 41.805 44.211 44.598 1.00 31.03 337 LEU B N 1
ATOM 2875 C CA . LEU B 1 120 ? 40.477 43.698 44.268 1.00 31.90 337 LEU B CA 1
ATOM 2876 C C . LEU B 1 120 ? 40.265 42.293 44.801 1.00 32.35 337 LEU B C 1
ATOM 2877 O O . LEU B 1 120 ? 41.016 41.357 44.482 1.00 31.11 337 LEU B O 1
ATOM 2882 N N . PHE B 1 121 ? 39.185 42.126 45.565 1.00 32.58 338 PHE B N 1
ATOM 2883 C CA . PHE B 1 121 ? 38.762 40.808 46.024 1.00 33.09 338 PHE B CA 1
ATOM 2884 C C . PHE B 1 121 ? 37.507 40.475 45.247 1.00 34.21 338 PHE B C 1
ATOM 2885 O O . PHE B 1 121 ? 36.562 41.278 45.234 1.00 34.53 338 PHE B O 1
ATOM 2893 N N . THR B 1 122 ? 37.548 39.332 44.574 1.00 34.73 339 THR B N 1
ATOM 2894 C CA . THR B 1 122 ? 36.444 38.881 43.723 1.00 36.45 339 THR B CA 1
ATOM 2895 C C . THR B 1 122 ? 36.142 37.393 43.939 1.00 36.99 339 THR B C 1
ATOM 2896 O O . THR B 1 122 ? 36.818 36.704 44.724 1.00 36.80 339 THR B O 1
ATOM 2900 N N . TYR B 1 123 ? 35.118 36.890 43.257 1.00 37.34 340 TYR B N 1
ATOM 2901 C CA . TYR B 1 123 ? 34.757 35.479 43.364 1.00 38.51 340 TYR B CA 1
ATOM 2902 C C . TYR B 1 123 ? 34.430 34.973 41.953 1.00 39.20 340 TYR B C 1
ATOM 2903 O O . TYR B 1 123 ? 33.270 34.967 41.538 1.00 39.20 340 TYR B O 1
ATOM 2912 N N . GLN B 1 124 ? 35.476 34.605 41.208 1.00 39.43 341 GLN B N 1
ATOM 2913 C CA . GLN B 1 124 ? 35.384 34.133 39.813 1.00 39.29 341 GLN B CA 1
ATOM 2914 C C . GLN B 1 124 ? 36.330 32.975 39.565 1.00 39.15 341 GLN B C 1
ATOM 2915 O O . GLN B 1 124 ? 37.460 32.962 40.053 1.00 37.76 341 GLN B O 1
ATOM 2921 N N . ASP B 1 125 ? 35.896 32.019 38.756 1.00 38.19 342 ASP B N 1
ATOM 2922 C CA . ASP B 1 125 ? 36.689 30.832 38.501 1.00 38.48 342 ASP B CA 1
ATOM 2923 C C . ASP B 1 125 ? 37.526 31.037 37.246 1.00 38.61 342 ASP B C 1
ATOM 2924 O O . ASP B 1 125 ? 37.123 30.649 36.133 1.00 38.03 342 ASP B O 1
ATOM 2929 N N . PHE B 1 126 ? 38.683 31.684 37.419 1.00 37.57 343 PHE B N 1
ATOM 2930 C CA . PHE B 1 126 ? 39.575 31.938 36.296 1.00 37.64 343 PHE B CA 1
ATOM 2931 C C . PHE B 1 126 ? 40.013 30.633 35.689 1.00 38.57 343 PHE B C 1
ATOM 2932 O O . PHE B 1 126 ? 40.167 29.641 36.389 1.00 39.13 343 PHE B O 1
ATOM 2940 N N . ASP B 1 127 ? 40.261 30.647 34.381 1.00 39.93 344 ASP B N 1
ATOM 2941 C CA . ASP B 1 127 ? 40.670 29.464 33.646 1.00 41.78 344 ASP B CA 1
ATOM 2942 C C . ASP B 1 127 ? 41.935 28.835 34.193 1.00 41.91 344 ASP B C 1
ATOM 2943 O O . ASP B 1 127 ? 42.838 29.537 34.681 1.00 42.01 344 ASP B O 1
ATOM 2948 N N . MET B 1 128 ? 41.987 27.510 34.111 1.00 41.87 345 MET B N 1
ATOM 2949 C CA . MET B 1 128 ? 43.207 26.742 34.343 1.00 43.74 345 MET B CA 1
ATOM 2950 C C . MET B 1 128 ? 43.816 26.909 35.755 1.00 41.30 345 MET B C 1
ATOM 2951 O O . MET B 1 128 ? 45.027 26.795 35.928 1.00 41.64 345 MET B O 1
ATOM 2956 N N . GLY B 1 129 ? 42.972 27.169 36.746 1.00 39.70 346 GLY B N 1
ATOM 2957 C CA . GLY B 1 129 ? 43.414 27.124 38.133 1.00 37.37 346 GLY B CA 1
ATOM 2958 C C . GLY B 1 129 ? 44.099 28.394 38.648 1.00 36.42 346 GLY B C 1
ATOM 2959 O O . GLY B 1 129 ? 44.654 28.383 39.742 1.00 35.77 346 GLY B O 1
ATOM 2960 N N . THR B 1 130 ? 44.024 29.487 37.893 1.00 35.30 347 THR B N 1
ATOM 2961 C CA . THR B 1 130 ? 44.608 30.764 38.338 1.00 34.57 347 THR B CA 1
ATOM 2962 C C . THR B 1 130 ? 43.815 31.393 39.504 1.00 33.39 347 THR B C 1
ATOM 2963 O O . THR B 1 130 ? 42.596 31.460 39.463 1.00 32.05 347 THR B O 1
ATOM 2967 N N . LEU B 1 131 ? 44.538 31.875 40.530 1.00 31.74 348 LEU B N 1
ATOM 2968 C CA . LEU B 1 131 ? 43.945 32.394 41.768 1.00 30.63 348 LEU B CA 1
ATOM 2969 C C . LEU B 1 131 ? 44.075 33.901 41.936 1.00 30.25 348 LEU B C 1
ATOM 2970 O O . LEU B 1 131 ? 43.278 34.524 42.624 1.00 29.13 348 LEU B O 1
ATOM 2975 N N . GLY B 1 132 ? 45.096 34.498 41.324 1.00 29.72 349 GLY B N 1
ATOM 2976 C CA . GLY B 1 132 ? 45.271 35.925 41.475 1.00 29.30 349 GLY B CA 1
ATOM 2977 C C . GLY B 1 132 ? 46.334 36.463 40.548 1.00 29.09 349 GLY B C 1
ATOM 2978 O O . GLY B 1 132 ? 46.928 35.706 39.817 1.00 28.58 349 GLY B O 1
ATOM 2979 N N . LEU B 1 133 ? 46.564 37.769 40.609 1.00 27.94 350 LEU B N 1
ATOM 2980 C CA . LEU B 1 133 ? 47.476 38.444 39.683 1.00 28.41 350 LEU B CA 1
ATOM 2981 C C . LEU B 1 133 ? 47.806 39.824 40.225 1.00 28.79 350 LEU B C 1
ATOM 2982 O O . LEU B 1 133 ? 46.976 40.468 40.887 1.00 28.30 350 LEU B O 1
ATOM 2987 N N . ALA B 1 134 ? 49.037 40.276 40.003 1.00 27.54 351 ALA B N 1
ATOM 2988 C CA . ALA B 1 134 ? 49.445 41.587 40.511 1.00 27.80 351 ALA B CA 1
ATOM 2989 C C . ALA B 1 134 ? 50.591 42.146 39.703 1.00 28.31 351 ALA B C 1
ATOM 2990 O O . ALA B 1 134 ? 51.367 41.376 39.120 1.00 28.95 351 ALA B O 1
ATOM 2992 N N . TYR B 1 135 ? 50.733 43.473 39.719 1.00 28.31 352 TYR B N 1
ATOM 2993 C CA . TYR B 1 135 ? 51.875 44.117 39.052 1.00 28.88 352 TYR B CA 1
ATOM 2994 C C . TYR B 1 135 ? 53.041 44.296 39.999 1.00 28.57 352 TYR B C 1
ATOM 2995 O O . TYR B 1 135 ? 52.874 44.454 41.209 1.00 28.30 352 TYR B O 1
ATOM 3004 N N . GLY B 1 136 ? 54.238 44.321 39.417 1.00 28.94 353 GLY B N 1
ATOM 3005 C CA . GLY B 1 136 ? 55.377 44.803 40.174 1.00 29.51 353 GLY B CA 1
ATOM 3006 C C . GLY B 1 136 ? 56.545 43.885 39.982 1.00 31.12 353 GLY B C 1
ATOM 3007 O O . GLY B 1 136 ? 57.678 44.284 40.268 1.00 32.10 353 GLY B O 1
ATOM 3008 N N . GLY B 1 137 ? 56.277 42.685 39.466 1.00 30.35 354 GLY B N 1
ATOM 3009 C CA . GLY B 1 137 ? 57.311 41.668 39.276 1.00 32.56 354 GLY B CA 1
ATOM 3010 C C . GLY B 1 137 ? 57.290 40.999 37.909 1.00 33.19 354 GLY B C 1
ATOM 3011 O O . GLY B 1 137 ? 57.828 39.895 37.744 1.00 34.06 354 GLY B O 1
ATOM 3012 N N . SER B 1 138 ? 56.681 41.662 36.927 1.00 33.52 355 SER B N 1
ATOM 3013 C CA . SER B 1 138 ? 56.700 41.163 35.546 1.00 34.48 355 SER B CA 1
ATOM 3014 C C . SER B 1 138 ? 57.047 42.329 34.614 1.00 34.34 355 SER B C 1
ATOM 3015 O O . SER B 1 138 ? 56.522 43.433 34.795 1.00 33.81 355 SER B O 1
ATOM 3018 N N . PRO B 1 139 ? 57.928 42.096 33.623 1.00 34.24 356 PRO B N 1
ATOM 3019 C CA . PRO B 1 139 ? 58.538 40.807 33.265 1.00 34.51 356 PRO B CA 1
ATOM 3020 C C . PRO B 1 139 ? 59.763 40.418 34.081 1.00 34.63 356 PRO B C 1
ATOM 3021 O O . PRO B 1 139 ? 60.400 39.402 33.792 1.00 35.75 356 PRO B O 1
ATOM 3025 N N . ARG B 1 140 ? 60.094 41.208 35.084 1.00 34.13 357 ARG B N 1
ATOM 3026 C CA . ARG B 1 140 ? 61.177 40.853 35.993 1.00 35.14 357 ARG B CA 1
ATOM 3027 C C . ARG B 1 140 ? 60.885 41.479 37.352 1.00 34.60 357 ARG B C 1
ATOM 3028 O O . ARG B 1 140 ? 59.972 42.305 37.469 1.00 34.57 357 ARG B O 1
ATOM 3036 N N . ALA B 1 141 ? 61.660 41.095 38.357 1.00 33.84 358 ALA B N 1
ATOM 3037 C CA . ALA B 1 141 ? 61.584 41.739 39.671 1.00 34.35 358 ALA B CA 1
ATOM 3038 C C . ALA B 1 141 ? 61.735 43.245 39.554 1.00 34.57 358 ALA B C 1
ATOM 3039 O O . ALA B 1 141 ? 62.441 43.749 38.655 1.00 33.89 358 ALA B O 1
ATOM 3041 N N . ASN B 1 142 ? 61.071 43.962 40.459 1.00 34.75 359 ASN B N 1
ATOM 3042 C CA . ASN B 1 142 ? 61.232 45.418 40.569 1.00 35.47 359 ASN B CA 1
ATOM 3043 C C . ASN B 1 142 ? 60.929 46.148 39.256 1.00 35.78 359 ASN B C 1
ATOM 3044 O O . ASN B 1 142 ? 61.629 47.098 38.896 1.00 35.19 359 ASN B O 1
ATOM 3049 N N . SER B 1 143 ? 59.903 45.704 38.529 1.00 35.78 360 SER B N 1
ATOM 3050 C CA . SER B 1 143 ? 59.561 46.355 37.255 1.00 36.32 360 SER B CA 1
ATOM 3051 C C . SER B 1 143 ? 58.389 47.324 37.435 1.00 35.57 360 SER B C 1
ATOM 3052 O O . SER B 1 143 ? 58.168 47.829 38.537 1.00 36.62 360 SER B O 1
ATOM 3055 N N . HIS B 1 144 ? 57.649 47.586 36.360 1.00 34.78 361 HIS B N 1
ATOM 3056 C CA . HIS B 1 144 ? 56.612 48.625 36.411 1.00 34.24 361 HIS B CA 1
ATOM 3057 C C . HIS B 1 144 ? 55.591 48.295 37.468 1.00 34.26 361 HIS B C 1
ATOM 3058 O O . HIS B 1 144 ? 55.204 47.128 37.634 1.00 33.80 361 HIS B O 1
ATOM 3065 N N . GLY B 1 145 ? 55.110 49.329 38.142 1.00 34.23 362 GLY B N 1
ATOM 3066 C CA . GLY B 1 145 ? 54.005 49.116 39.079 1.00 33.61 362 GLY B CA 1
ATOM 3067 C C . GLY B 1 145 ? 54.422 48.638 40.453 1.00 32.59 362 GLY B C 1
ATOM 3068 O O . GLY B 1 145 ? 55.572 48.785 40.863 1.00 33.28 362 GLY B O 1
ATOM 3069 N N . GLY B 1 146 ? 53.469 48.061 41.181 1.00 31.53 363 GLY B N 1
ATOM 3070 C CA . GLY B 1 146 ? 53.688 47.742 42.568 1.00 30.75 363 GLY B CA 1
ATOM 3071 C C . GLY B 1 146 ? 53.453 48.923 43.482 1.00 30.43 363 GLY B C 1
ATOM 3072 O O . GLY B 1 146 ? 52.775 49.893 43.104 1.00 29.89 363 GLY B O 1
ATOM 3073 N N . VAL B 1 147 ? 53.993 48.840 44.695 1.00 31.03 364 VAL B N 1
ATOM 3074 C CA . VAL B 1 147 ? 53.741 49.862 45.731 1.00 31.22 364 VAL B CA 1
ATOM 3075 C C . VAL B 1 147 ? 54.049 51.291 45.231 1.00 33.02 364 VAL B C 1
ATOM 3076 O O . VAL B 1 147 ? 54.957 51.504 44.429 1.00 32.32 364 VAL B O 1
ATOM 3080 N N . CYS B 1 148 ? 53.205 52.224 45.674 1.00 34.20 365 CYS B N 1
ATOM 3081 C CA . CYS B 1 148 ? 53.373 53.679 45.488 1.00 36.11 365 CYS B CA 1
ATOM 3082 C C . CYS B 1 148 ? 52.833 54.131 44.137 1.00 37.02 365 CYS B C 1
ATOM 3083 O O . CYS B 1 148 ? 53.269 53.626 43.097 1.00 37.75 365 CYS B O 1
ATOM 3086 N N . PRO B 1 149 ? 51.826 55.028 44.148 1.00 37.44 366 PRO B N 1
ATOM 3087 C CA . PRO B 1 149 ? 51.219 55.430 42.886 1.00 38.02 366 PRO B CA 1
ATOM 3088 C C . PRO B 1 149 ? 52.218 56.175 41.989 1.00 38.52 366 PRO B C 1
ATOM 3089 O O . PRO B 1 149 ? 52.945 57.063 42.441 1.00 39.52 366 PRO B O 1
ATOM 3093 N N . LYS B 1 150 ? 52.283 55.728 40.748 1.00 37.94 367 LYS B N 1
ATOM 3094 C CA . LYS B 1 150 ? 53.024 56.385 39.694 1.00 38.11 367 LYS B CA 1
ATOM 3095 C C . LYS B 1 150 ? 52.158 56.283 38.458 1.00 37.69 367 LYS B C 1
ATOM 3096 O O . LYS B 1 150 ? 51.721 55.181 38.056 1.00 38.13 367 LYS B O 1
ATOM 3098 N N . ALA B 1 151 ? 51.868 57.439 37.860 1.00 36.53 368 ALA B N 1
ATOM 3099 C CA . ALA B 1 151 ? 50.995 57.477 36.702 1.00 36.49 368 ALA B CA 1
ATOM 3100 C C . ALA B 1 151 ? 51.644 56.855 35.468 1.00 36.11 368 ALA B C 1
ATOM 3101 O O . ALA B 1 151 ? 52.824 57.097 35.186 1.00 36.49 368 ALA B O 1
ATOM 3103 N N . TYR B 1 152 ? 50.854 56.054 34.752 1.00 36.10 369 TYR B N 1
ATOM 3104 C CA . TYR B 1 152 ? 51.192 55.553 33.406 1.00 36.74 369 TYR B CA 1
ATOM 3105 C C . TYR B 1 152 ? 50.059 55.888 32.466 1.00 37.31 369 TYR B C 1
ATOM 3106 O O . TYR B 1 152 ? 48.930 55.471 32.691 1.00 36.62 369 TYR B O 1
ATOM 3115 N N . TYR B 1 153 ? 50.357 56.614 31.394 1.00 37.77 370 TYR B N 1
ATOM 3116 C CA . TYR B 1 153 ? 49.313 56.960 30.448 1.00 38.83 370 TYR B CA 1
ATOM 3117 C C . TYR B 1 153 ? 48.824 55.731 29.681 1.00 38.75 370 TYR B C 1
ATOM 3118 O O . TYR B 1 153 ? 49.617 54.974 29.111 1.00 38.75 370 TYR B O 1
ATOM 3127 N N . SER B 1 154 ? 47.509 55.523 29.694 1.00 37.87 371 SER B N 1
ATOM 3128 C CA . SER B 1 154 ? 46.890 54.448 28.962 1.00 38.46 371 SER B CA 1
ATOM 3129 C C . SER B 1 154 ? 46.285 54.961 27.643 1.00 40.06 371 SER B C 1
ATOM 3130 O O . SER B 1 154 ? 45.234 55.623 27.660 1.00 40.17 371 SER B O 1
ATOM 3133 N N . PRO B 1 155 ? 46.944 54.668 26.501 1.00 41.19 372 PRO B N 1
ATOM 3134 C CA . PRO B 1 155 ? 46.408 55.138 25.219 1.00 42.10 372 PRO B CA 1
ATOM 3135 C C . PRO B 1 155 ? 44.956 54.716 24.936 1.00 43.23 372 PRO B C 1
ATOM 3136 O O . PRO B 1 155 ? 44.153 55.573 24.539 1.00 43.89 372 PRO B O 1
ATOM 3140 N N . VAL B 1 156 ? 44.613 53.435 25.130 1.00 44.38 373 VAL B N 1
ATOM 3141 C CA . VAL B 1 156 ? 43.213 52.999 24.951 1.00 45.52 373 VAL B CA 1
ATOM 3142 C C . VAL B 1 156 ? 42.264 53.685 25.940 1.00 45.45 373 VAL B C 1
ATOM 3143 O O . VAL B 1 156 ? 41.121 53.979 25.596 1.00 45.37 373 VAL B O 1
ATOM 3147 N N . GLY B 1 157 ? 42.730 53.934 27.161 1.00 45.34 374 GLY B N 1
ATOM 3148 C CA . GLY B 1 157 ? 41.859 54.524 28.181 1.00 45.78 374 GLY B CA 1
ATOM 3149 C C . GLY B 1 157 ? 41.805 56.048 28.137 1.00 45.77 374 GLY B C 1
ATOM 3150 O O . GLY B 1 157 ? 40.993 56.679 28.839 1.00 45.79 374 GLY B O 1
ATOM 3151 N N . LYS B 1 158 ? 42.702 56.639 27.347 1.00 45.35 375 LYS B N 1
ATOM 3152 C CA . LYS B 1 158 ? 42.827 58.096 27.207 1.00 45.15 375 LYS B CA 1
ATOM 3153 C C . LYS B 1 158 ? 42.971 58.843 28.536 1.00 45.02 375 LYS B C 1
ATOM 3154 O O . LYS B 1 158 ? 42.487 59.965 28.692 1.00 45.42 375 LYS B O 1
ATOM 3160 N N . LYS B 1 159 ? 43.651 58.221 29.496 1.00 43.46 376 LYS B N 1
ATOM 3161 C CA . LYS B 1 159 ? 43.917 58.851 30.778 1.00 42.56 376 LYS B CA 1
ATOM 3162 C C . LYS B 1 159 ? 45.021 58.093 31.515 1.00 42.00 376 LYS B C 1
ATOM 3163 O O . LYS B 1 159 ? 45.382 56.975 31.108 1.00 42.49 376 LYS B O 1
ATOM 3169 N N . ASN B 1 160 ? 45.544 58.708 32.574 1.00 40.87 377 ASN B N 1
ATOM 3170 C CA . ASN B 1 160 ? 46.509 58.063 33.461 1.00 40.71 377 ASN B CA 1
ATOM 3171 C C . ASN B 1 160 ? 45.872 56.969 34.285 1.00 40.22 377 ASN B C 1
ATOM 3172 O O . ASN B 1 160 ? 44.777 57.146 34.864 1.00 40.25 377 ASN B O 1
ATOM 3177 N N . ILE B 1 161 ? 46.562 55.833 34.332 1.00 38.30 378 ILE B N 1
ATOM 3178 C CA . ILE B 1 161 ? 46.171 54.744 35.224 1.00 37.21 378 ILE B CA 1
ATOM 3179 C C . ILE B 1 161 ? 47.337 54.485 36.173 1.00 35.71 378 ILE B C 1
ATOM 3180 O O . ILE B 1 161 ? 48.404 55.092 36.020 1.00 36.03 378 ILE B O 1
ATOM 3185 N N . TYR B 1 162 ? 47.146 53.603 37.161 1.00 35.19 379 TYR B N 1
ATOM 3186 C CA . TYR B 1 162 ? 48.222 53.295 38.109 1.00 34.38 379 TYR B CA 1
ATOM 3187 C C . TYR B 1 162 ? 48.374 51.781 38.202 1.00 33.42 379 TYR B C 1
ATOM 3188 O O . TYR B 1 162 ? 47.387 51.043 38.074 1.00 33.40 379 TYR B O 1
ATOM 3197 N N . LEU B 1 163 ? 49.608 51.323 38.360 1.00 32.15 380 LEU B N 1
ATOM 3198 C CA . LEU B 1 163 ? 49.872 49.892 38.367 1.00 30.97 380 LEU B CA 1
ATOM 3199 C C . LEU B 1 163 ? 50.151 49.422 39.800 1.00 30.25 380 LEU B C 1
ATOM 3200 O O . LEU B 1 163 ? 50.812 48.387 40.003 1.00 30.13 380 LEU B O 1
ATOM 3205 N N . ASN B 1 164 ? 49.639 50.173 40.786 1.00 29.62 381 ASN B N 1
ATOM 3206 C CA . ASN B 1 164 ? 49.791 49.802 42.199 1.00 29.15 381 ASN B CA 1
ATOM 3207 C C . ASN B 1 164 ? 48.629 48.914 42.653 1.00 30.42 381 ASN B C 1
ATOM 3208 O O . ASN B 1 164 ? 47.949 49.232 43.647 1.00 31.10 381 ASN B O 1
ATOM 3213 N N . SER B 1 165 ? 48.442 47.805 41.941 1.00 30.40 382 SER B N 1
ATOM 3214 C CA . SER B 1 165 ? 47.216 47.008 42.068 1.00 30.28 382 SER B CA 1
ATOM 3215 C C . SER B 1 165 ? 47.428 45.512 41.959 1.00 30.71 382 SER B C 1
ATOM 3216 O O . SER B 1 165 ? 48.476 45.029 41.471 1.00 29.15 382 SER B O 1
ATOM 3219 N N . GLY B 1 166 ? 46.423 44.763 42.416 1.00 29.48 383 GLY B N 1
ATOM 3220 C CA . GLY B 1 166 ? 46.492 43.319 42.363 1.00 29.18 383 GLY B CA 1
ATOM 3221 C C . GLY B 1 166 ? 45.094 42.811 42.659 1.00 29.05 383 GLY B C 1
ATOM 3222 O O . GLY B 1 166 ? 44.223 43.599 43.023 1.00 28.66 383 GLY B O 1
ATOM 3223 N N . LEU B 1 167 ? 44.879 41.525 42.460 1.00 28.43 384 LEU B N 1
ATOM 3224 C CA . LEU B 1 167 ? 43.573 40.927 42.754 1.00 28.93 384 LEU B CA 1
ATOM 3225 C C . LEU B 1 167 ? 43.701 39.521 43.271 1.00 28.83 384 LEU B C 1
ATOM 3226 O O . LEU B 1 167 ? 44.667 38.826 42.953 1.00 28.62 384 LEU B O 1
ATOM 3231 N N . THR B 1 168 ? 42.699 39.096 44.052 1.00 29.17 385 THR B N 1
ATOM 3232 C CA . THR B 1 168 ? 42.617 37.738 44.590 1.00 29.56 385 THR B CA 1
ATOM 3233 C C . THR B 1 168 ? 41.215 37.251 44.294 1.00 29.87 385 THR B C 1
ATOM 3234 O O . THR B 1 168 ? 40.252 38.003 44.510 1.00 30.86 385 THR B O 1
ATOM 3238 N N . SER B 1 169 ? 41.106 36.025 43.802 1.00 30.72 386 SER B N 1
ATOM 3239 C CA . SER B 1 169 ? 39.804 35.359 43.756 1.00 31.89 386 SER B CA 1
ATOM 3240 C C . SER B 1 169 ? 39.761 34.216 44.751 1.00 32.43 386 SER B C 1
ATOM 3241 O O . SER B 1 169 ? 40.733 33.452 44.906 1.00 31.73 386 SER B O 1
ATOM 3244 N N . THR B 1 170 ? 38.608 34.080 45.411 1.00 33.22 387 THR B N 1
ATOM 3245 C CA . THR B 1 170 ? 38.460 33.020 46.405 1.00 33.84 387 THR B CA 1
ATOM 3246 C C . THR B 1 170 ? 37.593 31.859 45.890 1.00 35.19 387 THR B C 1
ATOM 3247 O O . THR B 1 170 ? 37.090 31.059 46.672 1.00 34.40 387 THR B O 1
ATOM 3251 N N . LYS B 1 171 ? 37.459 31.765 44.569 1.00 35.60 388 LYS B N 1
ATOM 3252 C CA . LYS B 1 171 ? 36.791 30.644 43.922 1.00 36.19 388 LYS B CA 1
ATOM 3253 C C . LYS B 1 171 ? 37.772 29.972 42.992 1.00 37.00 388 LYS B C 1
ATOM 3254 O O . LYS B 1 171 ? 38.498 30.656 42.260 1.00 36.32 388 LYS B O 1
ATOM 3260 N N . ASN B 1 172 ? 37.789 28.643 42.996 1.00 36.84 389 ASN B N 1
ATOM 3261 C CA . ASN B 1 172 ? 38.619 27.872 42.090 1.00 38.47 389 ASN B CA 1
ATOM 3262 C C . ASN B 1 172 ? 38.028 26.472 41.879 1.00 39.26 389 ASN B C 1
ATOM 3263 O O . ASN B 1 172 ? 37.643 25.810 42.838 1.00 40.17 389 ASN B O 1
ATOM 3268 N N . TYR B 1 173 ? 37.962 26.039 40.623 1.00 40.46 390 TYR B N 1
ATOM 3269 C CA . TYR B 1 173 ? 37.350 24.744 40.280 1.00 41.48 390 TYR B CA 1
ATOM 3270 C C . TYR B 1 173 ? 35.993 24.539 40.940 1.00 41.32 390 TYR B C 1
ATOM 3271 O O . TYR B 1 173 ? 35.732 23.495 41.551 1.00 42.63 390 TYR B O 1
ATOM 3280 N N . GLY B 1 174 ? 35.143 25.549 40.812 1.00 41.38 391 GLY B N 1
ATOM 3281 C CA . GLY B 1 174 ? 33.743 25.476 41.221 1.00 41.32 391 GLY B CA 1
ATOM 3282 C C . GLY B 1 174 ? 33.454 25.588 42.702 1.00 41.26 391 GLY B C 1
ATOM 3283 O O . GLY B 1 174 ? 32.293 25.502 43.113 1.00 41.58 391 GLY B O 1
ATOM 3284 N N . LYS B 1 175 ? 34.495 25.794 43.512 1.00 39.98 392 LYS B N 1
ATOM 3285 C CA . LYS B 1 175 ? 34.340 25.814 44.968 1.00 40.18 392 LYS B CA 1
ATOM 3286 C C . LYS B 1 175 ? 35.069 26.989 45.604 1.00 40.05 392 LYS B C 1
ATOM 3287 O O . LYS B 1 175 ? 35.987 27.574 44.992 1.00 39.89 392 LYS B O 1
ATOM 3289 N N . THR B 1 176 ? 34.641 27.332 46.819 1.00 38.99 393 THR B N 1
ATOM 3290 C CA . THR B 1 176 ? 35.307 28.349 47.639 1.00 38.18 393 THR B CA 1
ATOM 3291 C C . THR B 1 176 ? 36.603 27.746 48.157 1.00 36.84 393 THR B C 1
ATOM 3292 O O . THR B 1 176 ? 36.618 26.652 48.686 1.00 37.34 393 THR B O 1
ATOM 3296 N N . ILE B 1 177 ? 37.719 28.455 47.989 1.00 34.98 394 ILE B N 1
ATOM 3297 C CA . ILE B 1 177 ? 38.990 27.947 48.463 1.00 32.50 394 ILE B CA 1
ATOM 3298 C C . ILE B 1 177 ? 39.072 28.136 49.993 1.00 31.95 394 ILE B C 1
ATOM 3299 O O . ILE B 1 177 ? 38.337 28.955 50.553 1.00 31.47 394 ILE B O 1
ATOM 3304 N N . LEU B 1 178 ? 39.962 27.390 50.643 1.00 30.62 395 LEU B N 1
ATOM 3305 C CA . LEU B 1 178 ? 40.103 27.502 52.109 1.00 31.41 395 LEU B CA 1
ATOM 3306 C C . LEU B 1 178 ? 40.593 28.895 52.483 1.00 31.71 395 LEU B C 1
ATOM 3307 O O . LEU B 1 178 ? 41.332 29.530 51.700 1.00 31.09 395 LEU B O 1
ATOM 3312 N N . THR B 1 179 ? 40.208 29.383 53.670 1.00 31.22 396 THR B N 1
ATOM 3313 C CA . THR B 1 179 ? 40.712 30.712 54.072 1.00 32.03 396 THR B CA 1
ATOM 3314 C C . THR B 1 179 ? 42.229 30.715 54.175 1.00 31.26 396 THR B C 1
ATOM 3315 O O . THR B 1 179 ? 42.863 31.736 53.849 1.00 30.35 396 THR B O 1
ATOM 3319 N N . LYS B 1 180 ? 42.823 29.612 54.624 1.00 29.38 397 LYS B N 1
ATOM 3320 C CA . LYS B 1 180 ? 44.306 29.561 54.681 1.00 28.38 397 LYS B CA 1
ATOM 3321 C C . LYS B 1 180 ? 44.899 29.717 53.269 1.00 29.56 397 LYS B C 1
ATOM 3322 O O . LYS B 1 180 ? 45.962 30.318 53.097 1.00 29.21 397 LYS B O 1
ATOM 3328 N N . GLU B 1 181 ? 44.210 29.166 52.268 1.00 29.28 398 GLU B N 1
ATOM 3329 C CA . GLU B 1 181 ? 44.624 29.311 50.867 1.00 29.81 398 GLU B CA 1
ATOM 3330 C C . GLU B 1 181 ? 44.475 30.764 50.384 1.00 28.95 398 GLU B C 1
ATOM 3331 O O . GLU B 1 181 ? 45.405 31.301 49.725 1.00 30.05 398 GLU B O 1
ATOM 3337 N N . ALA B 1 182 ? 43.338 31.387 50.703 1.00 28.55 399 ALA B N 1
ATOM 3338 C CA . ALA B 1 182 ? 43.052 32.765 50.274 1.00 28.38 399 ALA B CA 1
ATOM 3339 C C . ALA B 1 182 ? 44.138 33.682 50.852 1.00 28.28 399 ALA B C 1
ATOM 3340 O O . ALA B 1 182 ? 44.661 34.585 50.150 1.00 28.12 399 ALA B O 1
ATOM 3342 N N . ASP B 1 183 ? 44.485 33.456 52.127 1.00 26.78 400 ASP B N 1
ATOM 3343 C CA . ASP B 1 183 ? 45.506 34.309 52.774 1.00 28.26 400 ASP B CA 1
ATOM 3344 C C . ASP B 1 183 ? 46.800 34.293 51.952 1.00 27.98 400 ASP B C 1
ATOM 3345 O O . ASP B 1 183 ? 47.479 35.339 51.777 1.00 28.77 400 ASP B O 1
ATOM 3350 N N . LEU B 1 184 ? 47.154 33.111 51.481 1.00 28.34 401 LEU B N 1
ATOM 3351 C CA . LEU B 1 184 ? 48.432 32.951 50.765 1.00 29.04 401 LEU B CA 1
ATOM 3352 C C . LEU B 1 184 ? 48.350 33.526 49.350 1.00 28.43 401 LEU B C 1
ATOM 3353 O O . LEU B 1 184 ? 49.342 34.022 48.809 1.00 27.38 401 LEU B O 1
ATOM 3358 N N . VAL B 1 185 ? 47.165 33.477 48.745 1.00 27.93 402 VAL B N 1
ATOM 3359 C CA . VAL B 1 185 ? 46.990 34.119 47.432 1.00 27.83 402 VAL B CA 1
ATOM 3360 C C . VAL B 1 185 ? 47.298 35.611 47.592 1.00 27.44 402 VAL B C 1
ATOM 3361 O O . VAL B 1 185 ? 48.142 36.185 46.887 1.00 26.12 402 VAL B O 1
ATOM 3365 N N . THR B 1 186 ? 46.631 36.247 48.540 1.00 26.93 403 THR B N 1
ATOM 3366 C CA . THR B 1 186 ? 46.839 37.691 48.732 1.00 26.98 403 THR B CA 1
ATOM 3367 C C . THR B 1 186 ? 48.283 37.984 49.135 1.00 26.63 403 THR B C 1
ATOM 3368 O O . THR B 1 186 ? 48.863 39.007 48.693 1.00 26.80 403 THR B O 1
ATOM 3372 N N . THR B 1 187 ? 48.858 37.142 49.994 1.00 24.98 404 THR B N 1
ATOM 3373 C CA . THR B 1 187 ? 50.281 37.354 50.394 1.00 25.37 404 THR B CA 1
ATOM 3374 C C . THR B 1 187 ? 51.178 37.334 49.148 1.00 25.78 404 THR B C 1
ATOM 3375 O O . THR B 1 187 ? 52.038 38.210 48.968 1.00 24.93 404 THR B O 1
ATOM 3379 N N . HIS B 1 188 ? 50.928 36.357 48.275 1.00 25.66 405 HIS B N 1
ATOM 3380 C CA . HIS B 1 188 ? 51.717 36.189 47.024 1.00 25.95 405 HIS B CA 1
ATOM 3381 C C . HIS B 1 188 ? 51.566 37.391 46.095 1.00 26.58 405 HIS B C 1
ATOM 3382 O O . HIS B 1 188 ? 52.560 37.953 45.565 1.00 27.22 405 HIS B O 1
ATOM 3389 N N . GLU B 1 189 ? 50.322 37.820 45.892 1.00 25.55 406 GLU B N 1
ATOM 3390 C CA . GLU B 1 189 ? 50.042 38.966 45.001 1.00 25.64 406 GLU B CA 1
ATOM 3391 C C . GLU B 1 189 ? 50.662 40.250 45.559 1.00 25.62 406 GLU B C 1
ATOM 3392 O O . GLU B 1 189 ? 51.305 40.997 44.806 1.00 26.38 406 GLU B O 1
ATOM 3398 N N . LEU B 1 190 ? 50.484 40.495 46.864 1.00 25.22 407 LEU B N 1
ATOM 3399 C CA . LEU B 1 190 ? 51.160 41.635 47.507 1.00 25.23 407 LEU B CA 1
ATOM 3400 C C . LEU B 1 190 ? 52.681 41.485 47.389 1.00 25.39 407 LEU B C 1
ATOM 3401 O O . LEU B 1 190 ? 53.396 42.487 47.287 1.00 26.08 407 LEU B O 1
ATOM 3406 N N . GLY B 1 191 ? 53.169 40.255 47.337 1.00 24.99 408 GLY B N 1
ATOM 3407 C CA . GLY B 1 191 ? 54.626 40.034 47.219 1.00 26.73 408 GLY B CA 1
ATOM 3408 C C . GLY B 1 191 ? 55.097 40.607 45.885 1.00 26.54 408 GLY B C 1
ATOM 3409 O O . GLY B 1 191 ? 56.100 41.341 45.841 1.00 27.18 408 GLY B O 1
ATOM 3410 N N . HIS B 1 192 ? 54.381 40.305 44.8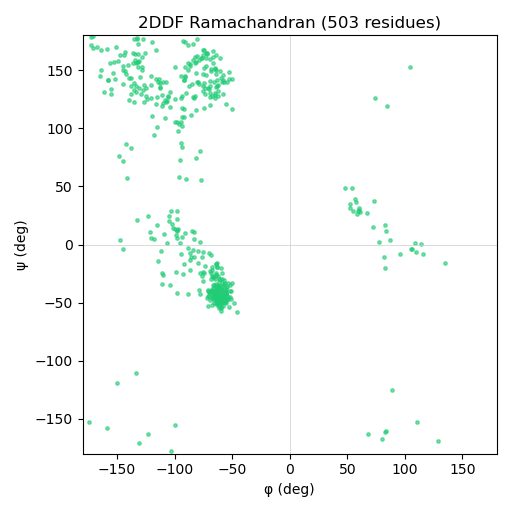01 1.00 26.59 409 HIS B N 1
ATOM 3411 C CA . HIS B 1 192 ? 54.643 40.986 43.497 1.00 27.51 409 HIS B CA 1
ATOM 3412 C C . HIS B 1 192 ? 54.598 42.512 43.611 1.00 28.10 409 HIS B C 1
ATOM 3413 O O . HIS B 1 192 ? 55.495 43.223 43.120 1.00 29.16 409 HIS B O 1
ATOM 3420 N N . ASN B 1 193 ? 53.562 43.033 44.273 1.00 27.31 410 ASN B N 1
ATOM 3421 C CA . ASN B 1 193 ? 53.470 44.494 44.475 1.00 28.00 410 ASN B CA 1
ATOM 3422 C C . ASN B 1 193 ? 54.694 45.095 45.167 1.00 28.42 410 ASN B C 1
ATOM 3423 O O . ASN B 1 193 ? 55.113 46.229 44.865 1.00 29.08 410 ASN B O 1
ATOM 3428 N N . PHE B 1 194 ? 55.218 44.369 46.148 1.00 28.14 411 PHE B N 1
ATOM 3429 C CA . PHE B 1 194 ? 56.413 44.769 46.891 1.00 28.89 411 PHE B CA 1
ATOM 3430 C C . PHE B 1 194 ? 57.701 44.485 46.065 1.00 30.01 411 PHE B C 1
ATOM 3431 O O . PHE B 1 194 ? 58.814 44.762 46.551 1.00 31.82 411 PHE B O 1
ATOM 3439 N N . GLY B 1 195 ? 57.539 43.977 44.840 1.00 30.33 412 GLY B N 1
ATOM 3440 C CA . GLY B 1 195 ? 58.655 43.892 43.850 1.00 30.66 412 GLY B CA 1
ATOM 3441 C C . GLY B 1 195 ? 59.191 42.511 43.528 1.00 32.28 412 GLY B C 1
ATOM 3442 O O . GLY B 1 195 ? 60.015 42.368 42.602 1.00 32.22 412 GLY B O 1
ATOM 3443 N N . ALA B 1 196 ? 58.713 41.484 44.247 1.00 31.64 413 ALA B N 1
ATOM 3444 C CA . ALA B 1 196 ? 59.229 40.110 44.058 1.00 32.49 413 ALA B CA 1
ATOM 3445 C C . ALA B 1 196 ? 58.763 39.467 42.751 1.00 32.50 413 ALA B C 1
ATOM 3446 O O . ALA B 1 196 ? 57.647 39.709 42.292 1.00 31.28 413 ALA B O 1
ATOM 3448 N N . GLU B 1 197 ? 59.638 38.641 42.146 1.00 32.05 414 GLU B N 1
ATOM 3449 C CA . GLU B 1 197 ? 59.225 37.780 41.054 1.00 32.79 414 GLU B CA 1
ATOM 3450 C C . GLU B 1 197 ? 59.089 36.370 41.658 1.00 31.90 414 GLU B C 1
ATOM 3451 O O . GLU B 1 197 ? 59.276 36.178 42.852 1.00 31.24 414 GLU B O 1
ATOM 3457 N N . HIS B 1 198 ? 58.772 35.383 40.845 1.00 31.50 415 HIS B N 1
ATOM 3458 C CA . HIS B 1 198 ? 58.621 34.041 41.400 1.00 31.09 415 HIS B CA 1
ATOM 3459 C C . HIS B 1 198 ? 59.918 33.431 41.875 1.00 31.74 415 HIS B C 1
ATOM 3460 O O . HIS B 1 198 ? 60.987 33.749 41.327 1.00 31.33 415 HIS B O 1
ATOM 3467 N N . ASP B 1 199 ? 59.805 32.556 42.879 1.00 30.86 416 ASP B N 1
ATOM 3468 C CA . ASP B 1 199 ? 60.918 31.663 43.271 1.00 31.64 416 ASP B CA 1
ATOM 3469 C C . ASP B 1 199 ? 61.173 30.675 42.139 1.00 32.07 416 ASP B C 1
ATOM 3470 O O . ASP B 1 199 ? 60.278 30.420 41.337 1.00 31.50 416 ASP B O 1
ATOM 3475 N N . PRO B 1 200 ? 62.411 30.125 42.068 1.00 32.75 417 PRO B N 1
ATOM 3476 C CA . PRO B 1 200 ? 62.703 29.102 41.057 1.00 32.98 417 PRO B CA 1
ATOM 3477 C C . PRO B 1 200 ? 61.960 27.797 41.335 1.00 33.00 417 PRO B C 1
ATOM 3478 O O . PRO B 1 200 ? 61.724 27.462 42.489 1.00 32.95 417 PRO B O 1
ATOM 3482 N N . ASP B 1 201 ? 61.622 27.054 40.292 1.00 33.47 418 ASP B N 1
ATOM 3483 C CA . ASP B 1 201 ? 60.915 25.780 40.471 1.00 33.80 418 ASP B CA 1
ATOM 3484 C C . ASP B 1 201 ? 61.890 24.663 40.849 1.00 34.90 418 ASP B C 1
ATOM 3485 O O . ASP B 1 201 ? 63.100 24.794 40.634 1.00 35.39 418 ASP B O 1
ATOM 3490 N N . GLY B 1 202 ? 61.367 23.562 41.384 1.00 34.58 419 GLY B N 1
ATOM 3491 C CA . GLY B 1 202 ? 62.222 22.404 41.678 1.00 34.78 419 GLY B CA 1
ATOM 3492 C C . GLY B 1 202 ? 62.857 22.418 43.055 1.00 35.30 419 GLY B C 1
ATOM 3493 O O . GLY B 1 202 ? 62.159 22.516 44.087 1.00 35.88 419 GLY B O 1
ATOM 3494 N N . LEU B 1 203 ? 64.182 22.303 43.081 1.00 33.54 420 LEU B N 1
ATOM 3495 C CA . LEU B 1 203 ? 64.935 22.378 44.323 1.00 32.95 420 LEU B CA 1
ATOM 3496 C C . LEU B 1 203 ? 66.044 23.418 44.165 1.00 32.65 420 LEU B C 1
ATOM 3497 O O . LEU B 1 203 ? 66.768 23.396 43.166 1.00 31.79 420 LEU B O 1
ATOM 3502 N N . ALA B 1 204 ? 66.180 24.305 45.159 1.00 32.56 421 ALA B N 1
ATOM 3503 C CA . ALA B 1 204 ? 67.127 25.412 45.132 1.00 32.85 421 ALA B CA 1
ATOM 3504 C C . ALA B 1 204 ? 67.089 26.060 46.528 1.00 33.88 421 ALA B C 1
ATOM 3505 O O . ALA B 1 204 ? 66.259 25.695 47.367 1.00 34.25 421 ALA B O 1
ATOM 3507 N N . GLU B 1 205 ? 68.001 26.979 46.785 1.00 34.84 422 GLU B N 1
ATOM 3508 C CA . GLU B 1 205 ? 67.990 27.683 48.063 1.00 36.49 422 GLU B CA 1
ATOM 3509 C C . GLU B 1 205 ? 66.615 28.327 48.309 1.00 36.70 422 GLU B C 1
ATOM 3510 O O . GLU B 1 205 ? 66.129 28.341 49.452 1.00 36.49 422 GLU B O 1
ATOM 3516 N N . CYS B 1 206 ? 65.995 28.823 47.234 1.00 35.89 423 CYS B N 1
ATOM 3517 C CA . CYS B 1 206 ? 64.718 29.538 47.339 1.00 36.16 423 CYS B CA 1
ATOM 3518 C C . CYS B 1 206 ? 63.520 28.644 47.022 1.00 36.64 423 CYS B C 1
ATOM 3519 O O . CYS B 1 206 ? 62.388 29.139 46.872 1.00 36.97 423 CYS B O 1
ATOM 3522 N N . ALA B 1 207 ? 63.772 27.332 46.965 1.00 35.86 424 ALA B N 1
ATOM 3523 C CA . ALA B 1 207 ? 62.711 26.336 46.825 1.00 36.38 424 ALA B CA 1
ATOM 3524 C C . ALA B 1 207 ? 63.156 25.057 47.551 1.00 37.33 424 ALA B C 1
ATOM 3525 O O . ALA B 1 207 ? 63.598 24.093 46.928 1.00 37.00 424 ALA B O 1
ATOM 3527 N N . PRO B 1 208 ? 63.085 25.065 48.887 1.00 38.80 425 PRO B N 1
ATOM 3528 C CA . PRO B 1 208 ? 63.538 23.948 49.714 1.00 39.78 425 PRO B CA 1
ATOM 3529 C C . PRO B 1 208 ? 62.693 22.698 49.544 1.00 41.59 425 PRO B C 1
ATOM 3530 O O . PRO B 1 208 ? 61.568 22.765 49.050 1.00 41.11 425 PRO B O 1
ATOM 3534 N N . ASN B 1 209 ? 63.246 21.553 49.946 1.00 44.50 426 ASN B N 1
ATOM 3535 C CA . ASN B 1 209 ? 62.490 20.307 49.969 1.00 47.01 426 ASN B CA 1
ATOM 3536 C C . ASN B 1 209 ? 61.519 20.273 51.164 1.00 48.06 426 ASN B C 1
ATOM 3537 O O . ASN B 1 209 ? 61.623 21.089 52.082 1.00 48.21 426 ASN B O 1
ATOM 3542 N N . GLU B 1 210 ? 60.592 19.321 51.145 1.00 50.07 427 GLU B N 1
ATOM 3543 C CA . GLU B 1 210 ? 59.596 19.165 52.207 1.00 51.36 427 GLU B CA 1
ATOM 3544 C C . GLU B 1 210 ? 60.242 18.976 53.580 1.00 52.44 427 GLU B C 1
ATOM 3545 O O . GLU B 1 210 ? 59.859 19.641 54.554 1.00 52.79 427 GLU B O 1
ATOM 3547 N N . ASP B 1 211 ? 61.233 18.089 53.658 1.00 53.23 428 ASP B N 1
ATOM 3548 C CA . ASP B 1 211 ? 61.955 17.848 54.903 1.00 53.98 428 ASP B CA 1
ATOM 3549 C C . ASP B 1 211 ? 62.435 19.160 55.518 1.00 53.91 428 ASP B C 1
ATOM 3550 O O . ASP B 1 211 ? 62.476 19.312 56.748 1.00 54.63 428 ASP B O 1
ATOM 3555 N N . GLN B 1 212 ? 62.773 20.115 54.655 1.00 53.17 429 GLN B N 1
ATOM 3556 C CA . GLN B 1 212 ? 63.297 21.402 55.091 1.00 52.33 429 GLN B CA 1
ATOM 3557 C C . GLN B 1 212 ? 62.242 22.516 55.153 1.00 50.87 429 GLN B C 1
ATOM 3558 O O . GLN B 1 212 ? 62.591 23.684 55.297 1.00 50.62 429 GLN B O 1
ATOM 3564 N N . GLY B 1 213 ? 60.968 22.148 55.038 1.00 49.36 430 GLY B N 1
ATOM 3565 C CA . GLY B 1 213 ? 59.870 23.105 55.215 1.00 46.91 430 GLY B CA 1
ATOM 3566 C C . GLY B 1 213 ? 59.002 23.387 53.998 1.00 45.04 430 GLY B C 1
ATOM 3567 O O . GLY B 1 213 ? 57.976 24.061 54.111 1.00 45.15 430 GLY B O 1
ATOM 3568 N N . GLY B 1 214 ? 59.404 22.884 52.832 1.00 42.73 431 GLY B N 1
ATOM 3569 C CA . GLY B 1 214 ? 58.645 23.110 51.601 1.00 39.71 431 GLY B CA 1
ATOM 3570 C C . GLY B 1 214 ? 58.912 24.470 50.978 1.00 37.34 431 GLY B C 1
ATOM 3571 O O . GLY B 1 214 ? 59.843 25.176 51.356 1.00 37.33 431 GLY B O 1
ATOM 3572 N N . LYS B 1 215 ? 58.080 24.838 50.019 1.00 36.17 432 LYS B N 1
ATOM 3573 C CA . LYS B 1 215 ? 58.286 26.077 49.247 1.00 35.05 432 LYS B CA 1
ATOM 3574 C C . LYS B 1 215 ? 57.838 27.331 50.007 1.00 34.33 432 LYS B C 1
ATOM 3575 O O . LYS B 1 215 ? 57.025 27.258 50.939 1.00 34.61 432 LYS B O 1
ATOM 3581 N N . TYR B 1 216 ? 58.389 28.467 49.584 1.00 32.42 433 TYR B N 1
ATOM 3582 C CA . TYR B 1 216 ? 58.039 29.785 50.100 1.00 32.15 433 TYR B CA 1
ATOM 3583 C C . TYR B 1 216 ? 56.879 30.351 49.310 1.00 30.77 433 TYR B C 1
ATOM 3584 O O . TYR B 1 216 ? 56.485 29.802 48.279 1.00 30.37 433 TYR B O 1
ATOM 3593 N N . VAL B 1 217 ? 56.344 31.470 49.793 1.00 30.10 434 VAL B N 1
ATOM 3594 C CA . VAL B 1 217 ? 55.073 31.971 49.299 1.00 29.64 434 VAL B CA 1
ATOM 3595 C C . VAL B 1 217 ? 55.112 32.427 47.845 1.00 29.08 434 VAL B C 1
ATOM 3596 O O . VAL B 1 217 ? 54.088 32.409 47.157 1.00 29.27 434 VAL B O 1
ATOM 3600 N N . MET B 1 218 ? 56.273 32.870 47.378 1.00 28.81 435 MET B N 1
ATOM 3601 C CA . MET B 1 218 ? 56.388 33.276 45.974 1.00 28.63 435 MET B CA 1
ATOM 3602 C C . MET B 1 218 ? 56.643 32.131 44.958 1.00 29.35 435 MET B C 1
ATOM 3603 O O . MET B 1 218 ? 56.920 32.397 43.761 1.00 29.34 435 MET B O 1
ATOM 3608 N N . TYR B 1 219 ? 56.513 30.884 45.406 1.00 29.83 436 TYR B N 1
ATOM 3609 C CA . TYR B 1 219 ? 56.561 29.750 44.474 1.00 30.82 436 TYR B CA 1
ATOM 3610 C C . TYR B 1 219 ? 55.449 29.902 43.429 1.00 30.85 436 TYR B C 1
ATOM 3611 O O . TYR B 1 219 ? 54.358 30.390 43.771 1.00 31.18 436 TYR B O 1
ATOM 3620 N N . PRO B 1 220 ? 55.719 29.575 42.134 1.00 30.88 437 PRO B N 1
ATOM 3621 C CA . PRO B 1 220 ? 54.704 29.846 41.097 1.00 31.67 437 PRO B CA 1
ATOM 3622 C C . PRO B 1 220 ? 53.431 29.014 41.157 1.00 32.67 437 PRO B C 1
ATOM 3623 O O . PRO B 1 220 ? 52.372 29.432 40.661 1.00 32.20 437 PRO B O 1
ATOM 3627 N N . ILE B 1 221 ? 53.553 27.845 41.766 1.00 33.29 438 ILE B N 1
ATOM 3628 C CA . ILE B 1 221 ? 52.422 26.969 41.983 1.00 35.19 438 ILE B CA 1
ATOM 3629 C C . ILE B 1 221 ? 52.007 27.201 43.414 1.00 35.54 438 ILE B C 1
ATOM 3630 O O . ILE B 1 221 ? 52.818 27.123 44.331 1.00 35.18 438 ILE B O 1
ATOM 3635 N N . ALA B 1 222 ? 50.730 27.530 43.584 1.00 37.15 439 ALA B N 1
ATOM 3636 C CA . ALA B 1 222 ? 50.231 28.045 44.842 1.00 38.23 439 ALA B CA 1
ATOM 3637 C C . ALA B 1 222 ? 50.527 27.109 45.997 1.00 39.64 439 ALA B C 1
ATOM 3638 O O . ALA B 1 222 ? 50.095 25.947 45.997 1.00 40.10 439 ALA B O 1
ATOM 3640 N N . VAL B 1 223 ? 51.252 27.614 46.985 1.00 40.50 440 VAL B N 1
ATOM 3641 C CA . VAL B 1 223 ? 51.494 26.836 48.198 1.00 42.72 440 VAL B CA 1
ATOM 3642 C C . VAL B 1 223 ? 50.161 26.570 48.892 1.00 44.68 440 VAL B C 1
ATOM 3643 O O . VAL B 1 223 ? 49.308 27.466 48.977 1.00 45.31 440 VAL B O 1
ATOM 3647 N N . SER B 1 224 ? 49.978 25.332 49.353 1.00 46.54 441 SER B N 1
ATOM 3648 C CA . SER B 1 224 ? 48.721 24.923 49.985 1.00 47.99 441 SER B CA 1
ATOM 3649 C C . SER B 1 224 ? 48.596 25.497 51.394 1.00 48.51 441 SER B C 1
ATOM 3650 O O . SER B 1 224 ? 47.484 25.668 51.892 1.00 49.47 441 SER B O 1
ATOM 3653 N N . GLY B 1 225 ? 49.734 25.800 52.026 1.00 48.63 442 GLY B N 1
ATOM 3654 C CA . GLY B 1 225 ? 49.767 26.244 53.423 1.00 48.08 442 GLY B CA 1
ATOM 3655 C C . GLY B 1 225 ? 50.037 25.085 54.380 1.00 48.33 442 GLY B C 1
ATOM 3656 O O . GLY B 1 225 ? 50.252 25.296 55.578 1.00 48.23 442 GLY B O 1
ATOM 3657 N N . ASP B 1 226 ? 50.030 23.867 53.825 1.00 47.92 443 ASP B N 1
ATOM 3658 C CA . ASP B 1 226 ? 50.271 22.605 54.546 1.00 48.14 443 ASP B CA 1
ATOM 3659 C C . ASP B 1 226 ? 51.699 22.429 55.054 1.00 47.40 443 ASP B C 1
ATOM 3660 O O . ASP B 1 226 ? 51.967 21.465 55.773 1.00 47.41 443 ASP B O 1
ATOM 3665 N N . HIS B 1 227 ? 52.618 23.309 54.649 1.00 45.96 444 HIS B N 1
ATOM 3666 C CA . HIS B 1 227 ? 54.034 23.171 55.003 1.00 45.25 444 HIS B CA 1
ATOM 3667 C C . HIS B 1 227 ? 54.602 24.450 55.612 1.00 44.23 444 HIS B C 1
ATOM 3668 O O . HIS B 1 227 ? 54.158 25.558 55.296 1.00 43.54 444 HIS B O 1
ATOM 3675 N N . GLU B 1 228 ? 55.623 24.298 56.447 1.00 43.80 445 GLU B N 1
ATOM 3676 C CA . GLU B 1 228 ? 56.184 25.411 57.238 1.00 43.04 445 GLU B CA 1
ATOM 3677 C C . GLU B 1 228 ? 56.643 26.670 56.484 1.00 42.75 445 GLU B C 1
ATOM 3678 O O . GLU B 1 228 ? 56.360 27.792 56.916 1.00 43.18 445 GLU B O 1
ATOM 3680 N N . ASN B 1 229 ? 57.355 26.515 55.367 1.00 40.50 446 ASN B N 1
ATOM 3681 C CA . ASN B 1 229 ? 57.860 27.696 54.667 1.00 38.45 446 ASN B CA 1
ATOM 3682 C C . ASN B 1 229 ? 56.779 28.436 53.863 1.00 36.59 446 ASN B C 1
ATOM 3683 O O . ASN B 1 229 ? 57.044 29.521 53.353 1.00 35.64 446 ASN B O 1
ATOM 3688 N N . ASN B 1 230 ? 55.612 27.816 53.716 1.00 35.88 447 ASN B N 1
ATOM 3689 C CA . ASN B 1 230 ? 54.555 28.300 52.819 1.00 37.09 447 ASN B CA 1
ATOM 3690 C C . ASN B 1 230 ? 54.099 29.723 53.167 1.00 37.49 447 ASN B C 1
ATOM 3691 O O . ASN B 1 230 ? 53.726 30.497 52.284 1.00 38.59 447 ASN B O 1
ATOM 3696 N N . LYS B 1 231 ? 54.134 30.051 54.451 1.00 37.94 448 LYS B N 1
ATOM 3697 C CA . LYS B 1 231 ? 53.757 31.372 54.967 1.00 40.04 448 LYS B CA 1
ATOM 3698 C C . LYS B 1 231 ? 54.994 32.260 55.206 1.00 39.17 448 LYS B C 1
ATOM 3699 O O . LYS B 1 231 ? 54.994 33.129 56.100 1.00 40.58 448 LYS B O 1
ATOM 3705 N N . MET B 1 232 ? 56.057 32.036 54.428 1.00 37.91 449 MET B N 1
ATOM 3706 C CA . MET B 1 232 ? 57.298 32.774 54.580 1.00 37.79 449 MET B CA 1
ATOM 3707 C C . MET B 1 232 ? 57.834 33.197 53.211 1.00 35.13 449 MET B C 1
ATOM 3708 O O . MET B 1 232 ? 57.489 32.585 52.203 1.00 33.45 449 MET B O 1
ATOM 3713 N N . PHE B 1 233 ? 58.648 34.244 53.199 1.00 34.11 450 PHE B N 1
ATOM 3714 C CA . PHE B 1 233 ? 59.367 34.679 51.991 1.00 33.68 450 PHE B CA 1
ATOM 3715 C C . PHE B 1 233 ? 60.759 34.035 51.887 1.00 34.07 450 PHE B C 1
ATOM 3716 O O . PHE B 1 233 ? 61.472 33.888 52.891 1.00 35.06 450 PHE B O 1
ATOM 3724 N N . SER B 1 234 ? 61.140 33.678 50.661 1.00 33.57 451 SER B N 1
ATOM 3725 C CA . SER B 1 234 ? 62.473 33.111 50.387 1.00 34.31 451 SER B CA 1
ATOM 3726 C C . SER B 1 234 ? 63.552 34.186 50.439 1.00 34.39 451 SER B C 1
ATOM 3727 O O . SER B 1 234 ? 63.261 35.382 50.407 1.00 34.41 451 SER B O 1
ATOM 3730 N N . GLN B 1 235 ? 64.821 33.774 50.464 1.00 35.82 452 GLN B N 1
ATOM 3731 C CA . GLN B 1 235 ? 65.918 34.741 50.251 1.00 36.50 452 GLN B CA 1
ATOM 3732 C C . GLN B 1 235 ? 65.817 35.544 48.950 1.00 35.81 452 GLN B C 1
ATOM 3733 O O . GLN B 1 235 ? 66.114 36.735 48.926 1.00 36.48 452 GLN B O 1
ATOM 3739 N N . CYS B 1 236 ? 65.411 34.894 47.864 1.00 35.51 453 CYS B N 1
ATOM 3740 C CA . CYS B 1 236 ? 65.251 35.571 46.586 1.00 36.36 453 CYS B CA 1
ATOM 3741 C C . CYS B 1 236 ? 64.205 36.691 46.711 1.00 34.54 453 CYS B C 1
ATOM 3742 O O . CYS B 1 236 ? 64.427 37.810 46.242 1.00 34.70 453 CYS B O 1
ATOM 3745 N N . SER B 1 237 ? 63.063 36.372 47.326 1.0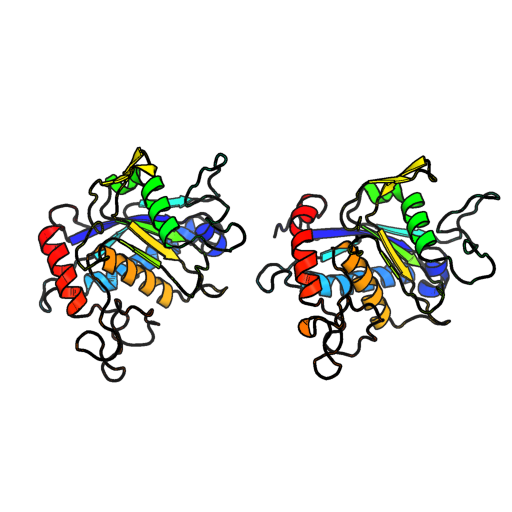0 33.54 454 SER B N 1
ATOM 3746 C CA . SER B 1 237 ? 62.003 37.386 47.518 1.00 32.61 454 SER B CA 1
ATOM 3747 C C . SER B 1 237 ? 62.456 38.570 48.369 1.00 32.66 454 SER B C 1
ATOM 3748 O O . SER B 1 237 ? 62.191 39.735 48.053 1.00 32.40 454 SER B O 1
ATOM 3751 N N . LYS B 1 238 ? 63.143 38.250 49.443 1.00 33.25 455 LYS B N 1
ATOM 3752 C CA . LYS B 1 238 ? 63.650 39.264 50.368 1.00 34.90 455 LYS B CA 1
ATOM 3753 C C . LYS B 1 238 ? 64.603 40.234 49.679 1.00 36.00 455 LYS B C 1
ATOM 3754 O O . LYS B 1 238 ? 64.583 41.422 49.967 1.00 36.65 455 LYS B O 1
ATOM 3760 N N . GLN B 1 239 ? 65.441 39.720 48.781 1.00 36.78 456 GLN B N 1
ATOM 3761 C CA . GLN B 1 239 ? 66.385 40.545 48.029 1.00 37.59 456 GLN B CA 1
ATOM 3762 C C . GLN B 1 239 ? 65.660 41.592 47.175 1.00 37.14 456 GLN B C 1
ATOM 3763 O O . GLN B 1 239 ? 66.021 42.771 47.179 1.00 37.19 456 GLN B O 1
ATOM 3769 N N . SER B 1 240 ? 64.626 41.164 46.452 1.00 35.48 457 SER B N 1
ATOM 3770 C CA . SER B 1 240 ? 63.892 42.085 45.586 1.00 35.38 457 SER B CA 1
ATOM 3771 C C . SER B 1 240 ? 63.104 43.063 46.453 1.00 34.87 457 SER B C 1
ATOM 3772 O O . SER B 1 240 ? 63.094 44.262 46.192 1.00 35.47 457 SER B O 1
ATOM 3775 N N . ILE B 1 241 ? 62.458 42.543 47.491 1.00 34.38 458 ILE B N 1
ATOM 3776 C CA . ILE B 1 241 ? 61.595 43.373 48.349 1.00 33.79 458 ILE B CA 1
ATOM 3777 C C . ILE B 1 241 ? 62.400 44.384 49.175 1.00 35.73 458 ILE B C 1
ATOM 3778 O O . ILE B 1 241 ? 61.997 45.540 49.299 1.00 36.52 458 ILE B O 1
ATOM 3783 N N . TYR B 1 242 ? 63.538 43.953 49.706 1.00 37.54 459 TYR B N 1
ATOM 3784 C CA . TYR B 1 242 ? 64.430 44.877 50.396 1.00 39.52 459 TYR B CA 1
ATOM 3785 C C . TYR B 1 242 ? 64.750 46.067 49.487 1.00 39.70 459 TYR B C 1
ATOM 3786 O O . TYR B 1 242 ? 64.686 47.206 49.930 1.00 40.97 459 TYR B O 1
ATOM 3795 N N . LYS B 1 243 ? 65.055 45.812 48.213 1.00 39.71 460 LYS B N 1
ATOM 3796 C CA . LYS B 1 243 ? 65.320 46.882 47.254 1.00 39.57 460 LYS B CA 1
ATOM 3797 C C . LYS B 1 243 ? 64.138 47.852 47.134 1.00 39.27 460 LYS B C 1
ATOM 3798 O O . LYS B 1 243 ? 64.323 49.058 47.156 1.00 39.40 460 LYS B O 1
ATOM 3800 N N . THR B 1 244 ? 62.920 47.313 46.999 1.00 38.16 461 THR B N 1
ATOM 3801 C CA . THR B 1 244 ? 61.711 48.129 46.988 1.00 38.42 461 THR B CA 1
ATOM 3802 C C . THR B 1 244 ? 61.632 48.993 48.254 1.00 39.42 461 THR B C 1
ATOM 3803 O O . THR B 1 244 ? 61.439 50.213 48.180 1.00 38.60 461 THR B O 1
ATOM 3807 N N . ILE B 1 245 ? 61.805 48.356 49.405 1.00 39.83 462 ILE B N 1
ATOM 3808 C CA . ILE B 1 245 ? 61.608 49.024 50.677 1.00 42.47 462 ILE B CA 1
ATOM 3809 C C . ILE B 1 245 ? 62.591 50.166 50.830 1.00 43.57 462 ILE B C 1
ATOM 3810 O O . ILE B 1 245 ? 62.186 51.289 51.106 1.00 43.58 462 ILE B O 1
ATOM 3815 N N . GLU B 1 246 ? 63.870 49.872 50.594 1.00 45.68 463 GLU B N 1
ATOM 3816 C CA . GLU B 1 246 ? 64.938 50.874 50.663 1.00 47.43 463 GLU B CA 1
ATOM 3817 C C . GLU B 1 246 ? 64.679 52.069 49.741 1.00 48.58 463 GLU B C 1
ATOM 3818 O O . GLU B 1 246 ? 65.044 53.199 50.077 1.00 49.54 463 GLU B O 1
ATOM 3820 N N . SER B 1 247 ? 64.037 51.827 48.596 1.00 49.69 464 SER B N 1
ATOM 3821 C CA . SER B 1 247 ? 63.766 52.894 47.626 1.00 50.74 464 SER B CA 1
ATOM 3822 C C . SER B 1 247 ? 62.356 53.501 47.666 1.00 51.14 464 SER B C 1
ATOM 3823 O O . SER B 1 247 ? 62.183 54.638 47.259 1.00 51.54 464 SER B O 1
ATOM 3826 N N . LYS B 1 248 ? 61.362 52.766 48.174 1.00 51.35 465 LYS B N 1
ATOM 3827 C CA . LYS B 1 248 ? 59.952 53.195 48.068 1.00 50.97 465 LYS B CA 1
ATOM 3828 C C . LYS B 1 248 ? 59.244 53.530 49.397 1.00 50.97 465 LYS B C 1
ATOM 3829 O O . LYS B 1 248 ? 58.168 54.145 49.398 1.00 51.21 465 LYS B O 1
ATOM 3835 N N . ALA B 1 249 ? 59.834 53.143 50.525 1.00 50.50 466 ALA B N 1
ATOM 3836 C CA . ALA B 1 249 ? 59.210 53.430 51.822 1.00 50.01 466 ALA B CA 1
ATOM 3837 C C . ALA B 1 249 ? 59.101 54.941 52.071 1.00 49.52 466 ALA B C 1
ATOM 3838 O O . ALA B 1 249 ? 58.041 55.437 52.458 1.00 49.17 466 ALA B O 1
ATOM 3840 N N . GLN B 1 250 ? 60.193 55.668 51.824 1.00 48.66 467 GLN B N 1
ATOM 3841 C CA . GLN B 1 250 ? 60.170 57.124 51.933 1.00 48.01 467 GLN B CA 1
ATOM 3842 C C . GLN B 1 250 ? 59.122 57.719 51.000 1.00 47.14 467 GLN B C 1
ATOM 3843 O O . GLN B 1 250 ? 58.464 58.693 51.355 1.00 48.05 467 GLN B O 1
ATOM 3845 N N . GLU B 1 251 ? 58.933 57.117 49.828 1.00 46.20 468 GLU B N 1
ATOM 3846 C CA . GLU B 1 251 ? 57.986 57.654 48.845 1.00 45.59 468 GLU B CA 1
ATOM 3847 C C . GLU B 1 251 ? 56.520 57.611 49.280 1.00 44.16 468 GLU B C 1
ATOM 3848 O O . GLU B 1 251 ? 55.797 58.608 49.160 1.00 43.59 468 GLU B O 1
ATOM 3854 N N . CYS B 1 252 ? 56.064 56.466 49.787 1.00 42.29 469 CYS B N 1
ATOM 3855 C CA . CYS B 1 252 ? 54.652 56.363 50.116 1.00 40.57 469 CYS B CA 1
ATOM 3856 C C . CYS B 1 252 ? 54.296 55.522 51.352 1.00 39.78 469 CYS B C 1
ATOM 3857 O O . CYS B 1 252 ? 53.134 55.465 51.700 1.00 39.66 469 CYS B O 1
ATOM 3860 N N . PHE B 1 253 ? 55.261 54.878 51.997 1.00 39.24 470 PHE B N 1
ATOM 3861 C CA . PHE B 1 253 ? 54.934 54.134 53.235 1.00 39.48 470 PHE B CA 1
ATOM 3862 C C . PHE B 1 253 ? 54.720 55.128 54.352 1.00 40.54 470 PHE B C 1
ATOM 3863 O O . PHE B 1 253 ? 55.299 56.227 54.349 1.00 40.92 470 PHE B O 1
ATOM 3871 N N . GLN B 1 254 ? 53.892 54.746 55.313 1.00 40.64 471 GLN B N 1
ATOM 3872 C CA . GLN B 1 254 ? 53.532 55.649 56.385 1.00 41.33 471 GLN B CA 1
ATOM 3873 C C . GLN B 1 254 ? 53.667 54.927 57.717 1.00 41.52 471 GLN B C 1
ATOM 3874 O O . GLN B 1 254 ? 54.009 53.741 57.754 1.00 40.53 471 GLN B O 1
ATOM 3880 N N . GLU B 1 255 ? 53.421 55.655 58.807 1.00 41.46 472 GLU B N 1
ATOM 3881 C CA . GLU B 1 255 ? 53.274 55.038 60.115 1.00 42.18 472 GLU B CA 1
ATOM 3882 C C . GLU B 1 255 ? 51.912 54.369 60.164 1.00 42.43 472 GLU B C 1
ATOM 3883 O O . GLU B 1 255 ? 51.045 54.659 59.340 1.00 42.54 472 GLU B O 1
ATOM 3885 N N . ARG B 1 256 ? 51.723 53.470 61.121 1.00 43.26 473 ARG B N 1
ATOM 3886 C CA . ARG B 1 256 ? 50.404 52.907 61.360 1.00 44.13 473 ARG B CA 1
ATOM 3887 C C . ARG B 1 256 ? 49.460 54.020 61.808 1.00 45.04 473 ARG B C 1
ATOM 3888 O O . ARG B 1 256 ? 48.288 54.080 61.426 1.00 45.77 473 ARG B O 1
#

CATH classification: 3.40.390.10

Organism: Homo sapiens (NCBI:txid9606)

Radius of gyration: 31.55 Å; Cα contacts (8 Å, |Δi|>4): 1141; chains: 2; bounding box: 92×61×51 Å

Sequence (507 aa):
PDPMKNTCKLLVVADHRFYRYMGRGEESTTTNYLIELIDRVDDIYRNTAWDNAGFKGYGIQIEQIRILKSPQEVKPGEKHYNMAKSYPNEEKDAWDVKMLLEQFSFDIAEEASKVCLAHLFTYQDFDMGTLGLAYGGSPHGGVCPKAYYSPVGKKNIYLNSGLTSTKNYGKTILTKEADLVTTHELGHNFGAEHDPDGLAECAPNEDQGGKYVMYPIAVSGDHENNKMFSQCSKQSIYKTIESKAQECFQERSPMKNTCKLLVVADHRFYRYMGRGEESTTTNYLIELIDRVDDIYRNTAWDNAGFKGYGIQIEQIRILKSPQEVKPGEKHYNMAKSYPNEEKDAWDVKMLLEQFSFDIAEEASKVCLAHLFTYQDFDMGTLGLAYGGSPRANSHGGVCPKAYYSPVGKKNIYLNSGLTSTKNYGKTILTKEADLVTTHELGHNFGAEHDPDGLAECAPNEDQGGKYVMYPIAVSGDHENNKMFSQCSKQSIYKTIESKAQECFQER

GO terms:
  GO:0042987 amyloid precursor protein catabolic process (P, IDA)
  GO:0043120 tumor necrosis factor binding (F, IDA)
  GO:0004222 metalloendopeptidase activity (F, IDA)
  GO:0016485 protein processing (P, IDA)
  GO:0030335 positive regulation of cell migration (P, IDA)
  GO:0032760 positive regulation of tumor necrosis factor production (P, IDA)
  GO:1903265 positive regulation of tumor necrosis factor-mediated signaling pathway (P, IDA)
  GO:0006509 membrane protein ectodomain proteolysis (P, IDA)
  GO:0008233 peptidase activity (F, TAS)
  GO:0004175 endopeptidase activity (F, IMP)
  GO:0005515 protein binding (F, IPI)
  GO:0005112 Notch binding (F, IDA)
  GO:0005886 plasma membrane (C, IDA)
  GO:0006508 proteolysis (P, IDA)
  GO:0007220 Notch receptor processing (P, IDA)
  GO:0005886 plasma membrane (C, EXP)
  GO:0005112 Notch binding (F, IMP)
  GO:0008237 metallopeptidase activity (F, IMP)
  GO:0043130 ubiquitin binding (F, IMP)
  GO:0071679 commissural neuron axon guidance (P, IMP)

InterPro domains:
  IPR001590 Peptidase M12B, ADAM/reprolysin [PS50215] (223-474)
  IPR001762 Disintegrin domain [PF00200] (484-557)
  IPR001762 Disintegrin domain [PS50214] (475-563)
  IPR001762 Disintegrin domain [SM00050] (484-561)
  IPR024079 Metallopeptidase, catalytic domain superfamily [G3DSA:3.40.390.10] (218-474)
  IPR032029 ADAM17, membrane-proximal domain [PF16698] (581-642)
  IPR032029 ADAM17, membrane-proximal domain [cd14246] (580-642)
  IPR034025 ADAM10/ADAM17 catalytic domain [cd04270] (223-477)
  IPR036436 Disintegrin domain superfamily [G3DSA:4.10.70.10] (475-558)
  IPR036436 Disintegrin domain superfamily [SSF57552] (484-558)
  IPR051489 Disintegrin and Metalloproteinase Domain-Containing [PTHR45702] (21-756)

Solvent-accessible surface area: 23871 Å² total; per-residue (Å²): 94,45,86,108,68,19,0,0,21,0,1,0,0,0,0,24,24,0,22,158,116,26,0,71,38,90,80,72,53,0,26,84,38,0,88,102,0,4,79,82,0,6,57,31,0,75,108,12,19,3,53,85,68,57,31,121,24,5,0,2,36,46,91,82,33,75,40,36,115,72,58,79,157,58,157,139,90,90,78,39,6,4,11,70,43,8,74,81,84,130,155,47,70,10,6,63,27,126,76,0,1,63,18,0,0,65,39,1,4,118,47,0,42,140,10,4,0,0,0,0,0,0,27,0,37,5,115,173,18,49,30,10,56,14,45,5,17,91,156,108,25,1,5,3,37,113,58,106,115,16,87,145,25,154,76,71,11,51,20,0,0,0,0,0,0,0,38,20,163,57,111,54,13,89,77,103,54,0,20,13,10,0,0,26,9,0,0,18,2,0,21,0,81,83,2,58,105,72,99,78,120,1,8,15,96,69,133,132,16,5,52,34,3,0,35,69,122,71,16,63,25,102,75,81,11,5,51,93,5,0,66,34,2,33,128,42,0,93,85,22,0,50,70,72,2,103,110,27,6,80,90,69,129,108,168,31,32,0,0,24,0,4,0,0,0,0,22,20,0,30,50,148,31,0,72,37,86,109,71,50,0,30,80,40,0,86,106,0,5,80,84,0,8,72,21,0,32,107,12,11,7,69,88,71,60,62,98,26,18,0,1,45,40,91,99,48,26,33,48,122,73,62,83,90,61,160,142,88,92,72,34,6,6,16,70,47,7,81,77,52,73,182,46,73,9,5,58,26,148,81,0,0,98,14,0,2,64,41,25,4,90,40,1,44,81,9,6,0,0,0,0,0,0,26,0,36,5,114,181,22,45,28,10,54,11,42,1,10,72,124,173,23,73,24,114,11,0,1,8,39,50,56,68,132,14,91,133,18,157,76,71,18,36,32,2,0,0,0,0,0,0,35,26,165,60,56,70,20,102,76,93,50,0,15,7,9,0,0,25,10,0,0,18,1,0,4,0,82,83,4,58,112,43,131,42,140,2,0,16,68,71,144,135,12,5,55,40,2,0,22,63,130,65,17,43,19,94,85,78,10,4,122,85,6,0,72,54,2,30,142,13,0,88,48,5,2,72,80,48,10,101,111,25,10,85,62,149

B-factor: mean 37.0, std 8.67, range [22.37, 69.24]

Foldseek 3Di:
DDLFQQEFEEEEEEAQQCCVPQVVLDPVSSVVLVQVLQVVLQVQQQPDQLVPDPRGGHGYHYPYYHYHNAADDDDVPDDALRHDAEPPDRVFQHHQQVVSFVRPQLRCQVVQQQGQAYEYEHATEHPPFDFKAAAAQPCHAATHWDWDQDPVSRGTGTRHYMYGHQYYPHDGHDSLQRSLRVSQRNLRNLHHHAFDPVDCQQAPDQVVQGHASRHPDRDSRPTRRNSHHGSRSSNRSVVRPPVSSVVHGGRDD/DQLQEFEEEEEEAQQCCVPVQVLDPVSSVVLVQVLQVVLQVLQQPAQLPVPPNGGHGYDYPHYHYHNAADDDDPPDDALRHDAEPDDSVFQHHQQVVSFVRPQLVCFVVCLQGQAYEYEHAGAHPPFDFKAAAQQPPHFRDAAATDFDWDQDPVSRGTTGRNYMYGHQYYPHDGHDSLQRSLRVSQRNLSSLGAAADDPDDDQQAHDQVVFGHASRHPPHDNNPTRRNSHGGSRSSVSNVVSCVPPSVPHGHHD